Protein AF-0000000087156095 (afdb_homodimer)

pLDDT: mean 89.55, std 14.39, range [18.73, 98.56]

Organism: NCBI:txid2511166

InterPro domains:
  IPR002701 Chorismate mutase II, prokaryotic-type [PF01817] (14-92)
  IPR002701 Chorismate mutase II, prokaryotic-type [PS51168] (5-96)
  IPR002701 Chorismate mutase II, prokaryotic-type [SM00830] (15-95)
  IPR036263 Chorismate mutase type II superfamily [SSF48600] (6-94)
  IPR036979 Chorismate mutase domain superfamily [G3DSA:1.20.59.10] (8-93)

Secondary structure (DSSP, 8-state):
----------HHHHHHHHHHHHHHHHHHHHHHHHHHHHHHHHHTTT--S----HHHHHHHHHHHHHH--SSS-HHHHHHHHHHHHHHHHHHHS---EEEE-TT-HHHHHHHHHHHHTTTS-EEEESSHHHHHHHHHTSSS-EEEEESS--SS-GGGGG-STT--EEEEEE-SEE-TT-TT---EEEEE---GGG---SEEEEEEEEES--HHHHHHHTTT-EEEEEEEGGGTEEEEEEEEESS-HHHHHHHHHHTT-EEEEEEEEEEEPPPEE---------/----------HHHHHHHHHHHHHHHHHHHHHHHHHHHHHHHHHTTT--S----HHHHHHHHHHHHHH--SSS-HHHHHHHHHHHHHHHHHHHS---EEEE-TT-HHHHHHHHHHHHTTTS-EEEESSHHHHHHHHHTSSS-EEEEESS--SS-GGGGG-STT--EEEEEE-SEE-TT-TT---EEEEE---GGG---SEEEEEEEEES--HHHHHHHTTT-EEEEEEEGGGTEEEEEEEEESS-HHHHHHHHHHTT-EEEEEEEEEEEPPPEE---------

Nearest PDB structures (foldseek):
  4yb7-assembly1_D  TM=3.024E-01  e=1.902E-02  Campylobacter jejuni RM1221
  5lht-assembly1_A  TM=3.179E-01  e=1.317E-01  Mycobacterium tuberculosis H37Rv
  1nh7-assembly1_A  TM=5.653E-01  e=1.775E+00  Mycobacterium tuberculosis H37Rv
  3dny-assembly1_T  TM=5.729E-01  e=4.140E+00  unclassified
  4n3o-assembly1_A  TM=5.237E-01  e=2.128E+00  Campylobacter jejuni subsp. jejuni NCTC 11168 = ATCC 700819

Sequence (564 aa):
MSNPPPSPPSLAELRKEIDAIDEQVHRLLMARGDIIDRLIQVKKTQEVGSAFRPAREASMMRELVRRHRGILPLDTIESIWRVIISTFTYVQAPFAVHADVSVGESAMRDSARFHFGFVVPYVSHFSAQAAVEAAAKSKGDLALVSAIASRTPWWNALEADGAPKIIARLPFLERADHPAALPVFVISRVADDAMVTEVQTWSVRVSGWTADVARAVAPLAEIVAVPDTAFDGAALLVSITGTGFETVKTALIKAGASVRSSALVGSHATRYTVPSNGSAKGMSNPPPSPPSLAELRKEIDAIDEQVHRLLMARGDIIDRLIQVKKTQEVGSAFRPAREASMMRELVRRHRGILPLDTIESIWRVIISTFTYVQAPFAVHADVSVGESAMRDSARFHFGFVVPYVSHFSAQAAVEAAAKSKGDLALVSAIASRTPWWNALEADGAPKIIARLPFLERADHPAALPVFVISRVADDAMVTEVQTWSVRVSGWTADVARAVAPLAEIVAVPDTAFDGAALLVSITGTGFETVKTALIKAGASVRSSALVGSHATRYTVPSNGSAKG

Structure (mmCIF, N/CA/C/O backbone):
data_AF-0000000087156095-model_v1
#
loop_
_entity.id
_entity.type
_entity.pdbx_description
1 polymer 'chorismate mutase'
#
loop_
_atom_site.group_PDB
_atom_site.id
_atom_site.type_symbol
_atom_site.label_atom_id
_atom_site.label_alt_id
_atom_site.label_comp_id
_atom_site.label_asym_id
_atom_site.label_entity_id
_atom_site.label_seq_id
_atom_site.pdbx_PDB_ins_code
_atom_site.Cartn_x
_atom_site.Cartn_y
_atom_site.Cartn_z
_atom_site.occupancy
_atom_site.B_iso_or_equiv
_atom_site.auth_seq_id
_atom_site.auth_comp_id
_atom_site.auth_asym_id
_atom_site.auth_atom_id
_atom_site.pdbx_PDB_model_num
ATOM 1 N N . MET A 1 1 ? 36.719 -34.156 23.438 1 35.38 1 MET A N 1
ATOM 2 C CA . MET A 1 1 ? 35.781 -34.344 22.328 1 35.38 1 MET A CA 1
ATOM 3 C C . MET A 1 1 ? 35 -33.062 22.031 1 35.38 1 MET A C 1
ATOM 5 O O . MET A 1 1 ? 34.312 -32.531 22.891 1 35.38 1 MET A O 1
ATOM 9 N N . SER A 1 2 ? 35.5 -32.156 21.203 1 39 2 SER A N 1
ATOM 10 C CA . SER A 1 2 ? 35 -30.844 20.828 1 39 2 SER A CA 1
ATOM 11 C C . SER A 1 2 ? 33.531 -30.906 20.375 1 39 2 SER A C 1
ATOM 13 O O . SER A 1 2 ? 33.156 -31.797 19.609 1 39 2 SER A O 1
ATOM 15 N N . ASN A 1 3 ? 32.531 -30.594 21.172 1 43.44 3 ASN A N 1
ATOM 16 C CA . ASN A 1 3 ? 31.125 -30.531 20.844 1 43.44 3 ASN A CA 1
ATOM 17 C C . ASN A 1 3 ? 30.906 -29.953 19.453 1 43.44 3 ASN A C 1
ATOM 19 O O . ASN A 1 3 ? 31.359 -28.859 19.141 1 43.44 3 ASN A O 1
ATOM 23 N N . PRO A 1 4 ? 30.703 -30.812 18.469 1 45.59 4 PRO A N 1
ATOM 24 C CA . PRO A 1 4 ? 30.5 -30.297 17.109 1 45.59 4 PRO A CA 1
ATOM 25 C C . PRO A 1 4 ? 29.656 -29.016 17.094 1 45.59 4 PRO A C 1
ATOM 27 O O . PRO A 1 4 ? 28.844 -28.781 17.984 1 45.59 4 PRO A O 1
ATOM 30 N N . PRO A 1 5 ? 30.156 -27.969 16.562 1 48.72 5 PRO A N 1
ATOM 31 C CA . PRO A 1 5 ? 29.375 -26.734 16.453 1 48.72 5 PRO A CA 1
ATOM 32 C C . PRO A 1 5 ? 27.891 -27.016 16.156 1 48.72 5 PRO A C 1
ATOM 34 O O . PRO A 1 5 ? 27.562 -28.062 15.594 1 48.72 5 PRO A O 1
ATOM 37 N N . PRO A 1 6 ? 26.969 -26.531 16.984 1 48.12 6 PRO A N 1
ATOM 38 C CA . PRO A 1 6 ? 25.547 -26.797 16.766 1 48.12 6 PRO A CA 1
ATOM 39 C C . PRO A 1 6 ? 25.172 -26.812 15.281 1 48.12 6 PRO A C 1
ATOM 41 O O . PRO A 1 6 ? 25.781 -26.094 14.484 1 48.12 6 PRO A O 1
ATOM 44 N N . SER A 1 7 ? 24.844 -27.875 14.711 1 51.5 7 SER A N 1
ATOM 45 C CA . SER A 1 7 ? 24.375 -28.047 13.344 1 51.5 7 SER A CA 1
ATOM 46 C C . SER A 1 7 ? 23.469 -26.891 12.922 1 51.5 7 SER A C 1
ATOM 48 O O . SER A 1 7 ? 22.688 -26.375 13.727 1 51.5 7 SER A O 1
ATOM 50 N N . PRO A 1 8 ? 23.891 -26.125 11.914 1 57.53 8 PRO A N 1
ATOM 51 C CA . PRO A 1 8 ? 23.047 -25.031 11.406 1 57.53 8 PRO A CA 1
ATOM 52 C C . PRO A 1 8 ? 21.562 -25.391 11.375 1 57.53 8 PRO A C 1
ATOM 54 O O . PRO A 1 8 ? 21.219 -26.547 11.156 1 57.53 8 PRO A O 1
ATOM 57 N N . PRO A 1 9 ? 20.797 -24.641 12.133 1 64.25 9 PRO A N 1
ATOM 58 C CA . PRO A 1 9 ? 19.359 -24.953 12.18 1 64.25 9 PRO A CA 1
ATOM 59 C C . PRO A 1 9 ? 18.797 -25.359 10.82 1 64.25 9 PRO A C 1
ATOM 61 O O . PRO A 1 9 ? 19.25 -24.859 9.789 1 64.25 9 PRO A O 1
ATOM 64 N N . SER A 1 10 ? 18.094 -26.469 10.836 1 79.06 10 SER A N 1
ATOM 65 C CA . SER A 1 10 ? 17.391 -26.953 9.641 1 79.06 10 SER A CA 1
ATOM 66 C C . SER A 1 10 ? 16.375 -25.938 9.148 1 79.06 10 SER A C 1
ATOM 68 O O . SER A 1 10 ? 15.977 -25.031 9.891 1 79.06 10 SER A O 1
ATOM 70 N N . LEU A 1 11 ? 16.172 -25.891 7.93 1 79.56 11 LEU A N 1
ATOM 71 C CA . LEU A 1 11 ? 15.148 -25.062 7.316 1 79.56 11 LEU A CA 1
ATOM 72 C C . LEU A 1 11 ? 13.82 -25.188 8.062 1 79.56 11 LEU A C 1
ATOM 74 O O . LEU A 1 11 ? 13.125 -24.188 8.273 1 79.56 11 LEU A O 1
ATOM 78 N N . ALA A 1 12 ? 13.539 -26.344 8.562 1 83.25 12 ALA A N 1
ATOM 79 C CA . ALA A 1 12 ? 12.289 -26.609 9.289 1 83.25 12 ALA A CA 1
ATOM 80 C C . ALA A 1 12 ? 12.266 -25.859 10.617 1 83.25 12 ALA A C 1
ATOM 82 O O . ALA A 1 12 ? 11.227 -25.328 11.016 1 83.25 12 ALA A O 1
ATOM 83 N N . GLU A 1 13 ? 13.398 -25.828 11.289 1 87.31 13 GLU A N 1
ATOM 84 C CA . GLU A 1 13 ? 13.484 -25.125 12.562 1 87.31 13 GLU A CA 1
ATOM 85 C C . GLU A 1 13 ? 13.344 -23.609 12.383 1 87.31 13 GLU A C 1
ATOM 87 O O . GLU A 1 13 ? 12.688 -22.953 13.188 1 87.31 13 GLU A O 1
ATOM 92 N N . LEU A 1 14 ? 13.984 -23.125 11.422 1 86.69 14 LEU A N 1
ATOM 93 C CA . LEU A 1 14 ? 13.891 -21.703 11.133 1 86.69 14 LEU A CA 1
ATOM 94 C C . LEU A 1 14 ? 12.453 -21.312 10.805 1 86.69 14 LEU A C 1
ATOM 96 O O . LEU A 1 14 ? 11.969 -20.266 11.25 1 86.69 14 LEU A O 1
ATOM 100 N N . ARG A 1 15 ? 11.766 -22.172 10.07 1 86.31 15 ARG A N 1
ATOM 101 C CA . ARG A 1 15 ? 10.367 -21.922 9.727 1 86.31 15 ARG A CA 1
ATOM 102 C C . ARG A 1 15 ? 9.484 -21.938 10.969 1 86.31 15 ARG A C 1
ATOM 104 O O . ARG A 1 15 ? 8.539 -21.141 11.062 1 86.31 15 ARG A O 1
ATOM 111 N N . LYS A 1 16 ? 9.781 -22.797 11.859 1 92.25 16 LYS A N 1
ATOM 112 C CA . LYS A 1 16 ? 9.031 -22.828 13.109 1 92.25 16 LYS A CA 1
ATOM 113 C C . LYS A 1 16 ? 9.203 -21.547 13.906 1 92.25 16 LYS A C 1
ATOM 115 O O . LYS A 1 16 ? 8.25 -21.031 14.5 1 92.25 16 LYS A O 1
ATOM 120 N N . GLU A 1 17 ? 10.414 -21.078 13.945 1 94.19 17 GLU A N 1
ATOM 121 C CA . GLU A 1 17 ? 10.68 -19.797 14.609 1 94.19 17 GLU A CA 1
ATOM 122 C C . GLU A 1 17 ? 9.914 -18.656 13.953 1 94.19 17 GLU A C 1
ATOM 124 O O . GLU A 1 17 ? 9.336 -17.812 14.641 1 94.19 17 GLU A O 1
ATOM 129 N N . ILE A 1 18 ? 9.906 -18.625 12.648 1 93.75 18 ILE A N 1
ATOM 130 C CA . ILE A 1 18 ? 9.195 -17.609 11.883 1 93.75 18 ILE A CA 1
ATOM 131 C C . ILE A 1 18 ? 7.699 -17.688 12.172 1 93.75 18 ILE A C 1
ATOM 133 O O . ILE A 1 18 ? 7.051 -16.672 12.422 1 93.75 18 ILE A O 1
ATOM 137 N N . ASP A 1 19 ? 7.211 -18.922 12.219 1 95 19 ASP A N 1
ATOM 138 C CA . ASP A 1 19 ? 5.789 -19.109 12.492 1 95 19 ASP A CA 1
ATOM 139 C C . ASP A 1 19 ? 5.418 -18.594 13.875 1 95 19 ASP A C 1
ATOM 141 O O . ASP A 1 19 ? 4.359 -18 14.055 1 95 19 ASP A O 1
ATOM 145 N N . ALA A 1 20 ? 6.266 -18.844 14.828 1 96.94 20 ALA A N 1
ATOM 146 C CA . ALA A 1 20 ? 6.031 -18.375 16.188 1 96.94 20 ALA A CA 1
ATOM 147 C C . ALA A 1 20 ? 6.027 -16.859 16.266 1 96.94 20 ALA A C 1
ATOM 149 O O . ALA A 1 20 ? 5.172 -16.266 16.922 1 96.94 20 ALA A O 1
ATOM 150 N N . ILE A 1 21 ? 6.961 -16.25 15.609 1 97.44 21 ILE A N 1
ATOM 151 C CA . ILE A 1 21 ? 7.035 -14.789 15.555 1 97.44 21 ILE A CA 1
ATOM 152 C C . ILE A 1 21 ? 5.777 -14.234 14.891 1 97.44 21 ILE A C 1
ATOM 154 O O . ILE A 1 21 ? 5.156 -13.297 15.406 1 97.44 21 ILE A O 1
ATOM 158 N N . ASP A 1 22 ? 5.426 -14.844 13.75 1 96.75 22 ASP A N 1
ATOM 159 C CA . ASP A 1 22 ? 4.254 -14.391 13.016 1 96.75 22 ASP A CA 1
ATOM 160 C C . ASP A 1 22 ? 2.998 -14.453 13.883 1 96.75 22 ASP A C 1
ATOM 162 O O . ASP A 1 22 ? 2.193 -13.523 13.891 1 96.75 22 ASP A O 1
ATOM 166 N N . GLU A 1 23 ? 2.867 -15.562 14.57 1 97.5 23 GLU A N 1
ATOM 167 C CA . GLU A 1 23 ? 1.713 -15.727 15.445 1 97.5 23 GLU A CA 1
ATOM 168 C C . GLU A 1 23 ? 1.707 -14.672 16.547 1 97.5 23 GLU A C 1
ATOM 170 O O . GLU A 1 23 ? 0.665 -14.078 16.844 1 97.5 23 GLU A O 1
ATOM 175 N N . GLN A 1 24 ? 2.816 -14.414 17.156 1 98 24 GLN A N 1
ATOM 176 C CA . GLN A 1 24 ? 2.918 -13.43 18.234 1 98 24 GLN A CA 1
ATOM 177 C C . GLN A 1 24 ? 2.602 -12.023 17.719 1 98 24 GLN A C 1
ATOM 179 O O . GLN A 1 24 ? 1.868 -11.273 18.375 1 98 24 GLN A O 1
ATOM 184 N N . VAL A 1 25 ? 3.16 -11.648 16.578 1 97.94 25 VAL A N 1
ATOM 185 C CA . VAL A 1 25 ? 2.893 -10.344 15.984 1 97.94 25 VAL A CA 1
ATOM 186 C C . VAL A 1 25 ? 1.392 -10.18 15.75 1 97.94 25 VAL A C 1
ATOM 188 O O . VAL A 1 25 ? 0.811 -9.148 16.094 1 97.94 25 VAL A O 1
ATOM 191 N N . HIS A 1 26 ? 0.781 -11.242 15.18 1 98.06 26 HIS A N 1
ATOM 192 C CA . HIS A 1 26 ? -0.65 -11.203 14.898 1 98.06 26 HIS A CA 1
ATOM 193 C C . HIS A 1 26 ? -1.459 -11.008 16.172 1 98.06 26 HIS A C 1
ATOM 195 O O . HIS A 1 26 ? -2.354 -10.164 16.219 1 98.06 26 HIS A O 1
ATOM 201 N N . ARG A 1 27 ? -1.14 -11.719 17.234 1 98.19 27 ARG A N 1
ATOM 202 C CA . ARG A 1 27 ? -1.843 -11.625 18.5 1 98.19 27 ARG A CA 1
ATOM 203 C C . ARG A 1 27 ? -1.679 -10.234 19.109 1 98.19 27 ARG A C 1
ATOM 205 O O . ARG A 1 27 ? -2.621 -9.688 19.688 1 98.19 27 ARG A O 1
ATOM 212 N N . LEU A 1 28 ? -0.476 -9.695 19.016 1 98.25 28 LEU A N 1
ATOM 213 C CA . LEU A 1 28 ? -0.22 -8.352 19.547 1 98.25 28 LEU A CA 1
ATOM 214 C C . LEU A 1 28 ? -1.041 -7.312 18.797 1 98.25 28 LEU A C 1
ATOM 216 O O . LEU A 1 28 ? -1.604 -6.402 19.406 1 98.25 28 LEU A O 1
ATOM 220 N N . LEU A 1 29 ? -1.163 -7.426 17.469 1 97.56 29 LEU A N 1
ATOM 221 C CA . LEU A 1 29 ? -1.931 -6.465 16.688 1 97.56 29 LEU A CA 1
ATOM 222 C C . LEU A 1 29 ? -3.42 -6.582 17 1 97.56 29 LEU A C 1
ATOM 224 O O . LEU A 1 29 ? -4.133 -5.574 17.016 1 97.56 29 LEU A O 1
ATOM 228 N N . MET A 1 30 ? -3.918 -7.832 17.25 1 97.5 30 MET A N 1
ATOM 229 C CA . MET A 1 30 ? -5.301 -8.016 17.688 1 97.5 30 MET A CA 1
ATOM 230 C C . MET A 1 30 ? -5.52 -7.398 19.062 1 97.5 30 MET A C 1
ATOM 232 O O . MET A 1 30 ? -6.555 -6.781 19.312 1 97.5 30 MET A O 1
ATOM 236 N N . ALA A 1 31 ? -4.523 -7.531 19.922 1 97.31 31 ALA A N 1
ATOM 237 C CA . ALA A 1 31 ? -4.594 -6.906 21.234 1 97.31 31 ALA A CA 1
ATOM 238 C C . ALA A 1 31 ? -4.641 -5.387 21.125 1 97.31 31 ALA A C 1
ATOM 240 O O . ALA A 1 31 ? -5.359 -4.723 21.875 1 97.31 31 ALA A O 1
ATOM 241 N N . ARG A 1 32 ? -3.869 -4.824 20.266 1 96.5 32 ARG A N 1
ATOM 242 C CA . ARG A 1 32 ? -3.93 -3.391 19.984 1 96.5 32 ARG A CA 1
ATOM 243 C C . ARG A 1 32 ? -5.34 -2.969 19.578 1 96.5 32 ARG A C 1
ATOM 245 O O . ARG A 1 32 ? -5.836 -1.936 20.031 1 96.5 32 ARG A O 1
ATOM 252 N N . GLY A 1 33 ? -5.93 -3.801 18.719 1 95.44 33 GLY A N 1
ATOM 253 C CA . GLY A 1 33 ? -7.316 -3.57 18.344 1 95.44 33 GLY A CA 1
ATOM 254 C C . GLY A 1 33 ? -8.266 -3.592 19.531 1 95.44 33 GLY A C 1
ATOM 255 O O . GLY A 1 33 ? -9.195 -2.787 19.609 1 95.44 33 GLY A O 1
ATOM 256 N N . ASP A 1 34 ? -8.008 -4.492 20.469 1 95 34 ASP A N 1
ATOM 257 C CA . ASP A 1 34 ? -8.836 -4.582 21.672 1 95 34 ASP A CA 1
ATOM 258 C C . ASP A 1 34 ? -8.758 -3.295 22.484 1 95 34 ASP A C 1
ATOM 260 O O . ASP A 1 34 ? -9.758 -2.859 23.062 1 95 34 ASP A O 1
ATOM 264 N N . ILE A 1 35 ? -7.629 -2.721 22.594 1 93.5 35 ILE A N 1
ATOM 265 C CA . ILE A 1 35 ? -7.445 -1.471 23.328 1 93.5 35 ILE A CA 1
ATOM 266 C C . ILE A 1 35 ? -8.258 -0.361 22.656 1 93.5 35 ILE A C 1
ATOM 268 O O . ILE A 1 35 ? -8.914 0.429 23.328 1 93.5 35 ILE A O 1
ATOM 272 N N . ILE A 1 36 ? -8.188 -0.259 21.328 1 90.5 36 ILE A N 1
ATOM 273 C CA . ILE A 1 36 ? -8.938 0.751 20.578 1 90.5 36 ILE A CA 1
ATOM 274 C C . ILE A 1 36 ? -10.43 0.542 20.797 1 90.5 36 ILE A C 1
ATOM 276 O O . ILE A 1 36 ? -11.188 1.507 20.922 1 90.5 36 ILE A O 1
ATOM 280 N N . ASP A 1 37 ? -10.852 -0.716 20.812 1 89.62 37 ASP A N 1
ATOM 281 C CA . ASP A 1 37 ? -12.25 -1.034 21.062 1 89.62 37 ASP A CA 1
ATOM 282 C C . ASP A 1 37 ? -12.695 -0.501 22.422 1 89.62 37 ASP A C 1
ATOM 284 O O . ASP A 1 37 ? -13.789 0.056 22.547 1 89.62 37 ASP A O 1
ATOM 288 N N . ARG A 1 38 ? -11.867 -0.612 23.344 1 87.56 38 ARG A N 1
ATOM 289 C CA . ARG A 1 38 ? -12.133 -0.079 24.688 1 87.56 38 ARG A CA 1
ATOM 290 C C . ARG A 1 38 ? -12.195 1.444 24.656 1 87.56 38 ARG A C 1
ATOM 292 O O . ARG A 1 38 ? -13.047 2.047 25.328 1 87.56 38 ARG A O 1
ATOM 299 N N . LEU A 1 39 ? -11.305 2.053 23.938 1 83.5 39 LEU A N 1
ATOM 300 C CA . LEU A 1 39 ? -11.281 3.506 23.812 1 83.5 39 LEU A CA 1
ATOM 301 C C . LEU A 1 39 ? -12.562 4.02 23.172 1 83.5 39 LEU A C 1
ATOM 303 O O . LEU A 1 39 ? -13.102 5.051 23.578 1 83.5 39 LEU A O 1
ATOM 307 N N . ILE A 1 40 ? -13.031 3.379 22.141 1 82.75 40 ILE A N 1
ATOM 308 C CA . ILE A 1 40 ? -14.266 3.746 21.469 1 82.75 40 ILE A CA 1
ATOM 309 C C . ILE A 1 40 ? -15.43 3.701 22.453 1 82.75 40 ILE A C 1
ATOM 311 O O . ILE A 1 40 ? -16.312 4.57 22.422 1 82.75 40 ILE A O 1
ATOM 315 N N . GLN A 1 41 ? -15.422 2.781 23.234 1 79.81 41 GLN A N 1
ATOM 316 C CA . GLN A 1 41 ? -16.5 2.596 24.188 1 79.81 41 GLN A CA 1
ATOM 317 C C . GLN A 1 41 ? -16.5 3.693 25.25 1 79.81 41 GLN A C 1
ATOM 319 O O . GLN A 1 41 ? -17.547 4.09 25.75 1 79.81 41 GLN A O 1
ATOM 324 N N . VAL A 1 42 ? -15.367 4.184 25.5 1 72.44 42 VAL A N 1
ATOM 325 C CA . VAL A 1 42 ? -15.242 5.23 26.5 1 72.44 42 VAL A CA 1
ATOM 326 C C . VAL A 1 42 ? -15.555 6.59 25.875 1 72.44 42 VAL A C 1
ATOM 328 O O . VAL A 1 42 ? -16.141 7.461 26.516 1 72.44 42 VAL A O 1
ATOM 331 N N . LYS A 1 43 ? -14.883 6.918 24.547 1 63.41 43 LYS A N 1
ATOM 332 C CA . LYS A 1 43 ? -15.039 8.203 23.875 1 63.41 43 LYS A CA 1
ATOM 333 C C . LYS A 1 43 ? -16.469 8.398 23.391 1 63.41 43 LYS A C 1
ATOM 335 O O . LYS A 1 43 ? -16.875 9.523 23.078 1 63.41 43 LYS A O 1
ATOM 340 N N . LYS A 1 44 ? -17.391 7.273 22.922 1 54.41 44 LYS A N 1
ATOM 341 C CA . LYS A 1 44 ? -18.719 7.605 22.391 1 54.41 44 LYS A CA 1
ATOM 342 C C . LYS A 1 44 ? -19.188 8.969 22.875 1 54.41 44 LYS A C 1
ATOM 344 O O . LYS A 1 44 ? -20.156 9.516 22.359 1 54.41 44 LYS A O 1
ATOM 349 N N . THR A 1 45 ? -18.656 9.617 23.75 1 46.84 45 THR A N 1
ATOM 350 C CA . THR A 1 45 ? -19.328 10.906 23.938 1 46.84 45 THR A CA 1
ATOM 351 C C . THR A 1 45 ? -18.672 11.977 23.062 1 46.84 45 THR A C 1
ATOM 353 O O . THR A 1 45 ? -19.375 12.781 22.438 1 46.84 45 THR A O 1
ATOM 356 N N . GLN A 1 46 ? -17.5 12.789 23.344 1 45.53 46 GLN A N 1
ATOM 357 C CA . GLN A 1 46 ? -17.25 14.219 23.172 1 45.53 46 GLN A CA 1
ATOM 358 C C . GLN A 1 46 ? -16.453 14.492 21.906 1 45.53 46 GLN A C 1
ATOM 360 O O . GLN A 1 46 ? -16.062 15.641 21.656 1 45.53 46 GLN A O 1
ATOM 365 N N . GLU A 1 47 ? -15.734 13.523 21.094 1 52.69 47 GLU A N 1
ATOM 366 C CA . GLU A 1 47 ? -14.625 14.219 20.453 1 52.69 47 GLU A CA 1
ATOM 367 C C . GLU A 1 47 ? -15.016 14.695 19.047 1 52.69 47 GLU A C 1
ATOM 369 O O . GLU A 1 47 ? -15.711 13.992 18.328 1 52.69 47 GLU A O 1
ATOM 374 N N . VAL A 1 48 ? -14.969 16.094 18.828 1 54.69 48 VAL A N 1
ATOM 375 C CA . VAL A 1 48 ? -15.062 16.891 17.609 1 54.69 48 VAL A CA 1
ATOM 376 C C . VAL A 1 48 ? -13.859 16.609 16.719 1 54.69 48 VAL A C 1
ATOM 378 O O . VAL A 1 48 ? -12.711 16.703 17.156 1 54.69 48 VAL A O 1
ATOM 381 N N . GLY A 1 49 ? -14.078 16.125 15.422 1 64.69 49 GLY A N 1
ATOM 382 C CA . GLY A 1 49 ? -13.094 16.109 14.359 1 64.69 49 GLY A CA 1
ATOM 383 C C . GLY A 1 49 ? -12.461 14.75 14.148 1 64.69 49 GLY A C 1
ATOM 384 O O . GLY A 1 49 ? -12.984 13.734 14.625 1 64.69 49 GLY A O 1
ATOM 385 N N . SER A 1 50 ? -11.352 14.789 13.352 1 72.81 50 SER A N 1
ATOM 386 C CA . SER A 1 50 ? -10.648 13.555 13.016 1 72.81 50 SER A CA 1
ATOM 387 C C . SER A 1 50 ? -9.945 12.969 14.242 1 72.81 50 SER A C 1
ATOM 389 O O . SER A 1 50 ? -9.562 13.703 15.148 1 72.81 50 SER A O 1
ATOM 391 N N . ALA A 1 51 ? -9.852 11.727 14.312 1 79.5 51 ALA A N 1
ATOM 392 C CA . ALA A 1 51 ? -9.211 11.008 15.414 1 79.5 51 ALA A CA 1
ATOM 393 C C . ALA A 1 51 ? -7.695 11.023 15.273 1 79.5 51 ALA A C 1
ATOM 395 O O . ALA A 1 51 ? -6.98 10.477 16.125 1 79.5 51 ALA A O 1
ATOM 396 N N . PHE A 1 52 ? -7.207 11.75 14.25 1 84.56 52 PHE A N 1
ATOM 397 C CA . PHE A 1 52 ? -5.773 11.836 14.016 1 84.56 52 PHE A CA 1
ATOM 398 C C . PHE A 1 52 ? -5.098 12.664 15.102 1 84.56 52 PHE A C 1
ATOM 400 O O . PHE A 1 52 ? -5.629 13.695 15.516 1 84.56 52 PHE A O 1
ATOM 407 N N . ARG A 1 53 ? -4.027 12.188 15.539 1 87.06 53 ARG A N 1
ATOM 408 C CA . ARG A 1 53 ? -3.156 12.883 16.484 1 87.06 53 ARG A CA 1
ATOM 409 C C . ARG A 1 53 ? -1.744 13.023 15.93 1 87.06 53 ARG A C 1
ATOM 411 O O . ARG A 1 53 ? -0.841 12.281 16.328 1 87.06 53 ARG A O 1
ATOM 418 N N . PRO A 1 54 ? -1.596 14.031 15.125 1 89.94 54 PRO A N 1
ATOM 419 C CA . PRO A 1 54 ? -0.338 14.156 14.383 1 89.94 54 PRO A CA 1
ATOM 420 C C . PRO A 1 54 ? 0.884 14.203 15.289 1 89.94 54 PRO A C 1
ATOM 422 O O . PRO A 1 54 ? 1.92 13.609 14.977 1 89.94 54 PRO A O 1
ATOM 425 N N . ALA A 1 55 ? 0.796 14.906 16.391 1 87.38 55 ALA A N 1
ATOM 426 C CA . ALA A 1 55 ? 1.922 14.984 17.312 1 87.38 55 ALA A CA 1
ATOM 427 C C . ALA A 1 55 ? 2.293 13.602 17.844 1 87.38 55 ALA A C 1
ATOM 429 O O . ALA A 1 55 ? 3.473 13.25 17.906 1 87.38 55 ALA A O 1
ATOM 430 N N . ARG A 1 56 ? 1.315 12.867 18.234 1 88.62 56 ARG A N 1
ATOM 431 C CA . ARG A 1 56 ? 1.516 11.508 18.734 1 88.62 56 ARG A CA 1
ATOM 432 C C . ARG A 1 56 ? 2.121 10.609 17.656 1 88.62 56 ARG A C 1
ATOM 434 O O . ARG A 1 56 ? 3.041 9.836 17.938 1 88.62 56 ARG A O 1
ATOM 441 N N . GLU A 1 57 ? 1.613 10.711 16.469 1 90.94 57 GLU A N 1
ATOM 442 C CA . GLU A 1 57 ? 2.109 9.898 15.359 1 90.94 57 GLU A CA 1
ATOM 443 C C . GLU A 1 57 ? 3.58 10.188 15.078 1 90.94 57 GLU A C 1
ATOM 445 O O . GLU A 1 57 ? 4.371 9.266 14.852 1 90.94 57 GLU A O 1
ATOM 450 N N . ALA A 1 58 ? 3.906 11.461 15.078 1 91.31 58 ALA A N 1
ATOM 451 C CA . ALA A 1 58 ? 5.297 11.859 14.867 1 91.31 58 ALA A CA 1
ATOM 452 C C . ALA A 1 58 ? 6.211 11.25 15.93 1 91.31 58 ALA A C 1
ATOM 454 O O . ALA A 1 58 ? 7.285 10.742 15.609 1 91.31 58 ALA A O 1
ATOM 455 N N . SER A 1 59 ? 5.773 11.344 17.141 1 91.44 59 SER A N 1
ATOM 456 C CA . SER A 1 59 ? 6.547 10.781 18.234 1 91.44 59 SER A CA 1
ATOM 457 C C . SER A 1 59 ? 6.742 9.281 18.078 1 91.44 59 SER A C 1
ATOM 459 O O . SER A 1 59 ? 7.84 8.758 18.281 1 91.44 59 SER A O 1
ATOM 461 N N . MET A 1 60 ? 5.668 8.562 17.656 1 92.69 60 MET A N 1
ATOM 462 C CA . MET A 1 60 ? 5.734 7.121 17.422 1 92.69 60 MET A CA 1
ATOM 463 C C . MET A 1 60 ? 6.75 6.797 16.344 1 92.69 60 MET A C 1
ATOM 465 O O . MET A 1 60 ? 7.539 5.859 16.484 1 92.69 60 MET A O 1
ATOM 469 N N . MET A 1 61 ? 6.758 7.555 15.289 1 93.69 61 MET A N 1
ATOM 470 C CA . MET A 1 61 ? 7.652 7.312 14.156 1 93.69 61 MET A CA 1
ATOM 471 C C . MET A 1 61 ? 9.109 7.555 14.555 1 93.69 61 MET A C 1
ATOM 473 O O . MET A 1 61 ? 10 6.805 14.148 1 93.69 61 MET A O 1
ATOM 477 N N . ARG A 1 62 ? 9.352 8.609 15.328 1 93.81 62 ARG A N 1
ATOM 478 C CA . ARG A 1 62 ? 10.703 8.883 15.797 1 93.81 62 ARG A CA 1
ATOM 479 C C . ARG A 1 62 ? 11.242 7.723 16.625 1 93.81 62 ARG A C 1
ATOM 481 O O . ARG A 1 62 ? 12.391 7.301 16.453 1 93.81 62 ARG A O 1
ATOM 488 N N . GLU A 1 63 ? 10.43 7.223 17.547 1 94 63 GLU A N 1
ATOM 489 C CA . GLU A 1 63 ? 10.828 6.098 18.375 1 94 63 GLU A CA 1
ATOM 490 C C . GLU A 1 63 ? 11.094 4.852 17.547 1 94 63 GLU A C 1
ATOM 492 O O . GLU A 1 63 ? 12.031 4.102 17.812 1 94 63 GLU A O 1
ATOM 497 N N . LEU A 1 64 ? 10.25 4.641 16.578 1 94.44 64 LEU A N 1
ATOM 498 C CA . LEU A 1 64 ? 10.414 3.514 15.664 1 94.44 64 LEU A CA 1
ATOM 499 C C . LEU A 1 64 ? 11.781 3.549 15 1 94.44 64 LEU A C 1
ATOM 501 O O . LEU A 1 64 ? 12.5 2.547 14.992 1 94.44 64 LEU A O 1
ATOM 505 N N . VAL A 1 65 ? 12.195 4.656 14.477 1 94.12 65 VAL A N 1
ATOM 506 C CA . VAL A 1 65 ? 13.453 4.805 13.75 1 94.12 65 VAL A CA 1
ATOM 507 C C . VAL A 1 65 ? 14.633 4.609 14.711 1 94.12 65 VAL A C 1
ATOM 509 O O . VAL A 1 65 ? 15.609 3.938 14.367 1 94.12 65 VAL A O 1
ATOM 512 N N . ARG A 1 66 ? 14.5 5.141 15.891 1 93.88 66 ARG A N 1
ATOM 513 C CA . ARG A 1 66 ? 15.57 5.059 16.891 1 93.88 66 ARG A CA 1
ATOM 514 C C . ARG A 1 66 ? 15.852 3.609 17.266 1 93.88 66 ARG A C 1
ATOM 516 O O . ARG A 1 66 ? 17 3.234 17.484 1 93.88 66 ARG A O 1
ATOM 523 N N . ARG A 1 67 ? 14.867 2.834 17.281 1 95.06 67 ARG A N 1
ATOM 524 C CA . ARG A 1 67 ? 14.977 1.451 17.734 1 95.06 67 ARG A CA 1
ATOM 525 C C . ARG A 1 67 ? 15.328 0.52 16.578 1 95.06 67 ARG A C 1
ATOM 527 O O . ARG A 1 67 ? 15.781 -0.607 16.797 1 95.06 67 ARG A O 1
ATOM 534 N N . HIS A 1 68 ? 15.125 0.921 15.391 1 95.81 68 HIS A N 1
ATOM 535 C CA . HIS A 1 68 ? 15.156 0.052 14.219 1 95.81 68 HIS A CA 1
ATOM 536 C C . HIS A 1 68 ? 16.578 -0.405 13.906 1 95.81 68 HIS A C 1
ATOM 538 O O . HIS A 1 68 ? 17.516 0.389 13.984 1 95.81 68 HIS A O 1
ATOM 544 N N . ARG A 1 69 ? 16.75 -1.663 13.602 1 95.19 69 ARG A N 1
ATOM 545 C CA . ARG A 1 69 ? 18.031 -2.23 13.211 1 95.19 69 ARG A CA 1
ATOM 546 C C . ARG A 1 69 ? 17.844 -3.469 12.336 1 95.19 69 ARG A C 1
ATOM 548 O O . ARG A 1 69 ? 16.734 -3.984 12.219 1 95.19 69 ARG A O 1
ATOM 555 N N . GLY A 1 70 ? 18.922 -3.854 11.711 1 93.56 70 GLY A N 1
ATOM 556 C CA . GLY A 1 70 ? 18.922 -5.129 11.008 1 93.56 70 GLY A CA 1
ATOM 557 C C . GLY A 1 70 ? 18.578 -5 9.539 1 93.56 70 GLY A C 1
ATOM 558 O O . GLY A 1 70 ? 18.703 -3.918 8.961 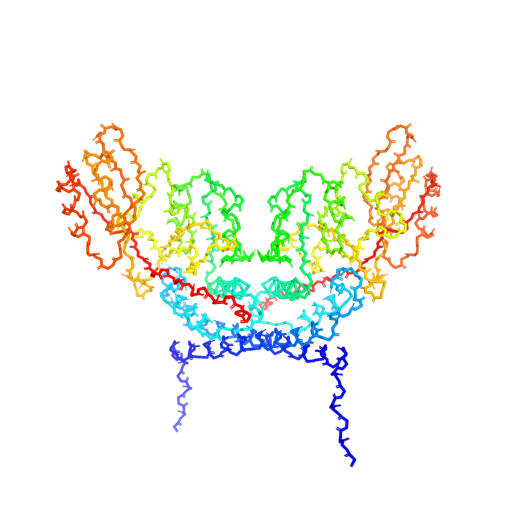1 93.56 70 GLY A O 1
ATOM 559 N N . ILE A 1 71 ? 18.156 -6.121 8.945 1 93.38 71 ILE A N 1
ATOM 560 C CA . ILE A 1 71 ? 18.031 -6.207 7.496 1 93.38 71 ILE A CA 1
ATOM 561 C C . ILE A 1 71 ? 16.609 -5.82 7.086 1 93.38 71 ILE A C 1
ATOM 563 O O . ILE A 1 71 ? 16.312 -5.672 5.895 1 93.38 71 ILE A O 1
ATOM 567 N N . LEU A 1 72 ? 15.672 -5.727 8.055 1 94.75 72 LEU A N 1
ATOM 568 C CA . LEU A 1 72 ? 14.328 -5.238 7.754 1 94.75 72 LEU A CA 1
ATOM 569 C C . LEU A 1 72 ? 14.375 -3.809 7.223 1 94.75 72 LEU A C 1
ATOM 571 O O . LEU A 1 72 ? 14.812 -2.895 7.926 1 94.75 72 LEU A O 1
ATOM 575 N N . PRO A 1 73 ? 14 -3.627 5.973 1 95 73 PRO A N 1
ATOM 576 C CA . PRO A 1 73 ? 14.047 -2.264 5.441 1 95 73 PRO A CA 1
ATOM 577 C C . PRO A 1 73 ? 13.211 -1.279 6.258 1 95 73 PRO A C 1
ATOM 579 O O . PRO A 1 73 ? 12.078 -1.59 6.633 1 95 73 PRO A O 1
ATOM 582 N N . LEU A 1 74 ? 13.734 -0.153 6.504 1 95.06 74 LEU A N 1
ATOM 583 C CA . LEU A 1 74 ? 13.047 0.884 7.266 1 95.06 74 LEU A CA 1
ATOM 584 C C . LEU A 1 74 ? 11.766 1.322 6.555 1 95.06 74 LEU A C 1
ATOM 586 O O . LEU A 1 74 ? 10.758 1.604 7.203 1 95.06 74 LEU A O 1
ATOM 590 N N . ASP A 1 75 ? 11.781 1.348 5.227 1 95.06 75 ASP A N 1
ATOM 591 C CA . ASP A 1 75 ? 10.617 1.745 4.445 1 95.06 75 ASP A CA 1
ATOM 592 C C . ASP A 1 75 ? 9.438 0.801 4.695 1 95.06 75 ASP A C 1
ATOM 594 O O . ASP A 1 75 ? 8.289 1.237 4.762 1 95.06 75 ASP A O 1
ATOM 598 N N . THR A 1 76 ? 9.75 -0.439 4.816 1 96.44 76 THR A N 1
ATOM 599 C CA . THR A 1 76 ? 8.703 -1.426 5.059 1 96.44 76 THR A CA 1
ATOM 600 C C . THR A 1 76 ? 8.055 -1.201 6.418 1 96.44 76 THR A C 1
ATOM 602 O O . THR A 1 76 ? 6.824 -1.155 6.523 1 96.44 76 THR A O 1
ATOM 605 N N . ILE A 1 77 ? 8.883 -1.034 7.383 1 96.38 77 ILE A N 1
ATOM 606 C CA . ILE A 1 77 ? 8.328 -0.882 8.727 1 96.38 77 ILE A CA 1
ATOM 607 C C . ILE A 1 77 ? 7.59 0.45 8.828 1 96.38 77 ILE A C 1
ATOM 609 O O . ILE A 1 77 ? 6.566 0.546 9.508 1 96.38 77 ILE A O 1
ATOM 613 N N . GLU A 1 78 ? 8.125 1.52 8.195 1 96.38 78 GLU A N 1
ATOM 614 C CA . GLU A 1 78 ? 7.402 2.789 8.164 1 96.38 78 GLU A CA 1
ATOM 615 C C . GLU A 1 78 ? 6 2.615 7.594 1 96.38 78 GLU A C 1
ATOM 617 O O . GLU A 1 78 ? 5.016 3.047 8.203 1 96.38 78 GLU A O 1
ATOM 622 N N . SER A 1 79 ? 5.906 1.999 6.453 1 97.25 79 SER A N 1
ATOM 623 C CA . SER A 1 79 ? 4.617 1.82 5.793 1 97.25 79 SER A CA 1
ATOM 624 C C . SER A 1 79 ? 3.668 0.985 6.648 1 97.25 79 SER A C 1
ATOM 626 O O . SER A 1 79 ? 2.49 1.322 6.789 1 97.25 79 SER A O 1
ATOM 628 N N . ILE A 1 80 ? 4.168 -0.111 7.191 1 97.19 80 ILE A N 1
ATOM 629 C CA . ILE A 1 80 ? 3.355 -0.982 8.031 1 97.19 80 ILE A CA 1
ATOM 630 C C . ILE A 1 80 ? 2.789 -0.185 9.203 1 97.19 80 ILE A C 1
ATOM 632 O O . ILE A 1 80 ? 1.598 -0.278 9.508 1 97.19 80 ILE A O 1
ATOM 636 N N . TRP A 1 81 ? 3.605 0.622 9.852 1 96.69 81 TRP A N 1
ATOM 637 C CA . TRP A 1 81 ? 3.166 1.357 11.031 1 96.69 81 TRP A CA 1
ATOM 638 C C . TRP A 1 81 ? 2.17 2.449 10.656 1 96.69 81 TRP A C 1
ATOM 640 O O . TRP A 1 81 ? 1.2 2.689 11.383 1 96.69 81 TRP A O 1
ATOM 650 N N . ARG A 1 82 ? 2.457 3.143 9.594 1 96.44 82 ARG A N 1
ATOM 651 C CA . ARG A 1 82 ? 1.511 4.141 9.102 1 96.44 82 ARG A CA 1
ATOM 652 C C . ARG A 1 82 ? 0.144 3.514 8.844 1 96.44 82 ARG A C 1
ATOM 654 O O . ARG A 1 82 ? -0.886 4.09 9.203 1 96.44 82 ARG A O 1
ATOM 661 N N . VAL A 1 83 ? 0.107 2.332 8.266 1 96.94 83 VAL A N 1
ATOM 662 C CA . VAL A 1 83 ? -1.137 1.642 7.941 1 96.94 83 VAL A CA 1
ATOM 663 C C . VAL A 1 83 ? -1.828 1.196 9.227 1 96.94 83 VAL A C 1
ATOM 665 O O . VAL A 1 83 ? -3.053 1.292 9.352 1 96.94 83 VAL A O 1
ATOM 668 N N . ILE A 1 84 ? -1.063 0.729 10.188 1 96.38 84 ILE A N 1
ATOM 669 C CA . ILE A 1 84 ? -1.622 0.343 11.477 1 96.38 84 ILE A CA 1
ATOM 670 C C . ILE A 1 84 ? -2.309 1.545 12.125 1 96.38 84 ILE A C 1
ATOM 672 O O . ILE A 1 84 ? -3.465 1.457 12.539 1 96.38 84 ILE A O 1
ATOM 676 N N . ILE A 1 85 ? -1.603 2.693 12.188 1 94.5 85 ILE A N 1
ATOM 677 C CA . ILE A 1 85 ? -2.135 3.898 12.812 1 94.5 85 ILE A CA 1
ATOM 678 C C . ILE A 1 85 ? -3.391 4.352 12.07 1 94.5 85 ILE A C 1
ATOM 680 O O . ILE A 1 85 ? -4.426 4.609 12.695 1 94.5 85 ILE A O 1
ATOM 684 N N . SER A 1 86 ? -3.291 4.414 10.742 1 95.44 86 SER A N 1
ATOM 685 C CA . SER A 1 86 ? -4.414 4.867 9.922 1 95.44 86 SER A CA 1
ATOM 686 C C . SER A 1 86 ? -5.625 3.955 10.094 1 95.44 86 SER A C 1
ATOM 688 O O . SER A 1 86 ? -6.754 4.43 10.211 1 95.44 86 SER A O 1
ATOM 690 N N . THR A 1 87 ? -5.41 2.668 10.117 1 95.19 87 THR A N 1
ATOM 691 C CA . THR A 1 87 ? -6.492 1.696 10.25 1 95.19 87 THR A CA 1
ATOM 692 C C . THR A 1 87 ? -7.207 1.863 11.586 1 95.19 87 THR A C 1
ATOM 694 O O . THR A 1 87 ? -8.438 1.908 11.641 1 95.19 87 THR A O 1
ATOM 697 N N . PHE A 1 88 ? -6.473 1.982 12.664 1 92.75 88 PHE A N 1
ATOM 698 C CA . PHE A 1 88 ? -7.102 2.102 13.969 1 92.75 88 PHE A CA 1
ATOM 699 C C . PHE A 1 88 ? -7.785 3.455 14.117 1 92.75 88 PHE A C 1
ATOM 701 O O . PHE A 1 88 ? -8.82 3.564 14.781 1 92.75 88 PHE A O 1
ATOM 708 N N . THR A 1 89 ? -7.23 4.508 13.492 1 92 89 THR A N 1
ATOM 709 C CA . THR A 1 89 ? -7.922 5.789 13.445 1 92 89 THR A CA 1
ATOM 710 C C . THR A 1 89 ? -9.25 5.66 12.695 1 92 89 THR A C 1
ATOM 712 O O . THR A 1 89 ? -10.273 6.168 13.156 1 92 89 THR A O 1
ATOM 715 N N . TYR A 1 90 ? -9.273 4.949 11.594 1 93.5 90 TYR A N 1
ATOM 716 C CA . TYR A 1 90 ? -10.453 4.738 10.773 1 93.5 90 TYR A CA 1
ATOM 717 C C . TYR A 1 90 ? -11.523 3.957 11.531 1 93.5 90 TYR A C 1
ATOM 719 O O . TYR A 1 90 ? -12.703 4.297 11.477 1 93.5 90 TYR A O 1
ATOM 727 N N . VAL A 1 91 ? -11.07 2.904 12.234 1 91.31 91 VAL A N 1
ATOM 728 C CA . VAL A 1 91 ? -11.984 2.062 12.992 1 91.31 91 VAL A CA 1
ATOM 729 C C . VAL A 1 91 ? -12.602 2.867 14.133 1 91.31 91 VAL A C 1
ATOM 731 O O . VAL A 1 91 ? -13.773 2.674 14.477 1 91.31 91 VAL A O 1
ATOM 734 N N . GLN A 1 92 ? -11.844 3.756 14.664 1 88.56 92 GLN A N 1
ATOM 735 C CA . GLN A 1 92 ? -12.32 4.602 15.75 1 88.56 92 GLN A CA 1
ATOM 736 C C . GLN A 1 92 ? -13.32 5.633 15.242 1 88.56 92 GLN A C 1
ATOM 738 O O . GLN A 1 92 ? -14.359 5.859 15.867 1 88.56 92 GLN A O 1
ATOM 743 N N . ALA A 1 93 ? -13.023 6.289 14.172 1 89.31 93 ALA A N 1
ATOM 744 C CA . ALA A 1 93 ? -13.844 7.293 13.508 1 89.31 93 ALA A CA 1
ATOM 745 C C . ALA A 1 93 ? -13.625 7.273 12 1 89.31 93 ALA A C 1
ATOM 747 O O . ALA A 1 93 ? -12.688 7.895 11.5 1 89.31 93 ALA A O 1
ATOM 748 N N . PRO A 1 94 ? -14.484 6.645 11.344 1 92.06 94 PRO A N 1
ATOM 749 C CA . PRO A 1 94 ? -14.281 6.465 9.906 1 92.06 94 PRO A CA 1
ATOM 750 C C . PRO A 1 94 ? -14.047 7.785 9.18 1 92.06 94 PRO A C 1
ATOM 752 O O . PRO A 1 94 ? -14.664 8.797 9.516 1 92.06 94 PRO A O 1
ATOM 755 N N . PHE A 1 95 ? -13.195 7.789 8.18 1 95.19 95 PHE A N 1
ATOM 756 C CA . PHE A 1 95 ? -12.859 8.938 7.34 1 95.19 95 PHE A CA 1
ATOM 757 C C . PHE A 1 95 ? -12.477 8.484 5.938 1 95.19 95 PHE A C 1
ATOM 759 O O . PHE A 1 95 ? -12.297 7.289 5.688 1 95.19 95 PHE A O 1
ATOM 766 N N . ALA A 1 96 ? -12.445 9.398 5.02 1 97.31 96 ALA A N 1
ATOM 767 C CA . ALA A 1 96 ? -11.945 9.172 3.666 1 97.31 96 ALA A CA 1
ATOM 768 C C . ALA A 1 96 ? -10.734 10.055 3.375 1 97.31 96 ALA A C 1
ATOM 770 O O . ALA A 1 96 ? -10.531 11.07 4.039 1 97.31 96 ALA A O 1
ATOM 771 N N . VAL A 1 97 ? -9.914 9.602 2.475 1 98.06 97 VAL A N 1
ATOM 772 C CA . VAL A 1 97 ? -8.781 10.391 1.991 1 98.06 97 VAL A CA 1
ATOM 773 C C . VAL A 1 97 ? -9.102 10.945 0.607 1 98.06 97 VAL A C 1
ATOM 775 O O . VAL A 1 97 ? -9.234 10.195 -0.359 1 98.06 97 VAL A O 1
ATOM 778 N N . HIS A 1 98 ? -9.258 12.242 0.509 1 98.56 98 HIS A N 1
ATOM 779 C CA . HIS A 1 98 ? -9.469 12.961 -0.744 1 98.56 98 HIS A CA 1
ATOM 780 C C . HIS A 1 98 ? -8.148 13.445 -1.333 1 98.56 98 HIS A C 1
ATOM 782 O O . HIS A 1 98 ? -7.492 14.328 -0.768 1 98.56 98 HIS A O 1
ATOM 788 N N . ALA A 1 99 ? -7.754 12.922 -2.506 1 98.44 99 ALA A N 1
ATOM 789 C CA . ALA A 1 99 ? -6.414 13.164 -3.035 1 98.44 99 ALA A CA 1
ATOM 790 C C . ALA A 1 99 ? -6.469 14.008 -4.305 1 98.44 99 ALA A C 1
ATOM 792 O O . ALA A 1 99 ? -7.25 13.719 -5.215 1 98.44 99 ALA A O 1
ATOM 793 N N . ASP A 1 100 ? -5.645 15.047 -4.332 1 98.06 100 ASP A N 1
ATOM 794 C CA . ASP A 1 100 ? -5.445 15.82 -5.559 1 98.06 100 ASP A CA 1
ATOM 795 C C . ASP A 1 100 ? -4.535 15.078 -6.531 1 98.06 100 ASP A C 1
ATOM 797 O O . ASP A 1 100 ? -3.328 14.969 -6.305 1 98.06 100 ASP A O 1
ATOM 801 N N . VAL A 1 101 ? -5.074 14.641 -7.652 1 96.06 101 VAL A N 1
ATOM 802 C CA . VAL A 1 101 ? -4.293 13.828 -8.57 1 96.06 101 VAL A CA 1
ATOM 803 C C . VAL A 1 101 ? -3.852 14.672 -9.766 1 96.06 101 VAL A C 1
ATOM 805 O O . VAL A 1 101 ? -3.32 14.141 -10.742 1 96.06 101 VAL A O 1
ATOM 808 N N . SER A 1 102 ? -4.062 15.969 -9.695 1 92.81 102 SER A N 1
ATOM 809 C CA . SER A 1 102 ? -3.795 16.859 -10.828 1 92.81 102 SER A CA 1
ATOM 810 C C . SER A 1 102 ? -2.301 16.938 -11.125 1 92.81 102 SER A C 1
ATOM 812 O O . SER A 1 102 ? -1.903 17.25 -12.25 1 92.81 102 SER A O 1
ATOM 814 N N . VAL A 1 103 ? -1.447 16.656 -10.18 1 86.56 103 VAL A N 1
ATOM 815 C CA . VAL A 1 103 ? -0.009 16.781 -10.383 1 86.56 103 VAL A CA 1
ATOM 816 C C . VAL A 1 103 ? 0.607 15.422 -10.68 1 86.56 103 VAL A C 1
ATOM 818 O O . VAL A 1 103 ? 1.792 15.328 -11.008 1 86.56 103 VAL A O 1
ATOM 821 N N . GLY A 1 104 ? -0.122 14.359 -10.555 1 89.88 104 GLY A N 1
ATOM 822 C CA . GLY A 1 104 ? 0.345 13.008 -10.828 1 89.88 104 GLY A CA 1
ATOM 823 C C . GLY A 1 104 ? -0.456 11.945 -10.102 1 89.88 104 GLY A C 1
ATOM 824 O O . GLY A 1 104 ? -0.31 11.773 -8.891 1 89.88 104 GLY A O 1
ATOM 825 N N . GLU A 1 105 ? -1.132 11.266 -10.836 1 92.25 105 GLU A N 1
ATOM 826 C CA . GLU A 1 105 ? -2.076 10.32 -10.25 1 92.25 105 GLU A CA 1
ATOM 827 C C . GLU A 1 105 ? -1.348 9.148 -9.594 1 92.25 105 GLU A C 1
ATOM 829 O O . GLU A 1 105 ? -1.64 8.789 -8.453 1 92.25 105 GLU A O 1
ATOM 834 N N . SER A 1 106 ? -0.363 8.555 -10.32 1 93.5 106 SER A N 1
ATOM 835 C CA . SER A 1 106 ? 0.324 7.375 -9.805 1 93.5 106 SER A CA 1
ATOM 836 C C . SER A 1 106 ? 1.101 7.691 -8.531 1 93.5 106 SER A C 1
ATOM 838 O O . SER A 1 106 ? 1.033 6.945 -7.559 1 93.5 106 SER A O 1
ATOM 840 N N . ALA A 1 107 ? 1.781 8.828 -8.516 1 94.75 107 ALA A N 1
ATOM 841 C CA . ALA A 1 107 ? 2.586 9.211 -7.359 1 94.75 107 ALA A CA 1
ATOM 842 C C . ALA A 1 107 ? 1.703 9.523 -6.152 1 94.75 107 ALA A C 1
ATOM 844 O O . ALA A 1 107 ? 2.012 9.125 -5.027 1 94.75 107 ALA A O 1
ATOM 845 N N . MET A 1 108 ? 0.625 10.211 -6.387 1 97.06 108 MET A N 1
ATOM 846 C CA . MET A 1 108 ? -0.293 10.547 -5.301 1 97.06 108 MET A CA 1
ATOM 847 C C . MET A 1 108 ? -0.967 9.297 -4.75 1 97.06 108 MET A C 1
ATOM 849 O O . MET A 1 108 ? -1.12 9.156 -3.535 1 97.06 108 MET A O 1
ATOM 853 N N . ARG A 1 109 ? -1.331 8.438 -5.66 1 96.81 109 ARG A N 1
ATOM 854 C CA . ARG A 1 109 ? -1.944 7.184 -5.23 1 96.81 109 ARG A CA 1
ATOM 855 C C . ARG A 1 109 ? -0.974 6.359 -4.387 1 96.81 109 ARG A C 1
ATOM 857 O O . ARG A 1 109 ? -1.355 5.805 -3.354 1 96.81 109 ARG A O 1
ATOM 864 N N . ASP A 1 110 ? 0.259 6.258 -4.805 1 97 110 ASP A N 1
ATOM 865 C CA . ASP A 1 110 ? 1.273 5.559 -4.023 1 97 110 ASP A CA 1
ATOM 866 C C . ASP A 1 110 ? 1.438 6.195 -2.645 1 97 110 ASP A C 1
ATOM 868 O O . ASP A 1 110 ? 1.562 5.488 -1.642 1 97 110 ASP A O 1
ATOM 872 N N . SER A 1 111 ? 1.486 7.527 -2.627 1 97.38 111 SER A N 1
ATOM 873 C CA . SER A 1 111 ? 1.589 8.211 -1.343 1 97.38 111 SER A CA 1
ATOM 874 C C . SER A 1 111 ? 0.415 7.867 -0.434 1 97.38 111 SER A C 1
ATOM 876 O O . SER A 1 111 ? 0.608 7.52 0.734 1 97.38 111 SER A O 1
ATOM 878 N N . ALA A 1 112 ? -0.781 7.91 -0.983 1 98 112 ALA A N 1
ATOM 879 C CA . ALA A 1 112 ? -1.981 7.613 -0.207 1 98 112 ALA A CA 1
ATOM 880 C C . ALA A 1 112 ? -1.956 6.18 0.315 1 98 112 ALA A C 1
ATOM 882 O O . ALA A 1 112 ? -2.217 5.938 1.496 1 98 112 ALA A O 1
ATOM 883 N N . ARG A 1 113 ? -1.623 5.242 -0.563 1 98.12 113 ARG A N 1
ATOM 884 C CA . ARG A 1 113 ? -1.648 3.834 -0.182 1 98.12 113 ARG A CA 1
ATOM 885 C C . ARG A 1 113 ? -0.509 3.506 0.778 1 98.12 113 ARG A C 1
ATOM 887 O O . ARG A 1 113 ? -0.674 2.691 1.689 1 98.12 113 ARG A O 1
ATOM 894 N N . PHE A 1 114 ? 0.65 4.156 0.596 1 98.25 114 PHE A N 1
ATOM 895 C CA . PHE A 1 114 ? 1.794 3.957 1.479 1 98.25 114 PHE A CA 1
ATOM 896 C C . PHE A 1 114 ? 1.463 4.391 2.9 1 98.25 114 PHE A C 1
ATOM 898 O O . PHE A 1 114 ? 1.824 3.713 3.863 1 98.25 114 PHE A O 1
ATOM 905 N N . HIS A 1 115 ? 0.78 5.504 3.055 1 97.62 115 HIS A N 1
ATOM 906 C CA . HIS A 1 115 ? 0.625 6.129 4.363 1 97.62 115 HIS A CA 1
ATOM 907 C C . HIS A 1 115 ? -0.709 5.75 5 1 97.62 115 HIS A C 1
ATOM 909 O O . HIS A 1 115 ? -0.845 5.762 6.227 1 97.62 115 HIS A O 1
ATOM 915 N N . PHE A 1 116 ? -1.729 5.395 4.168 1 97.69 116 PHE A N 1
ATOM 916 C CA . PHE A 1 116 ? -3.059 5.242 4.746 1 97.69 116 PHE A CA 1
ATOM 917 C C . PHE A 1 116 ? -3.637 3.871 4.426 1 97.69 116 PHE A C 1
ATOM 919 O O . PHE A 1 116 ? -4.723 3.521 4.895 1 97.69 116 PHE A O 1
ATOM 926 N N . GLY A 1 117 ? -2.924 3.082 3.602 1 97.12 117 GLY A N 1
ATOM 927 C CA . GLY A 1 117 ? -3.34 1.717 3.326 1 97.12 117 GLY A CA 1
ATOM 928 C C . GLY A 1 117 ? -4.516 1.631 2.369 1 97.12 117 GLY A C 1
ATOM 929 O O . GLY A 1 117 ? -4.703 2.512 1.528 1 97.12 117 GLY A O 1
ATOM 930 N N . PHE A 1 118 ? -5.277 0.508 2.504 1 97 118 PHE A N 1
ATOM 931 C CA . PHE A 1 118 ? -6.262 0.21 1.469 1 97 118 PHE A CA 1
ATOM 932 C C . PHE A 1 118 ? -7.66 0.105 2.064 1 97 118 PHE A C 1
ATOM 934 O O . PHE A 1 118 ? -8.648 0.027 1.332 1 97 118 PHE A O 1
ATOM 941 N N . VAL A 1 119 ? -7.723 0.147 3.35 1 94.31 119 VAL A N 1
ATOM 942 C CA . VAL A 1 119 ? -9.023 0.05 4.012 1 94.31 119 VAL A CA 1
ATOM 943 C C . VAL A 1 119 ? -9.703 1.414 4.008 1 94.31 119 VAL A C 1
ATOM 945 O O . VAL A 1 119 ? -10.93 1.502 3.855 1 94.31 119 VAL A O 1
ATOM 948 N N . VAL A 1 120 ? -8.953 2.455 4.18 1 95.81 120 VAL A N 1
ATOM 949 C CA . VAL A 1 120 ? -9.477 3.816 4.137 1 95.81 120 VAL A CA 1
ATOM 950 C C . VAL A 1 120 ? -9.891 4.168 2.711 1 95.81 120 VAL A C 1
ATOM 952 O O . VAL A 1 120 ? -9.117 3.986 1.77 1 95.81 120 VAL A O 1
ATOM 955 N N . PRO A 1 121 ? -11.141 4.582 2.549 1 96.81 121 PRO A N 1
ATOM 956 C CA . PRO A 1 121 ? -11.578 4.957 1.202 1 96.81 121 PRO A CA 1
ATOM 957 C C . PRO A 1 121 ? -10.688 6.027 0.572 1 96.81 121 PRO A C 1
ATOM 959 O O . PRO A 1 121 ? -10.297 6.98 1.247 1 96.81 121 PRO A O 1
ATOM 962 N N . TYR A 1 122 ? -10.359 5.824 -0.671 1 97.44 122 TYR A N 1
ATOM 963 C CA . TYR A 1 122 ? -9.547 6.723 -1.485 1 97.44 122 TYR A CA 1
ATOM 964 C C . TYR A 1 122 ? -10.391 7.402 -2.557 1 97.44 122 TYR A C 1
ATOM 966 O O . TYR A 1 122 ? -10.969 6.73 -3.418 1 97.44 122 TYR A O 1
ATOM 974 N N . VAL A 1 123 ? -10.469 8.742 -2.543 1 98.06 123 VAL A N 1
ATOM 975 C CA . VAL A 1 123 ? -11.273 9.508 -3.486 1 98.06 123 VAL A CA 1
ATOM 976 C C . VAL A 1 123 ? -10.375 10.484 -4.25 1 98.06 123 VAL A C 1
ATOM 978 O O . VAL A 1 123 ? -9.75 11.367 -3.65 1 98.06 123 VAL A O 1
ATOM 981 N N . SER A 1 124 ? -10.32 10.344 -5.543 1 97.75 124 SER A N 1
ATOM 982 C CA . SER A 1 124 ? -9.477 11.211 -6.359 1 97.75 124 SER A CA 1
ATOM 983 C C . SER A 1 124 ? -10.227 12.477 -6.781 1 97.75 124 SER A C 1
ATOM 985 O O . SER A 1 124 ? -11.422 12.43 -7.055 1 97.75 124 SER A O 1
ATOM 987 N N . HIS A 1 125 ? -9.562 13.57 -6.805 1 97.88 125 HIS A N 1
ATOM 988 C CA . HIS A 1 125 ? -10.047 14.859 -7.301 1 97.88 125 HIS A CA 1
ATOM 989 C C . HIS A 1 125 ? -9.086 15.445 -8.336 1 97.88 125 HIS A C 1
ATOM 991 O O . HIS A 1 125 ? -7.871 15.281 -8.227 1 97.88 125 HIS A O 1
ATOM 997 N N . PHE A 1 126 ? -9.531 16.156 -9.25 1 95.56 126 PHE A N 1
ATOM 998 C CA . PHE A 1 126 ? -8.703 16.641 -10.336 1 95.56 126 PHE A CA 1
ATOM 999 C C . PHE A 1 126 ? -8.148 18.031 -10.016 1 95.56 126 PHE A C 1
ATOM 1001 O O . PHE A 1 126 ? -7.625 18.719 -10.898 1 95.56 126 PHE A O 1
ATOM 1008 N N . SER A 1 127 ? -8.344 18.516 -8.805 1 96.12 127 SER A N 1
ATOM 1009 C CA . SER A 1 127 ? -7.699 19.75 -8.336 1 96.12 127 SER A CA 1
ATOM 1010 C C . SER A 1 127 ? -7.516 19.734 -6.82 1 96.12 127 SER A C 1
ATOM 1012 O O . SER A 1 127 ? -8.289 19.094 -6.105 1 96.12 127 SER A O 1
ATOM 1014 N N . ALA A 1 128 ? -6.539 20.484 -6.422 1 97.31 128 ALA A N 1
ATOM 1015 C CA . ALA A 1 128 ? -6.297 20.625 -4.988 1 97.31 128 ALA A CA 1
ATOM 1016 C C . ALA A 1 128 ? -7.488 21.281 -4.289 1 97.31 128 ALA A C 1
ATOM 1018 O O . ALA A 1 128 ? -7.879 20.859 -3.197 1 97.31 128 ALA A O 1
ATOM 1019 N N . GLN A 1 129 ? -8.07 22.266 -4.926 1 96.75 129 GLN A N 1
ATOM 1020 C CA . GLN A 1 129 ? -9.219 22.969 -4.367 1 96.75 129 GLN A CA 1
ATOM 1021 C C . GLN A 1 129 ? -10.375 22 -4.094 1 96.75 129 GLN A C 1
ATOM 1023 O O . GLN A 1 129 ? -11 22.062 -3.035 1 96.75 129 GLN A O 1
ATOM 1028 N N . ALA A 1 130 ? -10.617 21.156 -5.02 1 97.69 130 ALA A N 1
ATOM 1029 C CA . ALA A 1 130 ? -11.711 20.203 -4.879 1 97.69 130 ALA A CA 1
ATOM 1030 C C . ALA A 1 130 ? -11.461 19.234 -3.723 1 97.69 130 ALA A C 1
ATOM 1032 O O . ALA A 1 130 ? -12.375 18.922 -2.961 1 97.69 130 ALA A O 1
ATOM 1033 N N . ALA A 1 131 ? -10.234 18.75 -3.578 1 98.12 131 ALA A N 1
ATOM 1034 C CA . ALA A 1 131 ? -9.875 17.859 -2.48 1 98.12 131 ALA A CA 1
ATOM 1035 C C . ALA A 1 131 ? -10.039 18.562 -1.132 1 98.12 131 ALA A C 1
ATOM 1037 O O . ALA A 1 131 ? -10.617 17.984 -0.2 1 98.12 131 ALA A O 1
ATOM 1038 N N . VAL A 1 132 ? -9.586 19.781 -1.031 1 98 132 VAL A N 1
ATOM 1039 C CA . VAL A 1 132 ? -9.656 20.547 0.204 1 98 132 VAL A CA 1
ATOM 1040 C C . VAL A 1 132 ? -11.109 20.844 0.557 1 98 132 VAL A C 1
ATOM 1042 O O . VAL A 1 132 ? -11.508 20.719 1.719 1 98 132 VAL A O 1
ATOM 1045 N N . GLU A 1 133 ? -11.922 21.172 -0.434 1 97.06 133 GLU A N 1
ATOM 1046 C CA . GLU A 1 133 ? -13.336 21.438 -0.214 1 97.06 133 GLU A CA 1
ATOM 1047 C C . GLU A 1 133 ? -14.07 20.188 0.265 1 97.06 133 GLU A C 1
ATOM 1049 O O . GLU A 1 133 ? -14.953 20.266 1.119 1 97.06 133 GLU A O 1
ATOM 1054 N N . ALA A 1 134 ? -13.695 19.078 -0.271 1 97.62 134 ALA A N 1
ATOM 1055 C CA . ALA A 1 134 ? -14.297 17.828 0.164 1 97.62 134 ALA A CA 1
ATOM 1056 C C . ALA A 1 134 ? -13.992 17.547 1.635 1 97.62 134 ALA A C 1
ATOM 1058 O O . ALA A 1 134 ? -14.883 17.156 2.395 1 97.62 134 ALA A O 1
ATOM 1059 N N . ALA A 1 135 ? -12.766 17.734 2.047 1 96.12 135 ALA A N 1
ATOM 1060 C CA . ALA A 1 135 ? -12.391 17.562 3.445 1 96.12 135 ALA A CA 1
ATOM 1061 C C . ALA A 1 135 ? -13.117 18.578 4.34 1 96.12 135 ALA A C 1
ATOM 1063 O O . ALA A 1 135 ? -13.5 18.25 5.465 1 96.12 135 ALA A O 1
ATOM 1064 N N . ALA A 1 136 ? -13.312 19.75 3.824 1 95 136 ALA A N 1
ATOM 1065 C CA . ALA A 1 136 ? -13.969 20.812 4.59 1 95 136 ALA A CA 1
ATOM 1066 C C . ALA A 1 136 ? -15.438 20.469 4.844 1 95 136 ALA A C 1
ATOM 1068 O O . ALA A 1 136 ? -16.016 20.891 5.852 1 95 136 ALA A O 1
ATOM 1069 N N . LYS A 1 137 ? -16.031 19.734 3.947 1 94 137 LYS A N 1
ATOM 1070 C CA . LYS A 1 137 ? -17.438 19.391 4.051 1 94 137 LYS A CA 1
ATOM 1071 C C . LYS A 1 137 ? -17.641 18.172 4.961 1 94 137 LYS A C 1
ATOM 1073 O O . LYS A 1 137 ? -18.766 17.812 5.277 1 94 137 LYS A O 1
ATOM 1078 N N . SER A 1 138 ? -16.516 17.656 5.402 1 91.75 138 SER A N 1
ATOM 1079 C CA . SER A 1 138 ? -16.578 16.469 6.246 1 91.75 138 SER A CA 1
ATOM 1080 C C . SER A 1 138 ? -16.109 16.781 7.664 1 91.75 138 SER A C 1
ATOM 1082 O O . SER A 1 138 ? -15.469 17.812 7.906 1 91.75 138 SER A O 1
ATOM 1084 N N . LYS A 1 139 ? -16.5 15.969 8.523 1 85.25 139 LYS A N 1
ATOM 1085 C CA . LYS A 1 139 ? -16.094 16.141 9.914 1 85.25 139 LYS A CA 1
ATOM 1086 C C . LYS A 1 139 ? -14.68 15.625 10.141 1 85.25 139 LYS A C 1
ATOM 1088 O O . LYS A 1 139 ? -13.938 16.188 10.945 1 85.25 139 LYS A O 1
ATOM 1093 N N . GLY A 1 140 ? -14.297 14.609 9.398 1 91.19 140 GLY A N 1
ATOM 1094 C CA . GLY A 1 140 ? -13.039 13.992 9.766 1 91.19 140 GLY A CA 1
ATOM 1095 C C . GLY A 1 140 ? -12.219 13.539 8.57 1 91.19 140 GLY A C 1
ATOM 1096 O O . GLY A 1 140 ? -11.117 13.008 8.727 1 91.19 140 GLY A O 1
ATOM 1097 N N . ASP A 1 141 ? -12.641 13.836 7.371 1 96.25 141 ASP A N 1
ATOM 1098 C CA . ASP A 1 141 ? -11.906 13.391 6.191 1 96.25 141 ASP A CA 1
ATOM 1099 C C . ASP A 1 141 ? -10.586 14.148 6.047 1 96.25 141 ASP A C 1
ATOM 1101 O O . ASP A 1 141 ? -10.391 15.188 6.676 1 96.25 141 ASP A O 1
ATOM 1105 N N . LEU A 1 142 ? -9.719 13.555 5.289 1 97.62 142 LEU A N 1
ATOM 1106 C CA . LEU A 1 142 ? -8.414 14.133 4.996 1 97.62 142 LEU A CA 1
ATOM 1107 C C . LEU A 1 142 ? -8.312 14.539 3.529 1 97.62 142 LEU A C 1
ATOM 1109 O O . LEU A 1 142 ? -8.875 13.867 2.656 1 97.62 142 LEU A O 1
ATOM 1113 N N . ALA A 1 143 ? -7.617 15.586 3.305 1 98.38 143 ALA A N 1
ATOM 1114 C CA . ALA A 1 143 ? -7.199 15.922 1.944 1 98.38 143 ALA A CA 1
ATOM 1115 C C . ALA A 1 143 ? -5.684 15.789 1.789 1 98.38 143 ALA A C 1
ATOM 1117 O O . ALA A 1 143 ? -4.93 16.172 2.686 1 98.38 143 ALA A O 1
ATOM 1118 N N . LEU A 1 144 ? -5.281 15.211 0.706 1 98.38 144 LEU A N 1
ATOM 1119 C CA . LEU A 1 144 ? -3.875 15.133 0.324 1 98.38 144 LEU A CA 1
ATOM 1120 C C . LEU A 1 144 ? -3.594 16.016 -0.89 1 98.38 144 LEU A C 1
ATOM 1122 O O . LEU A 1 144 ? -4.191 15.82 -1.951 1 98.38 144 LEU A O 1
ATOM 1126 N N . VAL A 1 145 ? -2.668 16.953 -0.706 1 98.19 145 VAL A N 1
ATOM 1127 C CA . VAL A 1 145 ? -2.301 17.844 -1.791 1 98.19 145 VAL A CA 1
ATOM 1128 C C . VAL A 1 145 ? -0.78 17.953 -1.881 1 98.19 145 VAL A C 1
ATOM 1130 O O . VAL A 1 145 ? -0.078 17.781 -0.881 1 98.19 145 VAL A O 1
ATOM 1133 N N . SER A 1 146 ? -0.304 18.219 -3.068 1 97.12 146 SER A N 1
ATOM 1134 C CA . SER A 1 146 ? 1.134 18.406 -3.236 1 97.12 146 SER A CA 1
ATOM 1135 C C . SER A 1 146 ? 1.651 19.531 -2.352 1 97.12 146 SER A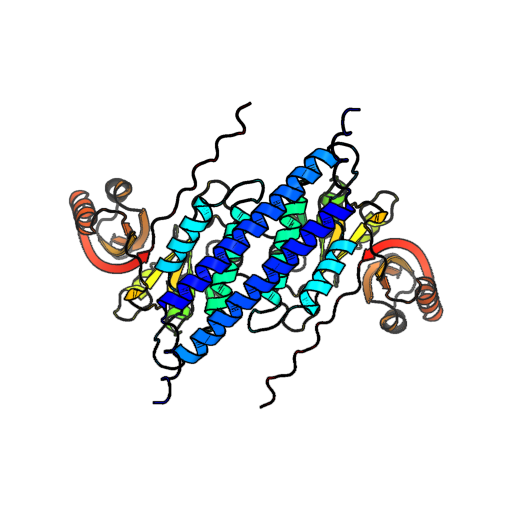 C 1
ATOM 1137 O O . SER A 1 146 ? 1.017 20.594 -2.242 1 97.12 146 SER A O 1
ATOM 1139 N N . ALA A 1 147 ? 2.783 19.281 -1.766 1 96.75 147 ALA A N 1
ATOM 1140 C CA . ALA A 1 147 ? 3.385 20.281 -0.888 1 96.75 147 ALA A CA 1
ATOM 1141 C C . ALA A 1 147 ? 4.371 21.156 -1.652 1 96.75 147 ALA A C 1
ATOM 1143 O O . ALA A 1 147 ? 4.93 22.094 -1.095 1 96.75 147 ALA A O 1
ATOM 1144 N N . ILE A 1 148 ? 4.59 20.875 -2.877 1 92.81 148 ILE A N 1
ATOM 1145 C CA . ILE A 1 148 ? 5.707 21.531 -3.535 1 92.81 148 ILE A CA 1
ATOM 1146 C C . ILE A 1 148 ? 5.211 22.266 -4.777 1 92.81 148 ILE A C 1
ATOM 1148 O O . ILE A 1 148 ? 5.934 23.094 -5.352 1 92.81 148 ILE A O 1
ATOM 1152 N N . ALA A 1 149 ? 3.961 22.016 -5.16 1 86.44 149 ALA A N 1
ATOM 1153 C CA . ALA A 1 149 ? 3.477 22.672 -6.379 1 86.44 149 ALA A CA 1
ATOM 1154 C C . ALA A 1 149 ? 1.958 22.812 -6.352 1 86.44 149 ALA A C 1
ATOM 1156 O O . ALA A 1 149 ? 1.252 21.953 -5.824 1 86.44 149 ALA A O 1
ATOM 1157 N N . SER A 1 150 ? 1.581 23.984 -6.949 1 91.12 150 SER A N 1
ATOM 1158 C CA . SER A 1 150 ? 0.144 24.203 -7.086 1 91.12 150 SER A CA 1
ATOM 1159 C C . SER A 1 150 ? -0.161 25.188 -8.211 1 91.12 150 SER A C 1
ATOM 1161 O O . SER A 1 150 ? 0.612 26.125 -8.461 1 91.12 150 SER A O 1
ATOM 1163 N N . ARG A 1 151 ? -1.314 24.938 -8.773 1 90.31 151 ARG A N 1
ATOM 1164 C CA . ARG A 1 151 ? -1.792 25.859 -9.805 1 90.31 151 ARG A CA 1
ATOM 1165 C C . ARG A 1 151 ? -2.77 26.875 -9.227 1 90.31 151 ARG A C 1
ATOM 1167 O O . ARG A 1 151 ? -3.062 27.891 -9.867 1 90.31 151 ARG A O 1
ATOM 1174 N N . THR A 1 152 ? -3.336 26.625 -8.141 1 92.44 152 THR A N 1
ATOM 1175 C CA . THR A 1 152 ? -4.305 27.484 -7.465 1 92.44 152 THR A CA 1
ATOM 1176 C C . THR A 1 152 ? -3.953 27.641 -5.988 1 92.44 152 THR A C 1
ATOM 1178 O O . THR A 1 152 ? -3.295 26.781 -5.406 1 92.44 152 THR A O 1
ATOM 1181 N N . PRO A 1 153 ? -4.324 28.75 -5.441 1 95.94 153 PRO A N 1
ATOM 1182 C CA . PRO A 1 153 ? -4.062 28.953 -4.012 1 95.94 153 PRO A CA 1
ATOM 1183 C C . PRO A 1 153 ? -5.105 28.281 -3.123 1 95.94 153 PRO A C 1
ATOM 1185 O O . PRO A 1 153 ? -5.805 28.953 -2.365 1 95.94 153 PRO A O 1
ATOM 1188 N N . TRP A 1 154 ? -5.102 26.984 -3.139 1 96.75 154 TRP A N 1
ATOM 1189 C CA . TRP A 1 154 ? -6.102 26.188 -2.428 1 96.75 154 TRP A CA 1
ATOM 1190 C C . TRP A 1 154 ? -6.078 26.5 -0.935 1 96.75 154 TRP A C 1
ATOM 1192 O O . TRP A 1 154 ? -7.082 26.312 -0.241 1 96.75 154 TRP A O 1
ATOM 1202 N N . TRP A 1 155 ? -5.023 27.047 -0.393 1 97.81 155 TRP A N 1
ATOM 1203 C CA . TRP A 1 155 ? -4.859 27.281 1.036 1 97.81 155 TRP A CA 1
ATOM 1204 C C . TRP A 1 155 ? -5.688 28.484 1.483 1 97.81 155 TRP A C 1
ATOM 1206 O O . TRP A 1 155 ? -5.871 28.703 2.682 1 97.81 155 TRP A O 1
ATOM 1216 N N . ASN A 1 156 ? -6.207 29.297 0.523 1 96.31 156 ASN A N 1
ATOM 1217 C CA . ASN A 1 156 ? -7.137 30.359 0.881 1 96.31 156 ASN A CA 1
ATOM 1218 C C . ASN A 1 156 ? -8.336 29.828 1.655 1 96.31 156 ASN A C 1
ATOM 1220 O O . ASN A 1 156 ? -8.844 30.484 2.561 1 96.31 156 ASN A O 1
ATOM 1224 N N . ALA A 1 157 ? -8.711 28.641 1.298 1 96.25 157 ALA A N 1
ATOM 1225 C CA . ALA A 1 157 ? -9.891 28.016 1.898 1 96.25 157 ALA A CA 1
ATOM 1226 C C . ALA A 1 157 ? -9.633 27.656 3.359 1 96.25 157 ALA A C 1
ATOM 1228 O O . ALA A 1 157 ? -10.57 27.375 4.105 1 96.25 157 ALA A O 1
ATOM 1229 N N . LEU A 1 158 ? -8.414 27.703 3.801 1 97.75 158 LEU A N 1
ATOM 1230 C CA . LEU A 1 158 ? -8.047 27.281 5.145 1 97.75 158 LEU A CA 1
ATOM 1231 C C . LEU A 1 158 ? -7.945 28.469 6.09 1 97.75 158 LEU A C 1
ATOM 1233 O O . LEU A 1 158 ? -7.727 28.297 7.289 1 97.75 158 LEU A O 1
ATOM 1237 N N . GLU A 1 159 ? -8.172 29.672 5.625 1 97.38 159 GLU A N 1
ATOM 1238 C CA . GLU A 1 159 ? -7.883 30.891 6.391 1 97.38 159 GLU A CA 1
ATOM 1239 C C . GLU A 1 159 ? -8.938 31.125 7.473 1 97.38 159 GLU A C 1
ATOM 1241 O O . GLU A 1 159 ? -8.617 31.594 8.562 1 97.38 159 GLU A O 1
ATOM 1246 N N . ALA A 1 160 ? -10.109 30.703 7.188 1 94.75 160 ALA A N 1
ATOM 1247 C CA . ALA A 1 160 ? -11.227 31.031 8.078 1 94.75 160 ALA A CA 1
ATOM 1248 C C . ALA A 1 160 ? -11.148 30.219 9.367 1 94.75 160 ALA A C 1
ATOM 1250 O O . ALA A 1 160 ? -10.594 29.109 9.383 1 94.75 160 ALA A O 1
ATOM 1251 N N . ASP A 1 161 ? -11.758 30.828 10.438 1 91.31 161 ASP A N 1
ATOM 1252 C CA . ASP A 1 161 ? -11.883 30.094 11.688 1 91.31 161 ASP A CA 1
ATOM 1253 C C . ASP A 1 161 ? -12.742 28.844 11.5 1 91.31 161 ASP A C 1
ATOM 1255 O O . ASP A 1 161 ? -13.773 28.875 10.828 1 91.31 161 ASP A O 1
ATOM 1259 N N . GLY A 1 162 ? -12.273 27.75 12.031 1 88.81 162 GLY A N 1
ATOM 1260 C CA . GLY A 1 162 ? -13.031 26.516 11.961 1 88.81 162 GLY A CA 1
ATOM 1261 C C . GLY A 1 162 ? -12.758 25.719 10.703 1 88.81 162 GLY A C 1
ATOM 1262 O O . GLY A 1 162 ? -13.18 24.562 10.586 1 88.81 162 GLY A O 1
ATOM 1263 N N . ALA A 1 163 ? -12.102 26.375 9.766 1 93.88 163 ALA A N 1
ATOM 1264 C CA . ALA A 1 163 ? -11.727 25.656 8.555 1 93.88 163 ALA A CA 1
ATOM 1265 C C . ALA A 1 163 ? -10.695 24.578 8.852 1 93.88 163 ALA A C 1
ATOM 1267 O O . ALA A 1 163 ? -9.984 24.641 9.859 1 93.88 163 ALA A O 1
ATOM 1268 N N . PRO A 1 164 ? -10.633 23.531 7.969 1 95.31 164 PRO A N 1
ATOM 1269 C CA . PRO A 1 164 ? -9.539 22.578 8.125 1 95.31 164 PRO A CA 1
ATOM 1270 C C . PRO A 1 164 ? -8.164 23.234 8.047 1 95.31 164 PRO A C 1
ATOM 1272 O O . PRO A 1 164 ? -8.039 24.344 7.52 1 95.31 164 PRO A O 1
ATOM 1275 N N . LYS A 1 165 ? -7.234 22.578 8.609 1 96.62 165 LYS A N 1
ATOM 1276 C CA . LYS A 1 165 ? -5.855 23.078 8.633 1 96.62 165 LYS A CA 1
ATOM 1277 C C . LYS A 1 165 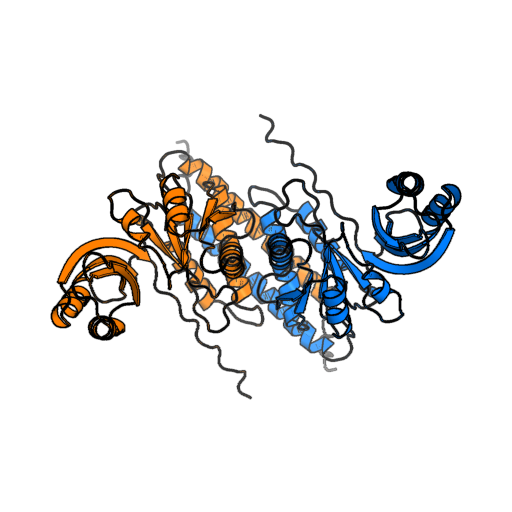? -4.895 22.016 8.078 1 96.62 165 LYS A C 1
ATOM 1279 O O . LYS A 1 165 ? -5.246 20.844 7.984 1 96.62 165 LYS A O 1
ATOM 1284 N N . ILE A 1 166 ? -3.729 22.453 7.652 1 97.62 166 ILE A N 1
ATOM 1285 C CA . ILE A 1 166 ? -2.629 21.531 7.406 1 97.62 166 ILE A CA 1
ATOM 1286 C C . ILE A 1 166 ? -2.166 20.922 8.727 1 97.62 166 ILE A C 1
ATOM 1288 O O . ILE A 1 166 ? -1.75 21.641 9.641 1 97.62 166 ILE A O 1
ATOM 1292 N N . ILE A 1 167 ? -2.197 19.625 8.797 1 95.81 167 ILE A N 1
ATOM 1293 C CA . ILE A 1 167 ? -1.953 19.031 10.109 1 95.81 167 ILE A CA 1
ATOM 1294 C C . ILE A 1 167 ? -0.715 18.141 10.039 1 95.81 167 ILE A C 1
ATOM 1296 O O . ILE A 1 167 ? -0.188 17.719 11.07 1 95.81 167 ILE A O 1
ATOM 1300 N N . ALA A 1 168 ? -0.243 17.844 8.805 1 96.38 168 ALA A N 1
ATOM 1301 C CA . ALA A 1 168 ? 0.942 17.016 8.633 1 96.38 168 ALA A CA 1
ATOM 1302 C C . ALA A 1 168 ? 1.571 17.219 7.262 1 96.38 168 ALA A C 1
ATOM 1304 O O . ALA A 1 168 ? 0.919 17.734 6.348 1 96.38 168 ALA A O 1
ATOM 1305 N N . ARG A 1 169 ? 2.791 16.969 7.18 1 96.75 169 ARG A N 1
ATOM 1306 C CA . ARG A 1 169 ? 3.564 16.875 5.945 1 96.75 169 ARG A CA 1
ATOM 1307 C C . ARG A 1 169 ? 4.191 15.5 5.793 1 96.75 169 ARG A C 1
ATOM 1309 O O . ARG A 1 169 ? 4.828 15 6.723 1 96.75 169 ARG A O 1
ATOM 1316 N N . LEU A 1 170 ? 3.953 14.914 4.652 1 96.44 170 LEU A N 1
ATOM 1317 C CA . LEU A 1 170 ? 4.453 13.57 4.383 1 96.44 170 LEU A CA 1
ATOM 1318 C C . LEU A 1 170 ? 5.375 13.562 3.166 1 96.44 170 LEU A C 1
ATOM 1320 O O . LEU A 1 170 ? 5.223 14.391 2.266 1 96.44 170 LEU A O 1
ATOM 1324 N N . PRO A 1 171 ? 6.25 12.547 3.08 1 96.62 171 PRO A N 1
ATOM 1325 C CA . PRO A 1 171 ? 6.598 11.586 4.133 1 96.62 171 PRO A CA 1
ATOM 1326 C C . PRO A 1 171 ? 7.277 12.25 5.332 1 96.62 171 PRO A C 1
ATOM 1328 O O . PRO A 1 171 ? 8.016 13.219 5.168 1 96.62 171 PRO A O 1
ATOM 1331 N N . PHE A 1 172 ? 7.031 11.734 6.531 1 95.38 172 PHE A N 1
ATOM 1332 C CA . PHE A 1 172 ? 7.629 12.234 7.762 1 95.38 172 PHE A CA 1
ATOM 1333 C C . PHE A 1 172 ? 9.117 11.898 7.816 1 95.38 172 PHE A C 1
ATOM 1335 O O . PHE A 1 172 ? 9.93 12.734 8.227 1 95.38 172 PHE A O 1
ATOM 1342 N N . LEU A 1 173 ? 9.422 10.688 7.391 1 93.75 173 LEU A N 1
ATOM 1343 C CA . LEU A 1 173 ? 10.82 10.281 7.316 1 93.75 173 LEU A CA 1
ATOM 1344 C C . LEU A 1 173 ? 11.445 10.719 5.996 1 93.75 173 LEU A C 1
ATOM 1346 O O . LEU A 1 173 ? 10.992 10.312 4.926 1 93.75 173 LEU A O 1
ATOM 1350 N N . GLU A 1 174 ? 12.398 11.508 6.047 1 90 174 GLU A N 1
ATOM 1351 C CA . GLU A 1 174 ? 13.102 12.016 4.871 1 90 174 GLU A CA 1
ATOM 1352 C C . GLU A 1 174 ? 14.297 11.141 4.512 1 90 174 GLU A C 1
ATOM 1354 O O . GLU A 1 174 ? 15.219 10.984 5.312 1 90 174 GLU A O 1
ATOM 1359 N N . ARG A 1 175 ? 14.18 10.586 3.328 1 87.94 175 ARG A N 1
ATOM 1360 C CA . ARG A 1 175 ? 15.266 9.781 2.783 1 87.94 175 ARG A CA 1
ATOM 1361 C C . ARG A 1 175 ? 15.297 9.859 1.261 1 87.94 175 ARG A C 1
ATOM 1363 O O . ARG A 1 175 ? 14.258 10.023 0.621 1 87.94 175 ARG A O 1
ATOM 1370 N N . ALA A 1 176 ? 16.438 9.828 0.585 1 82.12 176 ALA A N 1
ATOM 1371 C CA . ALA A 1 176 ? 16.641 10.016 -0.85 1 82.12 176 ALA A CA 1
ATOM 1372 C C . ALA A 1 176 ? 15.852 8.984 -1.65 1 82.12 176 ALA A C 1
ATOM 1374 O O . ALA A 1 176 ? 15.25 9.312 -2.672 1 82.12 176 ALA A O 1
ATOM 1375 N N . ASP A 1 177 ? 15.703 7.75 -1.23 1 86.62 177 ASP A N 1
ATOM 1376 C CA . ASP A 1 177 ? 15.07 6.699 -2.021 1 86.62 177 ASP A CA 1
ATOM 1377 C C . ASP A 1 177 ? 13.766 6.238 -1.378 1 86.62 177 ASP A C 1
ATOM 1379 O O . ASP A 1 177 ? 13.375 5.078 -1.521 1 86.62 177 ASP A O 1
ATOM 1383 N N . HIS A 1 178 ? 13.125 7.32 -0.864 1 93.31 178 HIS A N 1
ATOM 1384 C CA . HIS A 1 178 ? 11.852 6.965 -0.244 1 93.31 178 HIS A CA 1
ATOM 1385 C C . HIS A 1 178 ? 10.844 6.48 -1.285 1 93.31 178 HIS A C 1
ATOM 1387 O O . HIS A 1 178 ? 10.688 7.102 -2.338 1 93.31 178 HIS A O 1
ATOM 1393 N N . PRO A 1 179 ? 10.117 5.418 -1.021 1 93.25 179 PRO A N 1
ATOM 1394 C CA . PRO A 1 179 ? 9.219 4.859 -2.033 1 93.25 179 PRO A CA 1
ATOM 1395 C C . PRO A 1 179 ? 8.008 5.75 -2.301 1 93.25 179 PRO A C 1
ATOM 1397 O O . PRO A 1 179 ? 7.461 5.742 -3.408 1 93.25 179 PRO A O 1
ATOM 1400 N N . ALA A 1 180 ? 7.484 6.375 -1.353 1 94.12 180 ALA A N 1
ATOM 1401 C CA . ALA A 1 180 ? 6.457 7.402 -1.49 1 94.12 180 ALA A CA 1
ATOM 1402 C C . ALA A 1 180 ? 7.059 8.797 -1.369 1 94.12 180 ALA A C 1
ATOM 1404 O O . ALA A 1 180 ? 6.809 9.508 -0.391 1 94.12 180 ALA A O 1
ATOM 1405 N N . ALA A 1 181 ? 7.68 9.203 -2.4 1 93.19 181 ALA A N 1
ATOM 1406 C CA . ALA A 1 181 ? 8.586 10.344 -2.303 1 93.19 181 ALA A CA 1
ATOM 1407 C C . ALA A 1 181 ? 7.848 11.656 -2.555 1 93.19 181 ALA A C 1
ATOM 1409 O O . ALA A 1 181 ? 8.375 12.734 -2.275 1 93.19 181 ALA A O 1
ATOM 1410 N N . LEU A 1 182 ? 6.645 11.609 -3.088 1 94.56 182 LEU A N 1
ATOM 1411 C CA . LEU A 1 182 ? 5.895 12.828 -3.346 1 94.56 182 LEU A CA 1
ATOM 1412 C C . LEU A 1 182 ? 5.594 13.57 -2.047 1 94.56 182 LEU A C 1
ATOM 1414 O O . LEU A 1 182 ? 4.887 13.047 -1.182 1 94.56 182 LEU A O 1
ATOM 1418 N N . PRO A 1 183 ? 6.113 14.742 -1.892 1 96.38 183 PRO A N 1
ATOM 1419 C CA . PRO A 1 183 ? 5.75 15.508 -0.697 1 96.38 183 PRO A CA 1
ATOM 1420 C C . PRO A 1 183 ? 4.297 15.969 -0.71 1 96.38 183 PRO A C 1
ATOM 1422 O O . PRO A 1 183 ? 3.846 16.578 -1.688 1 96.38 183 PRO A O 1
ATOM 1425 N N . VAL A 1 184 ? 3.607 15.68 0.349 1 97.62 184 VAL A N 1
ATOM 1426 C CA . VAL A 1 184 ? 2.201 16.062 0.387 1 97.62 184 VAL A CA 1
ATOM 1427 C C . VAL A 1 184 ? 1.87 16.672 1.746 1 97.62 184 VAL A C 1
ATOM 1429 O O . VAL A 1 184 ? 2.504 16.344 2.752 1 97.62 184 VAL A O 1
ATOM 1432 N N . PHE A 1 185 ? 0.943 17.578 1.756 1 98.25 185 PHE A N 1
ATOM 1433 C CA . PHE A 1 185 ? 0.308 18.062 2.98 1 98.25 185 PHE A CA 1
ATOM 1434 C C . PHE A 1 185 ? -0.958 17.266 3.275 1 98.25 185 PHE A C 1
ATOM 1436 O O . PHE A 1 185 ? -1.688 16.875 2.357 1 98.25 185 PHE A O 1
ATOM 1443 N N . VAL A 1 186 ? -1.176 17 4.492 1 98 186 VAL A N 1
ATOM 1444 C CA . VAL A 1 186 ? -2.428 16.422 4.977 1 98 186 VAL A CA 1
ATOM 1445 C C . VAL A 1 186 ? -3.289 17.516 5.602 1 98 186 VAL A C 1
ATOM 1447 O O . VAL A 1 186 ? -2.842 18.234 6.504 1 98 186 VAL A O 1
ATOM 1450 N N . ILE A 1 187 ? -4.512 17.656 5.125 1 97.56 187 ILE A N 1
ATOM 1451 C CA . ILE A 1 187 ? -5.418 18.703 5.586 1 97.56 187 ILE A CA 1
ATOM 1452 C C . ILE A 1 187 ? -6.641 18.078 6.246 1 97.56 187 ILE A C 1
ATOM 1454 O O . ILE A 1 187 ? -7.254 17.156 5.691 1 97.56 187 ILE A O 1
ATOM 1458 N N . SER A 1 188 ? -6.945 18.547 7.43 1 95.75 188 SER A N 1
ATOM 1459 C CA . SER A 1 188 ? -8.109 18.062 8.148 1 95.75 188 SER A CA 1
ATOM 1460 C C . SER A 1 188 ? -8.477 18.969 9.312 1 95.75 188 SER A C 1
ATOM 1462 O O . SER A 1 188 ? -7.77 19.938 9.594 1 95.75 188 SER A O 1
ATOM 1464 N N . ARG A 1 189 ? -9.664 18.703 9.867 1 90.88 189 ARG A N 1
ATOM 1465 C CA . ARG A 1 189 ? -10.047 19.297 11.148 1 90.88 189 ARG A CA 1
ATOM 1466 C C . ARG A 1 189 ? -9.609 18.422 12.312 1 90.88 189 ARG A C 1
ATOM 1468 O O . ARG A 1 189 ? -9.969 17.234 12.375 1 90.88 189 ARG A O 1
ATOM 1475 N N . VAL A 1 190 ? -8.758 18.953 13.141 1 81.31 190 VAL A N 1
ATOM 1476 C CA . VAL A 1 190 ? -8.359 18.203 14.328 1 81.31 190 VAL A CA 1
ATOM 1477 C C . VAL A 1 190 ? -8.461 19.109 15.562 1 81.31 190 VAL A C 1
ATOM 1479 O O . VAL A 1 190 ? -8.539 20.328 15.438 1 81.31 190 VAL A O 1
ATOM 1482 N N . ALA A 1 191 ? -8.57 18.406 16.672 1 78.19 191 ALA A N 1
ATOM 1483 C CA . ALA A 1 191 ? -8.594 19.172 17.922 1 78.19 191 ALA A CA 1
ATOM 1484 C C . ALA A 1 191 ? -7.324 20 18.078 1 78.19 191 ALA A C 1
ATOM 1486 O O . ALA A 1 191 ? -6.234 19.578 17.688 1 78.19 191 ALA A O 1
ATOM 1487 N N . ASP A 1 192 ? -7.453 21.141 18.719 1 75.81 192 ASP A N 1
ATOM 1488 C CA . ASP A 1 192 ? -6.336 22.078 18.859 1 75.81 192 ASP A CA 1
ATOM 1489 C C . ASP A 1 192 ? -5.18 21.422 19.625 1 75.81 192 ASP A C 1
ATOM 1491 O O . ASP A 1 192 ? -4.012 21.672 19.312 1 75.81 192 ASP A O 1
ATOM 1495 N N . ASP A 1 193 ? -5.516 20.594 20.531 1 78.75 193 ASP A N 1
ATOM 1496 C CA . ASP A 1 193 ? -4.484 20 21.359 1 78.75 193 ASP A CA 1
ATOM 1497 C C . ASP A 1 193 ? -3.779 18.859 20.625 1 78.75 193 ASP A C 1
ATOM 1499 O O . ASP A 1 193 ? -2.789 18.312 21.125 1 78.75 193 ASP A O 1
ATOM 1503 N N . ALA A 1 194 ? -4.27 18.641 19.453 1 78.38 194 ALA A N 1
ATOM 1504 C CA . ALA A 1 194 ? -3.668 17.547 18.688 1 78.38 194 ALA A CA 1
ATOM 1505 C C . ALA A 1 194 ? -2.617 18.094 17.719 1 78.38 194 ALA A C 1
ATOM 1507 O O . ALA A 1 194 ? -1.836 17.328 17.141 1 78.38 194 ALA A O 1
ATOM 1508 N N . MET A 1 195 ? -2.551 19.359 17.625 1 80.12 195 MET A N 1
ATOM 1509 C CA . MET A 1 195 ? -1.682 19.969 16.625 1 80.12 195 MET A CA 1
ATOM 1510 C C . MET A 1 195 ? -0.238 20.016 17.109 1 80.12 195 MET A C 1
ATOM 1512 O O . MET A 1 195 ? 0.013 20.125 18.312 1 80.12 195 MET A O 1
ATOM 1516 N N . VAL A 1 196 ? 0.72 19.859 16.156 1 85.94 196 VAL A N 1
ATOM 1517 C CA . VAL A 1 196 ? 2.148 20.062 16.375 1 85.94 196 VAL A CA 1
ATOM 1518 C C . VAL A 1 196 ? 2.592 21.359 15.68 1 85.94 196 VAL A C 1
ATOM 1520 O O . VAL A 1 196 ? 2.252 21.594 14.523 1 85.94 196 VAL A O 1
ATOM 1523 N N . THR A 1 197 ? 3.395 22.141 16.422 1 88.38 197 THR A N 1
ATOM 1524 C CA . THR A 1 197 ? 3.631 23.484 15.891 1 88.38 197 THR A CA 1
ATOM 1525 C C . THR A 1 197 ? 5.109 23.688 15.57 1 88.38 197 THR A C 1
ATOM 1527 O O . THR A 1 197 ? 5.609 24.812 15.625 1 88.38 197 THR A O 1
ATOM 1530 N N . GLU A 1 198 ? 5.766 22.578 15.281 1 93.19 198 GLU A N 1
ATOM 1531 C CA . GLU A 1 198 ? 7.188 22.688 14.969 1 93.19 198 GLU A CA 1
ATOM 1532 C C . GLU A 1 198 ? 7.406 23.453 13.672 1 93.19 198 GLU A C 1
ATOM 1534 O O . GLU A 1 198 ? 8.367 24.219 13.547 1 93.19 198 GLU A O 1
ATOM 1539 N N . VAL A 1 199 ? 6.594 23.234 12.719 1 96.38 199 VAL A N 1
ATOM 1540 C CA . VAL A 1 199 ? 6.566 23.984 11.469 1 96.38 199 VAL A CA 1
ATOM 1541 C C . VAL A 1 199 ? 5.207 24.656 11.297 1 96.38 199 VAL A C 1
ATOM 1543 O O . VAL A 1 199 ? 4.168 24 11.359 1 96.38 199 VAL A O 1
ATOM 1546 N N . GLN A 1 200 ? 5.227 25.922 11.086 1 97 200 GLN A N 1
ATOM 1547 C CA . GLN A 1 200 ? 3.99 26.656 10.836 1 97 200 GLN A CA 1
ATOM 1548 C C . GLN A 1 200 ? 3.799 26.938 9.352 1 97 200 GLN A C 1
ATOM 1550 O O . GLN A 1 200 ? 4.758 27.234 8.641 1 97 200 GLN A O 1
ATOM 1555 N N . THR A 1 201 ? 2.598 26.844 8.852 1 97.88 201 THR A N 1
ATOM 1556 C CA . THR A 1 201 ? 2.26 27.156 7.469 1 97.88 201 THR A CA 1
ATOM 1557 C C . THR A 1 201 ? 1.315 28.344 7.398 1 97.88 201 THR A C 1
ATOM 1559 O O . THR A 1 201 ? 0.289 28.375 8.078 1 97.88 201 THR A O 1
ATOM 1562 N N . TRP A 1 202 ? 1.663 29.297 6.559 1 98 202 TRP A N 1
ATOM 1563 C CA . TRP A 1 202 ? 0.934 30.562 6.484 1 98 202 TRP A CA 1
ATOM 1564 C C . TRP A 1 202 ? 0.458 30.828 5.062 1 98 202 TRP A C 1
ATOM 1566 O O . TRP A 1 202 ? 1.199 30.609 4.102 1 98 202 TRP A O 1
ATOM 1576 N N . SER A 1 203 ? -0.778 31.25 4.949 1 97.94 203 SER A N 1
ATOM 1577 C CA . SER A 1 203 ? -1.28 31.875 3.732 1 97.94 203 SER A CA 1
ATOM 1578 C C . SER A 1 203 ? -0.922 33.375 3.684 1 97.94 203 SER A C 1
ATOM 1580 O O . SER A 1 203 ? -1.276 34.125 4.59 1 97.94 203 SER A O 1
ATOM 1582 N N . VAL A 1 204 ? -0.224 33.75 2.619 1 97.44 204 VAL A N 1
ATOM 1583 C CA . VAL A 1 204 ? 0.227 35.156 2.523 1 97.44 204 VAL A CA 1
ATOM 1584 C C . VAL A 1 204 ? -0.081 35.688 1.132 1 97.44 204 VAL A C 1
ATOM 1586 O O . VAL A 1 204 ? 0.242 35.062 0.123 1 97.44 204 VAL A O 1
ATOM 1589 N N . ARG A 1 205 ? -0.72 36.812 1.058 1 96.38 205 ARG A N 1
ATOM 1590 C CA . ARG A 1 205 ? -0.91 37.531 -0.195 1 96.38 205 ARG A CA 1
ATOM 1591 C C . ARG A 1 205 ? 0.052 38.719 -0.297 1 96.38 205 ARG A C 1
ATOM 1593 O O . ARG A 1 205 ? 0.154 39.531 0.629 1 96.38 205 ARG A O 1
ATOM 1600 N N . VAL A 1 206 ? 0.706 38.781 -1.421 1 96.62 206 VAL A N 1
ATOM 1601 C CA . VAL A 1 206 ? 1.702 39.844 -1.553 1 96.62 206 VAL A CA 1
ATOM 1602 C C . VAL A 1 206 ? 1.508 40.562 -2.879 1 96.62 206 VAL A C 1
ATOM 1604 O O . VAL A 1 206 ? 0.919 40.031 -3.816 1 96.62 206 VAL A O 1
ATOM 1607 N N . SER A 1 207 ? 1.918 41.812 -2.965 1 95.44 207 SER A N 1
ATOM 1608 C CA . SER A 1 207 ? 2.182 42.562 -4.195 1 95.44 207 SER A CA 1
ATOM 1609 C C . SER A 1 207 ? 3.678 42.75 -4.41 1 95.44 207 SER A C 1
ATOM 1611 O O . SER A 1 207 ? 4.461 42.688 -3.463 1 95.44 207 SER A O 1
ATOM 1613 N N . GLY A 1 208 ? 4.039 42.844 -5.727 1 94.06 208 GLY A N 1
ATOM 1614 C CA . GLY A 1 208 ? 5.449 43.031 -6.027 1 94.06 208 GLY A CA 1
ATOM 1615 C C . GLY A 1 208 ? 6.258 41.75 -5.918 1 94.06 208 GLY A C 1
ATOM 1616 O O . GLY A 1 208 ? 7.402 41.75 -5.457 1 94.06 208 GLY A O 1
ATOM 1617 N N . TRP A 1 209 ? 5.656 40.625 -6.188 1 95 209 TRP A N 1
ATOM 1618 C CA . TRP A 1 209 ? 6.344 39.344 -6.156 1 95 209 TRP A CA 1
ATOM 1619 C C . TRP A 1 209 ? 7.27 39.188 -7.359 1 95 209 TRP A C 1
ATOM 1621 O O . TRP A 1 209 ? 6.816 39.219 -8.508 1 95 209 TRP A O 1
ATOM 1631 N N . THR A 1 210 ? 8.57 39.094 -7.148 1 93.44 210 THR A N 1
ATOM 1632 C CA . THR A 1 210 ? 9.586 38.938 -8.18 1 93.44 210 THR A CA 1
ATOM 1633 C C . THR A 1 210 ? 10.539 37.812 -7.836 1 93.44 210 THR A C 1
ATOM 1635 O O . THR A 1 210 ? 10.5 37.281 -6.727 1 93.44 210 THR A O 1
ATOM 1638 N N . ALA A 1 211 ? 11.359 37.469 -8.758 1 94.19 211 ALA A N 1
ATOM 1639 C CA . ALA A 1 211 ? 12.375 36.469 -8.531 1 94.19 211 ALA A CA 1
ATOM 1640 C C . ALA A 1 211 ? 13.336 36.875 -7.418 1 94.19 211 ALA A C 1
ATOM 1642 O O . ALA A 1 211 ? 13.805 36.031 -6.648 1 94.19 211 ALA A O 1
ATOM 1643 N N . ASP A 1 212 ? 13.57 38.094 -7.406 1 95.25 212 ASP A N 1
ATOM 1644 C CA . ASP A 1 212 ? 14.469 38.625 -6.379 1 95.25 212 ASP A CA 1
ATOM 1645 C C . ASP A 1 212 ? 13.852 38.469 -4.988 1 95.25 212 ASP A C 1
ATOM 1647 O O . ASP A 1 212 ? 14.539 38.125 -4.031 1 95.25 212 ASP A O 1
ATOM 1651 N N . VAL A 1 213 ? 12.625 38.75 -4.879 1 96.06 213 VAL A N 1
ATOM 1652 C CA . VAL A 1 213 ? 11.914 38.594 -3.613 1 96.06 213 VAL A CA 1
ATOM 1653 C C . VAL A 1 213 ? 11.922 37.125 -3.195 1 96.06 213 VAL A C 1
ATOM 1655 O O . VAL A 1 213 ? 12.227 36.812 -2.043 1 96.06 213 VAL A O 1
ATOM 1658 N N . ALA A 1 214 ? 11.625 36.281 -4.121 1 95.88 214 ALA A N 1
ATOM 1659 C CA . ALA A 1 214 ? 11.641 34.844 -3.859 1 95.88 214 ALA A CA 1
ATOM 1660 C C . ALA A 1 214 ? 13.008 34.375 -3.355 1 95.88 214 ALA A C 1
ATOM 1662 O O . ALA A 1 214 ? 13.094 33.594 -2.4 1 95.88 214 ALA A O 1
ATOM 1663 N N . ARG A 1 215 ? 14.031 34.812 -3.957 1 96.69 215 ARG A N 1
ATOM 1664 C CA . ARG A 1 215 ? 15.398 34.438 -3.592 1 96.69 215 ARG A CA 1
ATOM 1665 C C . ARG A 1 215 ? 15.734 34.938 -2.188 1 96.69 215 ARG A C 1
ATOM 1667 O O . ARG A 1 215 ? 16.422 34.25 -1.433 1 96.69 215 ARG A O 1
ATOM 1674 N N . ALA A 1 216 ? 15.242 36.062 -1.831 1 95.56 216 ALA A N 1
ATOM 1675 C CA . ALA A 1 216 ? 15.555 36.656 -0.542 1 95.56 216 ALA A CA 1
ATOM 1676 C C . ALA A 1 216 ? 14.93 35.875 0.605 1 9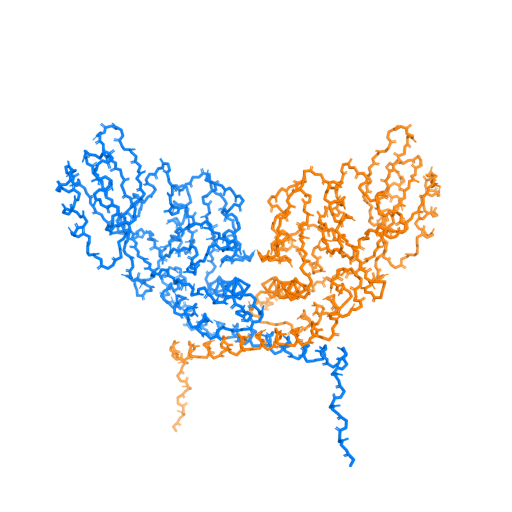5.56 216 ALA A C 1
ATOM 1678 O O . ALA A 1 216 ? 15.5 35.812 1.696 1 95.56 216 ALA A O 1
ATOM 1679 N N . VAL A 1 217 ? 13.852 35.281 0.379 1 95.69 217 VAL A N 1
ATOM 1680 C CA . VAL A 1 217 ? 13.125 34.625 1.47 1 95.69 217 VAL A CA 1
ATOM 1681 C C . VAL A 1 217 ? 13.383 33.125 1.44 1 95.69 217 VAL A C 1
ATOM 1683 O O . VAL A 1 217 ? 13.078 32.438 2.404 1 95.69 217 VAL A O 1
ATOM 1686 N N . ALA A 1 218 ? 14.008 32.594 0.441 1 95.25 218 ALA A N 1
ATOM 1687 C CA . ALA A 1 218 ? 14.219 31.172 0.216 1 95.25 218 ALA A CA 1
ATOM 1688 C C . ALA A 1 218 ? 14.953 30.547 1.39 1 95.25 218 ALA A C 1
ATOM 1690 O O . ALA A 1 218 ? 14.633 29.422 1.795 1 95.25 218 ALA A O 1
ATOM 1691 N N . PRO A 1 219 ? 15.898 31.219 2.033 1 95.06 219 PRO A N 1
ATOM 1692 C CA . PRO A 1 219 ? 16.609 30.609 3.154 1 95.06 219 PRO A CA 1
ATOM 1693 C C . PRO A 1 219 ? 15.781 30.562 4.434 1 95.06 219 PRO A C 1
ATOM 1695 O O . PRO A 1 219 ? 16.156 29.875 5.391 1 95.06 219 PRO A O 1
ATOM 1698 N N . LEU A 1 220 ? 14.695 31.266 4.5 1 95.44 220 LEU A N 1
ATOM 1699 C CA . LEU A 1 220 ? 13.953 31.453 5.742 1 95.44 220 LEU A CA 1
ATOM 1700 C C . LEU A 1 220 ? 12.734 30.531 5.789 1 95.44 220 LEU A C 1
ATOM 1702 O O . LEU A 1 220 ? 12.219 30.234 6.867 1 95.44 220 LEU A O 1
ATOM 1706 N N . ALA A 1 221 ? 12.273 30.172 4.559 1 96.38 221 ALA A N 1
ATOM 1707 C CA . ALA A 1 221 ? 11.008 29.453 4.496 1 96.38 221 ALA A CA 1
ATOM 1708 C C . ALA A 1 221 ? 10.891 28.656 3.197 1 96.38 221 ALA A C 1
ATOM 1710 O O . ALA A 1 221 ? 11.555 28.969 2.207 1 96.38 221 ALA A O 1
ATOM 1711 N N . GLU A 1 222 ? 10.188 27.531 3.252 1 95.81 222 GLU A N 1
ATOM 1712 C CA . GLU A 1 222 ? 9.734 26.875 2.029 1 95.81 222 GLU A CA 1
ATOM 1713 C C . GLU A 1 222 ? 8.461 27.531 1.497 1 95.81 222 GLU A C 1
ATOM 1715 O O . GLU A 1 222 ? 7.496 27.719 2.242 1 95.81 222 GLU A O 1
ATOM 1720 N N . ILE A 1 223 ? 8.461 27.891 0.176 1 96.5 223 ILE A N 1
ATOM 1721 C CA . ILE A 1 223 ? 7.359 28.688 -0.349 1 96.5 223 ILE A CA 1
ATOM 1722 C C . ILE A 1 223 ? 6.766 28 -1.58 1 96.5 223 ILE A C 1
ATOM 1724 O O . ILE A 1 223 ? 7.5 27.578 -2.473 1 96.5 223 ILE A O 1
ATOM 1728 N N . VAL A 1 224 ? 5.469 27.828 -1.592 1 96.31 224 VAL A N 1
ATOM 1729 C CA . VAL A 1 224 ? 4.695 27.578 -2.801 1 96.31 224 VAL A CA 1
ATOM 1730 C C . VAL A 1 224 ? 4.008 28.859 -3.26 1 96.31 224 VAL A C 1
ATOM 1732 O O . VAL A 1 224 ? 3.242 29.453 -2.506 1 96.31 224 VAL A O 1
ATOM 1735 N N . ALA A 1 225 ? 4.254 29.25 -4.496 1 95.94 225 ALA A N 1
ATOM 1736 C CA . ALA A 1 225 ? 3.738 30.531 -4.992 1 95.94 225 ALA A CA 1
ATOM 1737 C C . ALA A 1 225 ? 2.797 30.312 -6.176 1 95.94 225 ALA A C 1
ATOM 1739 O O . ALA A 1 225 ? 3.084 29.516 -7.07 1 95.94 225 ALA A O 1
ATOM 1740 N N . VAL A 1 226 ? 1.657 30.969 -6.105 1 95.06 226 VAL A N 1
ATOM 1741 C CA . VAL A 1 226 ? 0.725 31.062 -7.223 1 95.06 226 VAL A CA 1
ATOM 1742 C C . VAL A 1 226 ? 0.562 32.5 -7.652 1 95.06 226 VAL A C 1
ATOM 1744 O O . VAL A 1 226 ? 0.006 33.312 -6.91 1 95.06 226 VAL A O 1
ATOM 1747 N N . PRO A 1 227 ? 1.021 32.75 -8.82 1 91.06 227 PRO A N 1
ATOM 1748 C CA . PRO A 1 227 ? 0.927 34.156 -9.281 1 91.06 227 PRO A CA 1
ATOM 1749 C C . PRO A 1 227 ? -0.515 34.656 -9.359 1 91.06 227 PRO A C 1
ATOM 1751 O O . PRO A 1 227 ? -1.419 33.875 -9.695 1 91.06 227 PRO A O 1
ATOM 1754 N N . ASP A 1 228 ? -0.632 35.844 -8.836 1 82.75 228 ASP A N 1
ATOM 1755 C CA . ASP A 1 228 ? -1.862 36.625 -9.008 1 82.75 228 ASP A CA 1
ATOM 1756 C C . ASP A 1 228 ? -1.682 37.719 -10.055 1 82.75 228 ASP A C 1
ATOM 1758 O O . ASP A 1 228 ? -1.18 38.781 -9.742 1 82.75 228 ASP A O 1
ATOM 1762 N N . THR A 1 229 ? -1.922 37.438 -11.219 1 69.31 229 THR A N 1
ATOM 1763 C CA . THR A 1 229 ? -1.574 38.281 -12.344 1 69.31 229 THR A CA 1
ATOM 1764 C C . THR A 1 229 ? -2.355 39.594 -12.281 1 69.31 229 THR A C 1
ATOM 1766 O O . THR A 1 229 ? -1.891 40.625 -12.773 1 69.31 229 THR A O 1
ATOM 1769 N N . ALA A 1 230 ? -3.521 39.531 -11.766 1 65.75 230 ALA A N 1
ATOM 1770 C CA . ALA A 1 230 ? -4.344 40.75 -11.766 1 65.75 230 ALA A CA 1
ATOM 1771 C C . ALA A 1 230 ? -3.703 41.844 -10.922 1 65.75 230 ALA A C 1
ATOM 1773 O O . ALA A 1 230 ? -3.855 43.031 -11.219 1 65.75 230 ALA A O 1
ATOM 1774 N N . PHE A 1 231 ? -2.916 41.531 -10.008 1 68.44 231 PHE A N 1
ATOM 1775 C CA . PHE A 1 231 ? -2.453 42.531 -9.078 1 68.44 231 PHE A CA 1
ATOM 1776 C C . PHE A 1 231 ? -0.933 42.531 -8.961 1 68.44 231 PHE A C 1
ATOM 1778 O O . PHE A 1 231 ? -0.377 42.906 -7.934 1 68.44 231 PHE A O 1
ATOM 1785 N N . ASP A 1 232 ? -0.276 42.062 -10.031 1 80.19 232 ASP A N 1
ATOM 1786 C CA . ASP A 1 232 ? 1.18 41.938 -9.992 1 80.19 232 ASP A CA 1
ATOM 1787 C C . ASP A 1 232 ? 1.646 41.312 -8.688 1 80.19 232 ASP A C 1
ATOM 1789 O O . ASP A 1 232 ? 2.578 41.812 -8.047 1 80.19 232 ASP A O 1
ATOM 1793 N N . GLY A 1 233 ? 0.845 40.406 -8.195 1 93.88 233 GLY A N 1
ATOM 1794 C CA . GLY A 1 233 ? 1.139 39.781 -6.914 1 93.88 233 GLY A CA 1
ATOM 1795 C C . GLY A 1 233 ? 1.13 38.281 -6.977 1 93.88 233 GLY A C 1
ATOM 1796 O O . GLY A 1 233 ? 1.317 37.688 -8.047 1 93.88 233 GLY A O 1
ATOM 1797 N N . ALA A 1 234 ? 1.233 37.75 -5.758 1 96.56 234 ALA A N 1
ATOM 1798 C CA . ALA A 1 234 ? 1.192 36.281 -5.645 1 96.56 234 ALA A CA 1
ATOM 1799 C C . ALA A 1 234 ? 0.51 35.844 -4.348 1 96.56 234 ALA A C 1
ATOM 1801 O O . ALA A 1 234 ? 0.472 36.625 -3.377 1 96.56 234 ALA A O 1
ATOM 1802 N N . ALA A 1 235 ? -0.182 34.781 -4.414 1 96.75 235 ALA A N 1
ATOM 1803 C CA . ALA A 1 235 ? -0.583 34.031 -3.213 1 96.75 235 ALA A CA 1
ATOM 1804 C C . ALA A 1 235 ? 0.485 33.031 -2.805 1 96.75 235 ALA A C 1
ATOM 1806 O O . ALA A 1 235 ? 0.892 32.188 -3.609 1 96.75 235 ALA A O 1
ATOM 1807 N N . LEU A 1 236 ? 0.964 33.125 -1.572 1 97.25 236 LEU A N 1
ATOM 1808 C CA . LEU A 1 236 ? 2.061 32.281 -1.101 1 97.25 236 LEU A CA 1
ATOM 1809 C C . LEU A 1 236 ? 1.594 31.359 0.014 1 97.25 236 LEU A C 1
ATOM 1811 O O . LEU A 1 236 ? 0.823 31.766 0.886 1 97.25 236 LEU A O 1
ATOM 1815 N N . LEU A 1 237 ? 1.96 30.156 -0.075 1 98.06 237 LEU A N 1
ATOM 1816 C CA . LEU A 1 237 ? 1.974 29.266 1.079 1 98.06 237 LEU A CA 1
ATOM 1817 C C . LEU A 1 237 ? 3.377 29.156 1.669 1 98.06 237 LEU A C 1
ATOM 1819 O O . LEU A 1 237 ? 4.293 28.656 1.016 1 98.06 237 LEU A O 1
ATOM 1823 N N . VAL A 1 238 ? 3.529 29.609 2.873 1 97.75 238 VAL A N 1
ATOM 1824 C CA . VAL A 1 238 ? 4.848 29.766 3.479 1 97.75 238 VAL A CA 1
ATOM 1825 C C . VAL A 1 238 ? 4.996 28.812 4.656 1 97.75 238 VAL A C 1
ATOM 1827 O O . VAL A 1 238 ? 4.25 28.906 5.637 1 97.75 238 VAL A O 1
ATOM 1830 N N . SER A 1 239 ? 5.934 27.891 4.582 1 97.75 239 SER A N 1
ATOM 1831 C CA . SER A 1 239 ? 6.262 26.984 5.68 1 97.75 239 SER A CA 1
ATOM 1832 C C . SER A 1 239 ? 7.5 27.453 6.434 1 97.75 239 SER A C 1
ATOM 1834 O O . SER A 1 239 ? 8.57 27.609 5.84 1 97.75 239 SER A O 1
ATOM 1836 N N . ILE A 1 240 ? 7.367 27.641 7.711 1 96.88 240 ILE A N 1
ATOM 1837 C CA . ILE A 1 240 ? 8.422 28.25 8.508 1 96.88 240 ILE A CA 1
ATOM 1838 C C . ILE A 1 240 ? 8.82 27.312 9.641 1 96.88 240 ILE A C 1
ATOM 1840 O O . ILE A 1 240 ? 7.969 26.859 10.414 1 96.88 240 ILE A O 1
ATOM 1844 N N . THR A 1 241 ? 10.109 27.062 9.672 1 92.62 241 THR A N 1
ATOM 1845 C CA . THR A 1 241 ? 10.672 26.281 10.766 1 92.62 241 THR A CA 1
ATOM 1846 C C . THR A 1 241 ? 11.516 27.156 11.68 1 92.62 241 THR A C 1
ATOM 1848 O O . THR A 1 241 ? 12.469 27.812 11.227 1 92.62 241 THR A O 1
ATOM 1851 N N . GLY A 1 242 ? 11.273 27.156 12.945 1 84.25 242 GLY A N 1
ATOM 1852 C CA . GLY A 1 242 ? 12.133 27.828 13.898 1 84.25 242 GLY A CA 1
ATOM 1853 C C . GLY A 1 242 ? 11.883 29.328 13.984 1 84.25 242 GLY A C 1
ATOM 1854 O O . GLY A 1 242 ? 11.5 29.844 15.031 1 84.25 242 GLY A O 1
ATOM 1855 N N . THR A 1 243 ? 12.008 29.953 12.727 1 82.75 243 THR A N 1
ATOM 1856 C CA . THR A 1 243 ? 11.883 31.406 12.742 1 82.75 243 THR A CA 1
ATOM 1857 C C . THR A 1 243 ? 10.422 31.828 12.773 1 82.75 243 THR A C 1
ATOM 1859 O O . THR A 1 243 ? 9.539 31.047 12.414 1 82.75 243 THR A O 1
ATOM 1862 N N . GLY A 1 244 ? 10.047 32.812 13.5 1 91.06 244 GLY A N 1
ATOM 1863 C CA . GLY A 1 244 ? 8.688 33.344 13.539 1 91.06 244 GLY A CA 1
ATOM 1864 C C . GLY A 1 244 ? 8.258 34 12.242 1 91.06 244 GLY A C 1
ATOM 1865 O O . GLY A 1 244 ? 9.102 34.344 11.414 1 91.06 244 GLY A O 1
ATOM 1866 N N . PHE A 1 245 ? 7.008 34.031 11.883 1 96.12 245 PHE A N 1
ATOM 1867 C CA . PHE A 1 245 ? 6.438 34.594 10.664 1 96.12 245 PHE A CA 1
ATOM 1868 C C . PHE A 1 245 ? 6.887 36.031 10.492 1 96.12 245 PHE A C 1
ATOM 1870 O O . PHE A 1 245 ? 7.086 36.5 9.359 1 96.12 245 PHE A O 1
ATOM 1877 N N . GLU A 1 246 ? 7.16 36.75 11.555 1 96.5 246 GLU A N 1
ATOM 1878 C CA . GLU A 1 246 ? 7.535 38.156 11.492 1 96.5 246 GLU A CA 1
ATOM 1879 C C . GLU A 1 246 ? 8.867 38.344 10.773 1 96.5 246 GLU A C 1
ATOM 1881 O O . GLU A 1 246 ? 9.062 39.312 10.062 1 96.5 246 GLU A O 1
ATOM 1886 N N . THR A 1 247 ? 9.711 37.438 10.992 1 96.94 247 THR A N 1
ATOM 1887 C CA . THR A 1 247 ? 11 37.5 10.32 1 96.94 247 THR A CA 1
ATOM 1888 C C . THR A 1 247 ? 10.828 37.344 8.812 1 96.94 247 THR A C 1
ATOM 1890 O O . THR A 1 247 ? 11.461 38.062 8.039 1 96.94 247 THR A O 1
ATOM 1893 N N . VAL A 1 248 ? 10.031 36.438 8.375 1 97.31 248 VAL A N 1
ATOM 1894 C CA . VAL A 1 248 ? 9.773 36.188 6.961 1 97.31 248 VAL A CA 1
ATOM 1895 C C . VAL A 1 248 ? 9.055 37.406 6.363 1 97.31 248 VAL A C 1
ATOM 1897 O O . VAL A 1 248 ? 9.398 37.844 5.27 1 97.31 248 VAL A O 1
ATOM 1900 N N . LYS A 1 249 ? 8.094 37.938 7.078 1 97.62 249 LYS A N 1
ATOM 1901 C CA . LYS A 1 249 ? 7.355 39.125 6.641 1 97.62 249 LYS A CA 1
ATOM 1902 C C . LYS A 1 249 ? 8.297 40.281 6.418 1 97.62 249 LYS A C 1
ATOM 1904 O O . LYS A 1 249 ? 8.219 40.969 5.391 1 97.62 249 LYS A O 1
ATOM 1909 N N . THR A 1 250 ? 9.148 40.469 7.344 1 97.25 250 THR A N 1
ATOM 1910 C CA . THR A 1 250 ? 10.125 41.562 7.25 1 97.25 250 THR A CA 1
ATOM 1911 C C . THR A 1 250 ? 11.031 41.375 6.043 1 97.25 250 THR A C 1
ATOM 1913 O O . THR A 1 250 ? 11.344 42.344 5.332 1 97.25 250 THR A O 1
ATOM 1916 N N . ALA A 1 251 ? 11.438 40.156 5.812 1 97.31 251 ALA A N 1
ATOM 1917 C CA . ALA A 1 251 ? 12.297 39.844 4.672 1 97.31 251 ALA A CA 1
ATOM 1918 C C . ALA A 1 251 ? 11.578 40.125 3.355 1 97.31 251 ALA A C 1
ATOM 1920 O O . ALA A 1 251 ? 12.18 40.594 2.402 1 97.31 251 ALA A O 1
ATOM 1921 N N . LEU A 1 252 ? 10.305 39.781 3.289 1 97.25 252 LEU A N 1
ATOM 1922 C CA . LEU A 1 252 ? 9.5 40.062 2.105 1 97.25 252 LEU A CA 1
ATOM 1923 C C . LEU A 1 252 ? 9.469 41.562 1.823 1 97.25 252 LEU A C 1
ATOM 1925 O O . LEU A 1 252 ? 9.719 42 0.695 1 97.25 252 LEU A O 1
ATOM 1929 N N . ILE A 1 253 ? 9.273 42.344 2.84 1 97.25 253 ILE A N 1
ATOM 1930 C CA . ILE A 1 253 ? 9.141 43.812 2.727 1 97.25 253 ILE A CA 1
ATOM 1931 C C . ILE A 1 253 ? 10.484 44.406 2.342 1 97.25 253 ILE A C 1
ATOM 1933 O O . ILE A 1 253 ? 10.555 45.25 1.438 1 97.25 253 ILE A O 1
ATOM 1937 N N . LYS A 1 254 ? 11.461 43.969 2.973 1 97.56 254 LYS A N 1
ATOM 1938 C CA . LYS A 1 254 ? 12.797 44.5 2.693 1 97.56 254 LYS A CA 1
ATOM 1939 C C . LYS A 1 254 ? 13.211 44.188 1.255 1 97.56 254 LYS A C 1
ATOM 1941 O O . LYS A 1 254 ? 13.93 44.969 0.636 1 97.56 254 LYS A O 1
ATOM 1946 N N . ALA A 1 255 ? 12.75 43.094 0.739 1 97.25 255 ALA A N 1
ATOM 1947 C CA . ALA A 1 255 ? 13.109 42.656 -0.615 1 97.25 255 ALA A CA 1
ATOM 1948 C C . ALA A 1 255 ? 12.25 43.375 -1.653 1 97.25 255 ALA A C 1
ATOM 1950 O O . ALA A 1 255 ? 12.469 43.25 -2.857 1 97.25 255 ALA A O 1
ATOM 1951 N N . GLY A 1 256 ? 11.203 44.125 -1.228 1 95.31 256 GLY A N 1
ATOM 1952 C CA . GLY A 1 256 ? 10.461 44.938 -2.156 1 95.31 256 GLY A CA 1
ATOM 1953 C C . GLY A 1 256 ? 9 44.531 -2.283 1 95.31 256 GLY A C 1
ATOM 1954 O O . GLY A 1 256 ? 8.242 45.156 -3.025 1 95.31 256 GLY A O 1
ATOM 1955 N N . ALA A 1 257 ? 8.594 43.531 -1.554 1 95.94 257 ALA A N 1
ATOM 1956 C CA . ALA A 1 257 ? 7.195 43.094 -1.622 1 95.94 257 ALA A CA 1
ATOM 1957 C C . ALA A 1 257 ? 6.359 43.781 -0.549 1 95.94 257 ALA A C 1
ATOM 1959 O O . ALA A 1 257 ? 6.902 44.312 0.434 1 95.94 257 ALA A O 1
ATOM 1960 N N . SER A 1 258 ? 5.086 43.938 -0.773 1 95.88 258 SER A N 1
ATOM 1961 C CA . SER A 1 258 ? 4.117 44.375 0.224 1 95.88 258 SER A CA 1
ATOM 1962 C C . SER A 1 258 ? 3.195 43.25 0.637 1 95.88 258 SER A C 1
ATOM 1964 O O . SER A 1 258 ? 2.604 42.562 -0.215 1 95.88 258 SER A O 1
ATOM 1966 N N . VAL A 1 259 ? 3.148 43.031 1.926 1 96.69 259 VAL A N 1
ATOM 1967 C CA . VAL A 1 259 ? 2.268 42 2.441 1 96.69 259 VAL A CA 1
ATOM 1968 C C . VAL A 1 259 ? 0.856 42.562 2.619 1 96.69 259 VAL A C 1
ATOM 1970 O O . VAL A 1 259 ? 0.629 43.438 3.455 1 96.69 259 VAL A O 1
ATOM 1973 N N . ARG A 1 260 ? -0.072 42 1.928 1 95.44 260 ARG A N 1
ATOM 1974 C CA . ARG A 1 260 ? -1.444 42.5 1.924 1 95.44 260 ARG A CA 1
ATOM 1975 C C . ARG A 1 260 ? -2.285 41.781 2.982 1 95.44 260 ARG A C 1
ATOM 1977 O O . ARG A 1 260 ? -3.189 42.375 3.564 1 95.44 260 ARG A O 1
ATOM 1984 N N . SER A 1 261 ? -2.092 40.531 3.184 1 96.12 261 SER A N 1
ATOM 1985 C CA . SER A 1 261 ? -2.781 39.75 4.203 1 96.12 261 SER A CA 1
ATOM 1986 C C . SER A 1 261 ? -1.981 38.531 4.586 1 96.12 261 SER A C 1
ATOM 1988 O O . SER A 1 261 ? -1.106 38.094 3.836 1 96.12 261 SER A O 1
ATOM 1990 N N . SER A 1 262 ? -2.164 38.031 5.762 1 97.75 262 SER A N 1
ATOM 1991 C CA . SER A 1 262 ? -1.561 36.781 6.25 1 97.75 262 SER A CA 1
ATOM 1992 C C . SER A 1 262 ? -2.488 36.062 7.219 1 97.75 262 SER A C 1
ATOM 1994 O O . SER A 1 262 ? -3.254 36.688 7.945 1 97.75 262 SER A O 1
ATOM 1996 N N . ALA A 1 263 ? -2.488 34.75 7.172 1 97.75 263 ALA A N 1
ATOM 1997 C CA . ALA A 1 263 ? -3.271 33.906 8.078 1 97.75 263 ALA A CA 1
ATOM 1998 C C . ALA A 1 263 ? -2.586 32.562 8.32 1 97.75 263 ALA A C 1
ATOM 2000 O O . ALA A 1 263 ? -2.039 31.969 7.395 1 97.75 263 ALA A O 1
ATOM 2001 N N . LEU A 1 264 ? -2.547 32.156 9.594 1 96.81 264 LEU A N 1
ATOM 2002 C CA . LEU A 1 264 ? -2.062 30.797 9.898 1 96.81 264 LEU A CA 1
ATOM 2003 C C . LEU A 1 264 ? -3.021 29.75 9.359 1 96.81 264 LEU A C 1
ATOM 2005 O O . LEU A 1 264 ? -4.219 29.781 9.664 1 96.81 264 LEU A O 1
ATOM 2009 N N . VAL A 1 265 ? -2.5 28.828 8.523 1 97.81 265 VAL A N 1
ATOM 2010 C CA . VAL A 1 265 ? -3.404 27.875 7.879 1 97.81 265 VAL A CA 1
ATOM 2011 C C . VAL A 1 265 ? -3.023 26.453 8.273 1 97.81 265 VAL A C 1
ATOM 2013 O O . VAL A 1 265 ? -3.615 25.484 7.777 1 97.81 265 VAL A O 1
ATOM 2016 N N . GLY A 1 266 ? -2.014 26.297 9.117 1 96.5 266 GLY A N 1
ATOM 2017 C CA . GLY A 1 266 ? -1.694 24.953 9.602 1 96.5 266 GLY A CA 1
ATOM 2018 C C . GLY A 1 266 ? -0.335 24.875 10.273 1 96.5 266 GLY A C 1
ATOM 2019 O O . GLY A 1 266 ? 0.345 25.891 10.43 1 96.5 266 GLY A O 1
ATOM 2020 N N . SER A 1 267 ? -0.012 23.75 10.758 1 95.81 267 SER A N 1
ATOM 2021 C CA . SER A 1 267 ? 1.276 23.422 11.359 1 95.81 267 SER A CA 1
ATOM 2022 C C . SER A 1 267 ? 1.517 21.906 11.352 1 95.81 267 SER A C 1
ATOM 2024 O O . SER A 1 267 ? 0.577 21.125 11.203 1 95.81 267 SER A O 1
ATOM 2026 N N . HIS A 1 268 ? 2.746 21.547 11.406 1 95.88 268 HIS A N 1
ATOM 2027 C CA . HIS A 1 268 ? 3.076 20.125 11.414 1 95.88 268 HIS A CA 1
ATOM 2028 C C . HIS A 1 268 ? 4.449 19.891 12.031 1 95.88 268 HIS A C 1
ATOM 2030 O O . HIS A 1 268 ? 5.156 20.828 12.375 1 95.88 268 HIS A O 1
ATOM 2036 N N . ALA A 1 269 ? 4.758 18.625 12.281 1 94.31 269 ALA A N 1
ATOM 2037 C CA . ALA A 1 269 ? 6.055 18.234 12.828 1 94.31 269 ALA A CA 1
ATOM 2038 C C . ALA A 1 269 ? 7.16 18.406 11.789 1 94.31 269 ALA A C 1
ATOM 2040 O O . ALA A 1 269 ? 6.922 18.234 10.586 1 94.31 269 ALA A O 1
ATOM 2041 N N . THR A 1 270 ? 8.328 18.734 12.289 1 93.75 270 THR A N 1
ATOM 2042 C CA . THR A 1 270 ? 9.5 18.734 11.414 1 93.75 270 THR A CA 1
ATOM 2043 C C . THR A 1 270 ? 9.805 17.328 10.914 1 93.75 270 THR A C 1
ATOM 2045 O O . THR A 1 270 ? 9.742 16.375 11.672 1 93.75 270 THR A O 1
ATOM 2048 N N . ARG A 1 271 ? 10.086 17.266 9.688 1 92.19 271 ARG A N 1
ATOM 2049 C CA . ARG A 1 271 ? 10.469 15.977 9.117 1 92.19 271 ARG A CA 1
ATOM 2050 C C . ARG A 1 271 ? 11.711 15.414 9.805 1 92.19 271 ARG A C 1
ATOM 2052 O O . ARG A 1 271 ? 12.562 16.172 10.266 1 92.19 271 ARG A O 1
ATOM 2059 N N . TYR A 1 272 ? 11.734 14.117 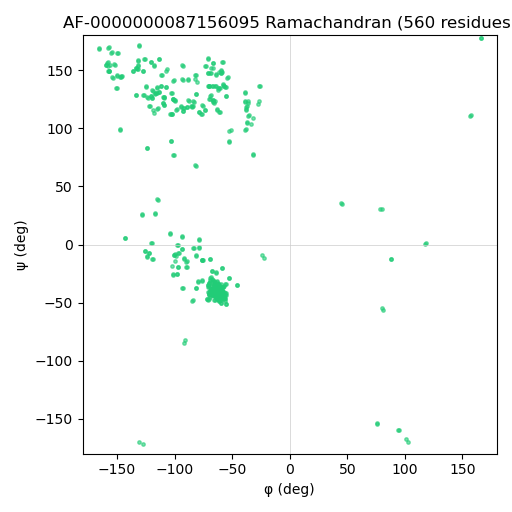9.82 1 91.81 272 TYR A N 1
ATOM 2060 C CA . TYR A 1 272 ? 12.844 13.43 10.469 1 91.81 272 TYR A CA 1
ATOM 2061 C C . TYR A 1 272 ? 13.836 12.906 9.445 1 91.81 272 TYR A C 1
ATOM 2063 O O . TYR A 1 272 ? 13.523 12.008 8.664 1 91.81 272 TYR A O 1
ATOM 2071 N N . THR A 1 273 ? 15 13.453 9.43 1 87.38 273 THR A N 1
ATOM 2072 C CA . THR A 1 273 ? 16.047 12.992 8.523 1 87.38 273 THR A CA 1
ATOM 2073 C C . THR A 1 273 ? 16.703 11.734 9.062 1 87.38 273 THR A C 1
ATOM 2075 O O . THR A 1 273 ? 17.312 11.75 10.133 1 87.38 273 THR A O 1
ATOM 2078 N N . VAL A 1 274 ? 16.531 10.664 8.383 1 86.12 274 VAL A N 1
ATOM 2079 C CA . VAL A 1 274 ? 17.125 9.398 8.797 1 86.12 274 VAL A CA 1
ATOM 2080 C C . VAL A 1 274 ? 18.625 9.383 8.469 1 86.12 274 VAL A C 1
ATOM 2082 O O . VAL A 1 274 ? 19.016 9.648 7.328 1 86.12 274 VAL A O 1
ATOM 2085 N N . PRO A 1 275 ? 19.391 9.242 9.469 1 76.44 275 PRO A N 1
ATOM 2086 C CA . PRO A 1 275 ? 20.828 9.188 9.195 1 76.44 275 PRO A CA 1
ATOM 2087 C C . PRO A 1 275 ? 21.203 8.094 8.195 1 76.44 275 PRO A C 1
ATOM 2089 O O . PRO A 1 275 ? 20.562 7.047 8.164 1 76.44 275 PRO A O 1
ATOM 2092 N N . SER A 1 276 ? 21.922 8.43 7.156 1 63.38 276 SER A N 1
ATOM 2093 C CA . SER A 1 276 ? 22.391 7.449 6.18 1 63.38 276 SER A CA 1
ATOM 2094 C C . SER A 1 276 ? 23.125 6.297 6.863 1 63.38 276 SER A C 1
ATOM 2096 O O . SER A 1 276 ? 23.953 6.52 7.738 1 63.38 276 SER A O 1
ATOM 2098 N N . ASN A 1 277 ? 22.547 5.348 7.254 1 53.5 277 ASN A N 1
ATOM 2099 C CA . ASN A 1 277 ? 23.359 4.242 7.742 1 53.5 277 ASN A CA 1
ATOM 2100 C C . ASN A 1 277 ? 24.625 4.066 6.902 1 53.5 277 ASN A C 1
ATOM 2102 O O . ASN A 1 277 ? 24.578 4.113 5.672 1 53.5 277 ASN A O 1
ATOM 2106 N N . GLY A 1 278 ? 25.906 4.453 7.375 1 40.66 278 GLY A N 1
ATOM 2107 C CA . GLY A 1 278 ? 27.156 4.051 6.77 1 40.66 278 GLY A CA 1
ATOM 2108 C C . GLY A 1 278 ? 27.078 2.723 6.035 1 40.66 278 GLY A C 1
ATOM 2109 O O . GLY A 1 278 ? 26.219 1.896 6.344 1 40.66 278 GLY A O 1
ATOM 2110 N N . SER A 1 279 ? 27.391 2.676 4.672 1 33.91 279 SER A N 1
ATOM 2111 C CA . SER A 1 279 ? 27.781 1.424 4.039 1 33.91 279 SER A CA 1
ATOM 2112 C C . SER A 1 279 ? 28.391 0.46 5.051 1 33.91 279 SER A C 1
ATOM 2114 O O . SER A 1 279 ? 29.047 0.886 6.008 1 33.91 279 SER A O 1
ATOM 2116 N N . ALA A 1 280 ? 28.094 -0.845 5.086 1 26.61 280 ALA A N 1
ATOM 2117 C CA . ALA A 1 280 ? 29.141 -1.771 5.52 1 26.61 280 ALA A CA 1
ATOM 2118 C C . ALA A 1 280 ? 30.516 -1.261 5.121 1 26.61 280 ALA A C 1
ATOM 2120 O O . ALA A 1 280 ? 30.844 -1.18 3.934 1 26.61 280 ALA A O 1
ATOM 2121 N N . LYS A 1 281 ? 31.109 -0.36 5.73 1 22.77 281 LYS A N 1
ATOM 2122 C CA . LYS A 1 281 ? 32.562 -0.372 5.59 1 22.77 281 LYS A CA 1
ATOM 2123 C C . LYS A 1 281 ? 33.094 -1.799 5.473 1 22.77 281 LYS A C 1
ATOM 2125 O O . LYS A 1 281 ? 32.781 -2.652 6.309 1 22.77 281 LYS A O 1
ATOM 2130 N N . GLY A 1 282 ? 33.438 -2.164 4.219 1 18.73 282 GLY A N 1
ATOM 2131 C CA . GLY A 1 282 ? 34.5 -3.143 4.227 1 18.73 282 GLY A CA 1
ATOM 2132 C C . GLY A 1 282 ? 35.594 -2.848 5.258 1 18.73 282 GLY A C 1
ATOM 2133 O O . GLY A 1 282 ? 35.812 -1.688 5.605 1 18.73 282 GLY A O 1
ATOM 2134 N N . MET B 1 1 ? -17.906 -1.828 51.969 1 35.59 1 MET B N 1
ATOM 2135 C CA . MET B 1 1 ? -17.438 -0.729 51.125 1 35.59 1 MET B CA 1
ATOM 2136 C C . MET B 1 1 ? -17.078 -1.227 49.719 1 35.59 1 MET B C 1
ATOM 2138 O O . MET B 1 1 ? -16.219 -2.092 49.594 1 35.59 1 MET B O 1
ATOM 2142 N N . SER B 1 2 ? -17.969 -1.298 48.781 1 39.69 2 SER B N 1
ATOM 2143 C CA . SER B 1 2 ? -17.906 -1.805 47.406 1 39.69 2 SER B CA 1
ATOM 2144 C C . SER B 1 2 ? -16.75 -1.176 46.625 1 39.69 2 SER B C 1
ATOM 2146 O O . SER B 1 2 ? -16.531 0.038 46.688 1 39.69 2 SER B O 1
ATOM 2148 N N . ASN B 1 3 ? -15.602 -1.801 46.5 1 44.03 3 ASN B N 1
ATOM 2149 C CA . ASN B 1 3 ? -14.453 -1.352 45.75 1 44.03 3 ASN B CA 1
ATOM 2150 C C . ASN B 1 3 ? -14.883 -0.65 44.438 1 44.03 3 ASN B C 1
ATOM 2152 O O . ASN B 1 3 ? -15.656 -1.202 43.656 1 44.03 3 ASN B O 1
ATOM 2156 N N . PRO B 1 4 ? -14.898 0.657 44.438 1 46.09 4 PRO B N 1
ATOM 2157 C CA . PRO B 1 4 ? -15.32 1.354 43.219 1 46.09 4 PRO B CA 1
ATOM 2158 C C . PRO B 1 4 ? -14.812 0.685 41.938 1 46.09 4 PRO B C 1
ATOM 2160 O O . PRO B 1 4 ? -13.781 0.007 41.969 1 46.09 4 PRO B O 1
ATOM 2163 N N . PRO B 1 5 ? -15.664 0.324 41.062 1 48.94 5 PRO B N 1
ATOM 2164 C CA . PRO B 1 5 ? -15.227 -0.257 39.781 1 48.94 5 PRO B CA 1
ATOM 2165 C C . PRO B 1 5 ? -13.945 0.388 39.25 1 48.94 5 PRO B C 1
ATOM 2167 O O . PRO B 1 5 ? -13.648 1.543 39.594 1 48.94 5 PRO B O 1
ATOM 2170 N N . PRO B 1 6 ? -12.867 -0.392 39.031 1 48.31 6 PRO B N 1
ATOM 2171 C CA . PRO B 1 6 ? -11.609 0.197 38.562 1 48.31 6 PRO B CA 1
ATOM 2172 C C . PRO B 1 6 ? -11.828 1.356 37.594 1 48.31 6 PRO B C 1
ATOM 2174 O O . PRO B 1 6 ? -12.812 1.369 36.844 1 48.31 6 PRO B O 1
ATOM 2177 N N . SER B 1 7 ? -11.547 2.535 37.906 1 51.72 7 SER B N 1
ATOM 2178 C CA . SER B 1 7 ? -11.609 3.732 37.094 1 51.72 7 SER B CA 1
ATOM 2179 C C . SER B 1 7 ? -11.156 3.443 35.656 1 51.72 7 SER B C 1
ATOM 2181 O O . SER B 1 7 ? -10.242 2.65 35.438 1 51.72 7 SER B O 1
ATOM 2183 N N . PRO B 1 8 ? -12.062 3.594 34.688 1 58.06 8 PRO B N 1
ATOM 2184 C CA . PRO B 1 8 ? -11.695 3.396 33.281 1 58.06 8 PRO B CA 1
ATOM 2185 C C . PRO B 1 8 ? -10.297 3.912 32.969 1 58.06 8 PRO B C 1
ATOM 2187 O O . PRO B 1 8 ? -9.844 4.895 33.562 1 58.06 8 PRO B O 1
ATOM 2190 N N . PRO B 1 9 ? -9.43 2.994 32.531 1 64.94 9 PRO B N 1
ATOM 2191 C CA . PRO B 1 9 ? -8.062 3.418 32.25 1 64.94 9 PRO B CA 1
ATOM 2192 C C . PRO B 1 9 ? -7.992 4.793 31.594 1 64.94 9 PRO B C 1
ATOM 2194 O O . PRO B 1 9 ? -8.875 5.145 30.797 1 64.94 9 PRO B O 1
ATOM 2197 N N . SER B 1 10 ? -7.148 5.621 32.125 1 79.62 10 SER B N 1
ATOM 2198 C CA . SER B 1 10 ? -6.887 6.941 31.562 1 79.62 10 SER B CA 1
ATOM 2199 C C . SER B 1 10 ? -6.32 6.828 30.156 1 79.62 10 SER B C 1
ATOM 2201 O O . SER B 1 10 ? -5.84 5.766 29.75 1 79.62 10 SER B O 1
ATOM 2203 N N . LEU B 1 11 ? -6.602 7.742 29.359 1 79.75 11 LEU B N 1
ATOM 2204 C CA . LEU B 1 11 ? -6.043 7.84 28.016 1 79.75 11 LEU B CA 1
ATOM 2205 C C . LEU B 1 11 ? -4.535 7.605 28.031 1 79.75 11 LEU B C 1
ATOM 2207 O O . LEU B 1 11 ? -3.996 6.93 27.156 1 79.75 11 LEU B O 1
ATOM 2211 N N . ALA B 1 12 ? -3.879 8.047 29.078 1 83.44 12 ALA B N 1
ATOM 2212 C CA . ALA B 1 12 ? -2.432 7.902 29.203 1 83.44 12 ALA B CA 1
ATOM 2213 C C . ALA B 1 12 ? -2.039 6.441 29.391 1 83.44 12 ALA B C 1
ATOM 2215 O O . ALA B 1 12 ? -1.043 5.98 28.828 1 83.44 12 ALA B O 1
ATOM 2216 N N . GLU B 1 13 ? -2.824 5.715 30.156 1 87.38 13 GLU B N 1
ATOM 2217 C CA . GLU B 1 13 ? -2.551 4.301 30.391 1 87.38 13 GLU B CA 1
ATOM 2218 C C . GLU B 1 13 ? -2.76 3.479 29.125 1 87.38 13 GLU B C 1
ATOM 2220 O O . GLU B 1 13 ? -1.977 2.574 28.828 1 87.38 13 GLU B O 1
ATOM 2225 N N . LEU B 1 14 ? -3.793 3.766 28.469 1 86.94 14 LEU B N 1
ATOM 2226 C CA . LEU B 1 14 ? -4.066 3.07 27.219 1 86.94 14 LEU B CA 1
ATOM 2227 C C . LEU B 1 14 ? -2.953 3.314 26.203 1 86.94 14 LEU B C 1
ATOM 2229 O O . LEU B 1 14 ? -2.535 2.393 25.5 1 86.94 14 LEU B O 1
ATOM 2233 N N . ARG B 1 15 ? -2.449 4.539 26.172 1 86.62 15 ARG B N 1
ATOM 2234 C CA . ARG B 1 15 ? -1.357 4.883 25.266 1 86.62 15 ARG B CA 1
ATOM 2235 C C . ARG B 1 15 ? -0.084 4.125 25.625 1 86.62 15 ARG B C 1
ATOM 2237 O O . ARG B 1 15 ? 0.671 3.707 24.75 1 86.62 15 ARG B O 1
ATOM 2244 N N . LYS B 1 16 ? 0.139 3.969 26.875 1 92.5 16 LYS B N 1
ATOM 2245 C CA . LYS B 1 16 ? 1.302 3.207 27.328 1 92.5 16 LYS B CA 1
ATOM 2246 C C . LYS B 1 16 ? 1.206 1.75 26.875 1 92.5 16 LYS B C 1
ATOM 2248 O O . LYS B 1 16 ? 2.207 1.15 26.484 1 92.5 16 LYS B O 1
ATOM 2253 N N . GLU B 1 17 ? 0.042 1.205 27 1 94.31 17 GLU B N 1
ATOM 2254 C CA . GLU B 1 17 ? -0.173 -0.164 26.547 1 94.31 17 GLU B CA 1
ATOM 2255 C C . GLU B 1 17 ? 0.068 -0.285 25.047 1 94.31 17 GLU B C 1
ATOM 2257 O O . GLU B 1 17 ? 0.701 -1.239 24.594 1 94.31 17 GLU B O 1
ATOM 2262 N N . ILE B 1 18 ? -0.427 0.662 24.281 1 94 18 ILE B N 1
ATOM 2263 C CA . ILE B 1 18 ? -0.252 0.686 22.828 1 94 18 ILE B CA 1
ATOM 2264 C C . ILE B 1 18 ? 1.233 0.793 22.5 1 94 18 ILE B C 1
ATOM 2266 O O . ILE B 1 18 ? 1.735 0.066 21.641 1 94 18 ILE B O 1
ATOM 2270 N N . ASP B 1 19 ? 1.919 1.651 23.25 1 95.12 19 ASP B N 1
ATOM 2271 C CA . ASP B 1 19 ? 3.348 1.829 23.016 1 95.12 19 ASP B CA 1
ATOM 2272 C C . ASP B 1 19 ? 4.113 0.531 23.266 1 95.12 19 ASP B C 1
ATOM 2274 O O . ASP B 1 19 ? 5.039 0.196 22.516 1 95.12 19 ASP B O 1
ATOM 2278 N N . ALA B 1 20 ? 3.742 -0.157 24.297 1 97 20 ALA B N 1
ATOM 2279 C CA . ALA B 1 20 ? 4.383 -1.426 24.625 1 97 20 ALA B CA 1
ATOM 2280 C C . ALA B 1 20 ? 4.145 -2.465 23.531 1 97 20 ALA B C 1
ATOM 2282 O O . ALA B 1 20 ? 5.062 -3.188 23.141 1 97 20 ALA B O 1
ATOM 2283 N N . ILE B 1 21 ? 2.945 -2.551 23.062 1 97.44 21 ILE B N 1
ATOM 2284 C CA . ILE B 1 21 ? 2.6 -3.471 21.984 1 97.44 21 ILE B CA 1
ATOM 2285 C C . ILE B 1 21 ? 3.391 -3.117 20.734 1 97.44 21 ILE B C 1
ATOM 2287 O O . ILE B 1 21 ? 3.98 -3.992 20.094 1 97.44 21 ILE B O 1
ATOM 2291 N N . ASP B 1 22 ? 3.387 -1.82 20.422 1 96.75 22 ASP B N 1
ATOM 2292 C CA . ASP B 1 22 ? 4.094 -1.36 19.234 1 96.75 22 ASP B CA 1
ATOM 2293 C C . ASP B 1 22 ? 5.574 -1.735 19.297 1 96.75 22 ASP B C 1
ATOM 2295 O O . ASP B 1 22 ? 6.141 -2.201 18.297 1 96.75 22 ASP B O 1
ATOM 2299 N N . GLU B 1 23 ? 6.152 -1.5 20.438 1 97.5 23 GLU B N 1
ATOM 2300 C CA . GLU B 1 23 ? 7.562 -1.838 20.625 1 97.5 23 GLU B CA 1
ATOM 2301 C C . GLU B 1 23 ? 7.797 -3.336 20.453 1 97.5 23 GLU B C 1
ATOM 2303 O O . GLU B 1 23 ? 8.75 -3.75 19.797 1 97.5 23 GLU B O 1
ATOM 2308 N N . GLN B 1 24 ? 6.969 -4.145 21.031 1 98.06 24 GLN B N 1
ATOM 2309 C CA . GLN B 1 24 ? 7.105 -5.598 20.938 1 98.06 24 GLN B CA 1
ATOM 2310 C C . GLN B 1 24 ? 6.953 -6.074 19.5 1 98.06 24 GLN B C 1
ATOM 2312 O O . GLN B 1 24 ? 7.73 -6.91 19.031 1 98.06 24 GLN B O 1
ATOM 2317 N N . VAL B 1 25 ? 5.945 -5.582 18.781 1 97.94 25 VAL B N 1
ATOM 2318 C CA . VAL B 1 25 ? 5.734 -5.938 17.391 1 97.94 25 VAL B CA 1
ATOM 2319 C C . VAL B 1 25 ? 6.98 -5.602 16.562 1 97.94 25 VAL B C 1
ATOM 2321 O O . VAL B 1 25 ? 7.453 -6.422 15.773 1 97.94 25 VAL B O 1
ATOM 2324 N N . HIS B 1 26 ? 7.512 -4.387 16.797 1 98.06 26 HIS B N 1
ATOM 2325 C CA . HIS B 1 26 ? 8.703 -3.947 16.078 1 98.06 26 HIS B CA 1
ATOM 2326 C C . HIS B 1 26 ? 9.883 -4.875 16.344 1 98.06 26 HIS B C 1
ATOM 2328 O O . HIS B 1 26 ? 10.562 -5.301 15.406 1 98.06 26 HIS B O 1
ATOM 2334 N N . ARG B 1 27 ? 10.117 -5.242 17.578 1 98.19 27 ARG B N 1
ATOM 2335 C CA . ARG B 1 27 ? 11.219 -6.125 17.953 1 98.19 27 ARG B CA 1
ATOM 2336 C C . ARG B 1 27 ? 11.055 -7.504 17.328 1 98.19 27 ARG B C 1
ATOM 2338 O O . ARG B 1 27 ? 12.031 -8.117 16.891 1 98.19 27 ARG B O 1
ATOM 2345 N N . LEU B 1 28 ? 9.828 -8 17.328 1 98.25 28 LEU B N 1
ATOM 2346 C CA . LEU B 1 28 ? 9.555 -9.305 16.734 1 98.25 28 LEU B CA 1
ATOM 2347 C C . LEU B 1 28 ? 9.828 -9.281 15.227 1 98.25 28 LEU B C 1
ATOM 2349 O O . LEU B 1 28 ? 10.406 -10.219 14.688 1 98.25 28 LEU B O 1
ATOM 2353 N N . LEU B 1 29 ? 9.461 -8.211 14.531 1 97.56 29 LEU B N 1
ATOM 2354 C CA . LEU B 1 29 ? 9.695 -8.117 13.094 1 97.56 29 LEU B CA 1
ATOM 2355 C C . LEU B 1 29 ? 11.18 -8 12.789 1 97.56 29 LEU B C 1
ATOM 2357 O O . LEU B 1 29 ? 11.664 -8.547 11.797 1 97.56 29 LEU B O 1
ATOM 2361 N N . MET B 1 30 ? 11.953 -7.281 13.672 1 97.44 30 MET B N 1
ATOM 2362 C CA . MET B 1 30 ? 13.406 -7.242 13.531 1 97.44 30 MET B CA 1
ATOM 2363 C C . MET B 1 30 ? 14.008 -8.617 13.758 1 97.44 30 MET B C 1
ATOM 2365 O O . MET B 1 30 ? 14.938 -9.023 13.055 1 97.44 30 MET B O 1
ATOM 2369 N N . ALA B 1 31 ? 13.461 -9.352 14.711 1 97.25 31 ALA B N 1
ATOM 2370 C CA . ALA B 1 31 ? 13.906 -10.719 14.961 1 97.25 31 ALA B CA 1
ATOM 2371 C C . ALA B 1 31 ? 13.633 -11.609 13.758 1 97.25 31 ALA B C 1
ATOM 2373 O O . ALA B 1 31 ? 14.453 -12.461 13.414 1 97.25 31 ALA B O 1
ATOM 2374 N N . ARG B 1 32 ? 12.516 -11.477 13.141 1 96.38 32 ARG B N 1
ATOM 2375 C CA . ARG B 1 32 ? 12.211 -12.195 11.914 1 96.38 32 ARG B CA 1
ATOM 2376 C C . ARG B 1 32 ? 13.258 -11.93 10.844 1 96.38 32 ARG B C 1
ATOM 2378 O O . ARG B 1 32 ? 13.695 -12.844 10.148 1 96.38 32 ARG B O 1
ATOM 2385 N N . GLY B 1 33 ? 13.617 -10.648 10.75 1 95.25 33 GLY B N 1
ATOM 2386 C CA . GLY B 1 33 ? 14.695 -10.273 9.844 1 95.25 33 GLY B CA 1
ATOM 2387 C C . GLY B 1 33 ? 16 -10.969 10.164 1 95.25 33 GLY B C 1
ATOM 2388 O O . GLY B 1 33 ? 16.734 -11.375 9.258 1 95.25 33 GLY B O 1
ATOM 2389 N N . ASP B 1 34 ? 16.281 -11.102 11.445 1 94.94 34 ASP B N 1
ATOM 2390 C CA . ASP B 1 34 ? 17.516 -11.781 11.875 1 94.94 34 ASP B CA 1
ATOM 2391 C C . ASP B 1 34 ? 17.516 -13.234 11.406 1 94.94 34 ASP B C 1
ATOM 2393 O O . ASP B 1 34 ? 18.562 -13.766 11.023 1 94.94 34 ASP B O 1
ATOM 2397 N N . ILE B 1 35 ? 16.422 -13.898 11.484 1 93.44 35 ILE B N 1
ATOM 2398 C CA . ILE B 1 35 ? 16.312 -15.281 11.039 1 93.44 35 ILE B CA 1
ATOM 2399 C C . ILE B 1 35 ? 16.594 -15.367 9.539 1 93.44 35 ILE B C 1
ATOM 2401 O O . ILE B 1 35 ? 17.312 -16.266 9.086 1 93.44 35 ILE B O 1
ATOM 2405 N N . ILE B 1 36 ? 16.016 -14.453 8.734 1 90.44 36 ILE B N 1
ATOM 2406 C CA . ILE B 1 36 ? 16.234 -14.43 7.293 1 90.44 36 ILE B CA 1
ATOM 2407 C C . ILE B 1 36 ? 17.719 -14.18 7 1 90.44 36 ILE B C 1
ATOM 2409 O O . ILE B 1 36 ? 18.281 -14.773 6.078 1 90.44 36 ILE B O 1
ATOM 2413 N N . ASP B 1 37 ? 18.312 -13.297 7.785 1 89.5 37 ASP B N 1
ATOM 2414 C CA . ASP B 1 37 ? 19.734 -13.031 7.633 1 89.5 37 ASP B CA 1
ATOM 2415 C C . ASP B 1 37 ? 20.562 -14.305 7.832 1 89.5 37 ASP B C 1
ATOM 2417 O O . ASP B 1 37 ? 21.5 -14.562 7.082 1 89.5 37 ASP B O 1
ATOM 2421 N N . ARG B 1 38 ? 20.188 -15.07 8.742 1 87.44 38 ARG B N 1
ATOM 2422 C CA . ARG B 1 38 ? 20.828 -16.344 8.992 1 87.44 38 ARG B CA 1
ATOM 2423 C C . ARG B 1 38 ? 20.609 -17.312 7.836 1 87.44 38 ARG B C 1
ATOM 2425 O O . ARG B 1 38 ? 21.516 -18.047 7.441 1 87.44 38 ARG B O 1
ATOM 2432 N N . LEU B 1 39 ? 19.422 -17.328 7.312 1 83.38 39 LEU B N 1
ATOM 2433 C CA . LEU B 1 39 ? 19.094 -18.188 6.176 1 83.38 39 LEU B CA 1
ATOM 2434 C C . LEU B 1 39 ? 19.922 -17.812 4.957 1 83.38 39 LEU B C 1
ATOM 2436 O O . LEU B 1 39 ? 20.391 -18.688 4.223 1 83.38 39 LEU B O 1
ATOM 2440 N N . ILE B 1 40 ? 20.062 -16.562 4.688 1 82.69 40 ILE B N 1
ATOM 2441 C CA . ILE B 1 40 ? 20.859 -16.078 3.568 1 82.69 40 ILE B CA 1
ATOM 2442 C C . ILE B 1 40 ? 22.297 -16.562 3.711 1 82.69 40 ILE B C 1
ATOM 2444 O O . ILE B 1 40 ? 22.938 -16.953 2.727 1 82.69 40 ILE B O 1
ATOM 2448 N N . GLN B 1 41 ? 22.766 -16.531 4.832 1 80 41 GLN B N 1
ATOM 2449 C CA . GLN B 1 41 ? 24.141 -16.922 5.094 1 80 41 GLN B CA 1
ATOM 2450 C C . GLN B 1 41 ? 24.344 -18.422 4.879 1 80 41 GLN B C 1
ATOM 2452 O O . GLN B 1 41 ? 25.422 -18.859 4.465 1 80 41 GLN B O 1
ATOM 2457 N N . VAL B 1 42 ? 23.328 -19.125 5.07 1 72.38 42 VAL B N 1
ATOM 2458 C CA . VAL B 1 42 ? 23.422 -20.562 4.902 1 72.38 42 VAL B CA 1
ATOM 2459 C C . VAL B 1 42 ? 23.219 -20.922 3.432 1 72.38 42 VAL B C 1
ATOM 2461 O O . VAL B 1 42 ? 23.844 -21.859 2.928 1 72.38 42 VAL B O 1
ATOM 2464 N N . LYS B 1 43 ? 22.016 -20.297 2.703 1 63.03 43 LYS B N 1
ATOM 2465 C CA . LYS B 1 43 ? 21.688 -20.609 1.317 1 63.03 43 LYS B CA 1
ATOM 2466 C C . LYS B 1 43 ? 22.766 -20.125 0.363 1 63.03 43 LYS B C 1
ATOM 2468 O O . LYS B 1 43 ? 22.828 -20.562 -0.789 1 63.03 43 LYS B O 1
ATOM 2473 N N . LYS B 1 44 ? 23.594 -18.844 0.57 1 54.56 44 LYS B N 1
ATOM 2474 C CA . LYS B 1 44 ? 24.531 -18.422 -0.46 1 54.56 44 LYS B CA 1
ATOM 2475 C C . LYS B 1 44 ? 24.969 -19.609 -1.322 1 54.56 44 LYS B C 1
ATOM 2477 O O . LYS B 1 44 ? 25.578 -19.422 -2.385 1 54.56 44 LYS B O 1
ATOM 2482 N N . THR B 1 45 ? 24.719 -20.766 -1.098 1 46.69 45 THR B N 1
ATOM 2483 C CA . THR B 1 45 ? 25.188 -21.641 -2.17 1 46.69 45 THR B CA 1
ATOM 2484 C C . THR B 1 45 ? 24.094 -21.844 -3.213 1 46.69 45 THR B C 1
ATOM 2486 O O . THR B 1 45 ? 24.359 -21.844 -4.414 1 46.69 45 THR B O 1
ATOM 2489 N N . GLN B 1 46 ? 22.984 -22.75 -3.207 1 45.03 46 GLN B N 1
ATOM 2490 C CA . GLN B 1 46 ? 22.453 -23.625 -4.25 1 45.03 46 GLN B CA 1
ATOM 2491 C C . GLN B 1 46 ? 21.203 -23.031 -4.887 1 45.03 46 GLN B C 1
ATOM 2493 O O . GLN B 1 46 ? 20.594 -23.641 -5.773 1 45.03 46 GLN B O 1
ATOM 2498 N N . GLU B 1 47 ? 20.359 -21.984 -4.344 1 52.41 47 GLU B N 1
ATOM 2499 C CA . GLU B 1 47 ? 19 -22.172 -4.84 1 52.41 47 GLU B CA 1
ATOM 2500 C C . GLU B 1 47 ? 18.734 -21.344 -6.09 1 52.41 47 GLU B C 1
ATOM 2502 O O . GLU B 1 47 ? 19.188 -20.203 -6.18 1 52.41 47 GLU B O 1
ATOM 2507 N N . VAL B 1 48 ? 18.406 -22.047 -7.273 1 54.03 48 VAL B N 1
ATOM 2508 C CA . VAL B 1 48 ? 17.906 -21.609 -8.562 1 54.03 48 VAL B CA 1
ATOM 2509 C C . VAL B 1 48 ? 16.5 -21.016 -8.398 1 54.03 48 VAL B C 1
ATOM 2511 O O . VAL B 1 48 ? 15.625 -21.656 -7.805 1 54.03 48 VAL B O 1
ATOM 2514 N N . GLY B 1 49 ? 16.25 -19.719 -8.836 1 63.78 49 GLY B N 1
ATOM 2515 C CA . GLY B 1 49 ? 14.945 -19.125 -9.039 1 63.78 49 GLY B CA 1
ATOM 2516 C C . GLY B 1 49 ? 14.531 -18.188 -7.922 1 63.78 49 GLY B C 1
ATOM 2517 O O . GLY B 1 49 ? 15.352 -17.797 -7.094 1 63.78 49 GLY B O 1
ATOM 2518 N N . SER B 1 50 ? 13.227 -17.812 -8 1 71.75 50 SER B N 1
ATOM 2519 C CA . SER B 1 50 ? 12.68 -16.891 -7.02 1 71.75 50 SER B CA 1
ATOM 2520 C C . SER B 1 50 ? 12.602 -17.531 -5.637 1 71.75 50 SER B C 1
ATOM 2522 O O . SER B 1 50 ? 12.469 -18.75 -5.516 1 71.75 50 SER B O 1
ATOM 2524 N N . ALA B 1 51 ? 12.766 -16.781 -4.641 1 79.56 51 ALA B N 1
ATOM 2525 C CA . ALA B 1 51 ? 12.727 -17.234 -3.252 1 79.56 51 ALA B CA 1
ATOM 2526 C C . ALA B 1 51 ? 11.289 -17.406 -2.771 1 79.56 51 ALA B C 1
ATOM 2528 O O . ALA B 1 51 ? 11.055 -17.781 -1.624 1 79.56 51 ALA B O 1
ATOM 2529 N N . PHE B 1 52 ? 10.336 -17.203 -3.709 1 84.25 52 PHE B N 1
ATOM 2530 C CA . PHE B 1 52 ? 8.922 -17.344 -3.361 1 84.25 52 PHE B CA 1
ATOM 2531 C C . PHE B 1 52 ? 8.57 -18.797 -3.111 1 84.25 52 PHE B C 1
ATOM 2533 O O . PHE B 1 52 ? 9.016 -19.688 -3.84 1 84.25 52 PHE B O 1
ATOM 2540 N N . ARG B 1 53 ? 7.84 -19.016 -2.115 1 86.81 53 ARG B N 1
ATOM 2541 C CA . ARG B 1 53 ? 7.273 -20.312 -1.774 1 86.81 53 ARG B CA 1
ATOM 2542 C C . ARG B 1 53 ? 5.758 -20.234 -1.656 1 86.81 53 ARG B C 1
ATOM 2544 O O . ARG B 1 53 ? 5.215 -20.203 -0.548 1 86.81 53 ARG B O 1
ATOM 2551 N N . PRO B 1 54 ? 5.133 -20.328 -2.801 1 89.69 54 PRO B N 1
ATOM 2552 C CA . PRO B 1 54 ? 3.691 -20.078 -2.83 1 89.69 54 PRO B CA 1
ATOM 2553 C C . PRO B 1 54 ? 2.912 -21 -1.9 1 89.69 54 PRO B C 1
ATOM 2555 O O . PRO B 1 54 ? 1.955 -20.562 -1.252 1 89.69 54 PRO B O 1
ATOM 2558 N N . ALA B 1 55 ? 3.271 -22.25 -1.841 1 87.19 55 ALA B N 1
ATOM 2559 C CA . ALA B 1 55 ? 2.58 -23.188 -0.96 1 87.19 55 ALA B CA 1
ATOM 2560 C C . ALA B 1 55 ? 2.686 -22.75 0.498 1 87.19 55 ALA B C 1
ATOM 2562 O O . ALA B 1 55 ? 1.697 -22.781 1.235 1 87.19 55 ALA B O 1
ATOM 2563 N N . ARG B 1 56 ? 3.859 -22.391 0.896 1 88.44 56 ARG B N 1
ATOM 2564 C CA . ARG B 1 56 ? 4.105 -21.922 2.256 1 88.44 56 ARG B CA 1
ATOM 2565 C C . ARG B 1 56 ? 3.312 -20.641 2.545 1 88.44 56 ARG B C 1
ATOM 2567 O O . ARG B 1 56 ? 2.721 -20.516 3.617 1 88.44 56 ARG B O 1
ATOM 2574 N N . GLU B 1 57 ? 3.311 -19.734 1.615 1 90.75 57 GLU B N 1
ATOM 2575 C CA . GLU B 1 57 ? 2.594 -18.469 1.789 1 90.75 57 GLU B CA 1
ATOM 2576 C C . GLU B 1 57 ? 1.096 -18.719 1.965 1 90.75 57 GLU B C 1
ATOM 2578 O O . GLU B 1 57 ? 0.458 -18.094 2.814 1 90.75 57 GLU B O 1
ATOM 2583 N N . ALA B 1 58 ? 0.573 -19.609 1.152 1 91.12 58 ALA B N 1
ATOM 2584 C CA . ALA B 1 58 ? -0.843 -19.953 1.263 1 91.12 58 ALA B CA 1
ATOM 2585 C C . ALA B 1 58 ? -1.169 -20.5 2.648 1 91.12 58 ALA B C 1
ATOM 2587 O O . ALA B 1 58 ? -2.176 -20.125 3.252 1 91.12 58 ALA B O 1
ATOM 2588 N N . SER B 1 59 ? -0.334 -21.375 3.088 1 91.31 59 SER B N 1
ATOM 2589 C CA . SER B 1 59 ? -0.53 -21.969 4.41 1 91.31 59 SER B CA 1
ATOM 2590 C C . SER B 1 59 ? -0.497 -20.906 5.5 1 91.31 59 SER B C 1
ATOM 2592 O O . SER B 1 59 ? -1.323 -20.922 6.414 1 91.31 59 SER B O 1
ATOM 2594 N N . MET B 1 60 ? 0.446 -19.953 5.395 1 92.5 60 MET B N 1
ATOM 2595 C CA . MET B 1 60 ? 0.557 -18.844 6.352 1 92.5 60 MET B CA 1
ATOM 2596 C C . MET B 1 60 ? -0.716 -18.016 6.367 1 92.5 60 MET B C 1
ATOM 2598 O O . MET B 1 60 ? -1.213 -17.641 7.434 1 92.5 60 MET B O 1
ATOM 2602 N N . MET B 1 61 ? -1.255 -17.734 5.227 1 93.5 61 MET B N 1
ATOM 2603 C CA . MET B 1 61 ? -2.447 -16.906 5.113 1 93.5 61 MET B CA 1
ATOM 2604 C C . MET B 1 61 ? -3.664 -17.609 5.699 1 93.5 61 MET B C 1
ATOM 2606 O O . MET B 1 61 ? -4.492 -16.984 6.363 1 93.5 61 MET B O 1
ATOM 2610 N N . ARG B 1 62 ? -3.781 -18.906 5.445 1 93.69 62 ARG B N 1
ATOM 2611 C CA . ARG B 1 62 ? -4.887 -19.672 6.016 1 93.69 62 ARG B CA 1
ATOM 2612 C C . ARG B 1 62 ? -4.855 -19.625 7.539 1 93.69 62 ARG B C 1
ATOM 2614 O O . ARG B 1 62 ? -5.887 -19.422 8.18 1 93.69 62 ARG B O 1
ATOM 2621 N N . GLU B 1 63 ? -3.682 -19.844 8.102 1 93.88 63 GLU B N 1
ATOM 2622 C CA . GLU B 1 63 ? -3.521 -19.797 9.547 1 93.88 63 GLU B CA 1
ATOM 2623 C C . GLU B 1 63 ? -3.859 -18.422 10.109 1 93.88 63 GLU B C 1
ATOM 2625 O O . GLU B 1 63 ? -4.473 -18.297 11.172 1 93.88 63 GLU B O 1
ATOM 2630 N N . LEU B 1 64 ? -3.42 -17.422 9.406 1 94.38 64 LEU B N 1
ATOM 2631 C CA . LEU B 1 64 ? -3.711 -16.047 9.789 1 94.38 64 LEU B CA 1
ATOM 2632 C C . LEU B 1 64 ? -5.215 -15.812 9.906 1 94.38 64 LEU B C 1
ATOM 2634 O O . LEU B 1 64 ? -5.691 -15.289 10.922 1 94.38 64 LEU B O 1
ATOM 2638 N N . VAL B 1 65 ? -5.984 -16.234 8.961 1 94.06 65 VAL B N 1
ATOM 2639 C CA . VAL B 1 65 ? -7.426 -16.016 8.922 1 94.06 65 VAL B CA 1
ATOM 2640 C C . VAL B 1 65 ? -8.102 -16.797 10.047 1 94.06 65 VAL B C 1
ATOM 2642 O O . VAL B 1 65 ? -8.992 -16.281 10.719 1 94.06 65 VAL B O 1
ATOM 2645 N N . ARG B 1 66 ? -7.629 -18 10.258 1 93.81 66 ARG B N 1
ATOM 2646 C CA . ARG B 1 66 ? -8.211 -18.875 11.273 1 93.81 66 ARG B CA 1
ATOM 2647 C C . ARG B 1 66 ? -8.062 -18.25 12.664 1 93.81 66 ARG B C 1
ATOM 2649 O O . ARG B 1 66 ? -8.961 -18.375 13.5 1 93.81 66 ARG B O 1
ATOM 2656 N N . ARG B 1 67 ? -7.023 -17.578 12.875 1 95.06 67 ARG B N 1
ATOM 2657 C CA . ARG B 1 67 ? -6.703 -17.031 14.188 1 95.06 67 ARG B CA 1
ATOM 2658 C C . ARG B 1 67 ? -7.293 -15.641 14.367 1 95.06 67 ARG B C 1
ATOM 2660 O O . ARG B 1 67 ? -7.414 -15.156 15.492 1 95.06 67 ARG B O 1
ATOM 2667 N N . HIS B 1 68 ? -7.633 -14.992 13.336 1 95.88 68 HIS B N 1
ATOM 2668 C CA . HIS B 1 68 ? -7.945 -13.57 13.328 1 95.88 68 HIS B CA 1
ATOM 2669 C C . HIS B 1 68 ? -9.266 -13.297 14.039 1 95.88 68 HIS B C 1
ATOM 2671 O O . HIS B 1 68 ? -10.242 -14.031 13.844 1 95.88 68 HIS B O 1
ATOM 2677 N N . ARG B 1 69 ? -9.312 -12.281 14.852 1 95.25 69 ARG B N 1
ATOM 2678 C CA . ARG B 1 69 ? -10.523 -11.852 15.539 1 95.25 69 ARG B CA 1
ATOM 2679 C C . ARG B 1 69 ? -10.453 -10.367 15.906 1 95.25 69 ARG B C 1
ATOM 2681 O O . ARG B 1 69 ? -9.398 -9.75 15.797 1 95.25 69 ARG B O 1
ATOM 2688 N N . GLY B 1 70 ? -11.617 -9.852 16.234 1 93.62 70 GLY B N 1
ATOM 2689 C CA . GLY B 1 70 ? -11.656 -8.508 16.797 1 93.62 70 GLY B CA 1
ATOM 2690 C C . GLY B 1 70 ? -11.906 -7.441 15.75 1 93.62 70 GLY B C 1
ATOM 2691 O O . GLY B 1 70 ? -12.422 -7.738 14.664 1 93.62 70 GLY B O 1
ATOM 2692 N N . ILE B 1 71 ? -11.547 -6.203 16.094 1 93.5 71 ILE B N 1
ATOM 2693 C CA . ILE B 1 71 ? -11.953 -5.051 15.289 1 93.5 71 ILE B CA 1
ATOM 2694 C C . ILE B 1 71 ? -10.883 -4.742 14.242 1 93.5 71 ILE B C 1
ATOM 2696 O O . ILE B 1 71 ? -11.094 -3.904 13.359 1 93.5 71 ILE B O 1
ATOM 2700 N N . LEU B 1 72 ? -9.688 -5.359 14.367 1 94.88 72 LEU B N 1
ATOM 2701 C CA . LEU B 1 72 ? -8.664 -5.219 13.336 1 94.88 72 LEU B CA 1
ATOM 2702 C C . LEU B 1 72 ? -9.156 -5.762 12 1 94.88 72 LEU B C 1
ATOM 2704 O O . LEU B 1 72 ? -9.453 -6.953 11.875 1 94.88 72 LEU B O 1
ATOM 2708 N N . PRO B 1 73 ? -9.32 -4.871 11.023 1 95.0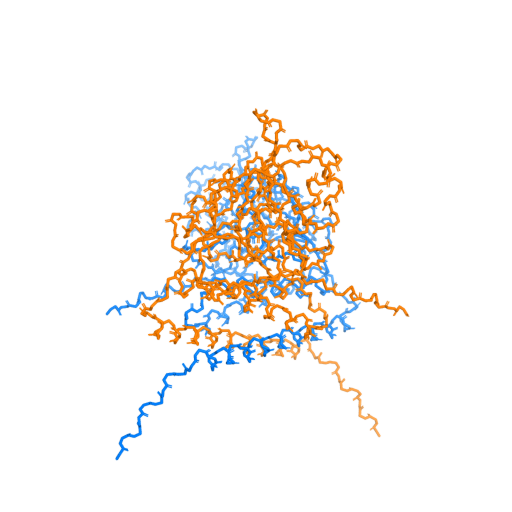6 73 PRO B N 1
ATOM 2709 C CA . PRO B 1 73 ? -9.812 -5.375 9.742 1 95.06 73 PRO B CA 1
ATOM 2710 C C . PRO B 1 73 ? -8.93 -6.465 9.156 1 95.06 73 PRO B C 1
ATOM 2712 O O . PRO B 1 73 ? -7.699 -6.34 9.164 1 95.06 73 PRO B O 1
ATOM 2715 N N . LEU B 1 74 ? -9.508 -7.48 8.656 1 95.12 74 LEU B N 1
ATOM 2716 C CA . LEU B 1 74 ? -8.781 -8.594 8.055 1 95.12 74 LEU B CA 1
ATOM 2717 C C . LEU B 1 74 ? -7.965 -8.125 6.852 1 95.12 74 LEU B C 1
ATOM 2719 O O . LEU B 1 74 ? -6.852 -8.602 6.629 1 95.12 74 LEU B O 1
ATOM 2723 N N . ASP B 1 75 ? -8.484 -7.168 6.086 1 95.19 75 ASP B N 1
ATOM 2724 C CA . ASP B 1 75 ? -7.785 -6.641 4.918 1 95.19 75 ASP B CA 1
ATOM 2725 C C . ASP B 1 75 ? -6.461 -6 5.312 1 95.19 75 ASP B C 1
ATOM 2727 O O . ASP B 1 75 ? -5.469 -6.117 4.59 1 95.19 75 ASP B O 1
ATOM 2731 N N . THR B 1 76 ? -6.477 -5.332 6.414 1 96.5 76 THR B N 1
ATOM 2732 C CA . THR B 1 76 ? -5.262 -4.68 6.887 1 96.5 76 THR B CA 1
ATOM 2733 C C . THR B 1 76 ? -4.191 -5.711 7.234 1 96.5 76 THR B C 1
ATOM 2735 O O . THR B 1 76 ? -3.045 -5.598 6.801 1 96.5 76 THR B O 1
ATOM 2738 N N . ILE B 1 77 ? -4.617 -6.684 7.965 1 96.38 77 ILE B N 1
ATOM 2739 C CA . ILE B 1 77 ? -3.633 -7.676 8.391 1 96.38 77 ILE B CA 1
ATOM 2740 C C . ILE B 1 77 ? -3.158 -8.484 7.188 1 96.38 77 ILE B C 1
ATOM 2742 O O . ILE B 1 77 ? -1.988 -8.867 7.109 1 96.38 77 ILE B O 1
ATOM 2746 N N . GLU B 1 78 ? -4.066 -8.812 6.242 1 96.38 78 GLU B N 1
ATOM 2747 C CA . GLU B 1 78 ? -3.65 -9.484 5.016 1 96.38 78 GLU B CA 1
ATOM 2748 C C . GLU B 1 78 ? -2.559 -8.695 4.297 1 96.38 78 GLU B C 1
ATOM 2750 O O . GLU B 1 78 ? -1.514 -9.25 3.949 1 96.38 78 GLU B O 1
ATOM 2755 N N . SER B 1 79 ? -2.797 -7.43 4.078 1 97.25 79 SER B N 1
ATOM 2756 C CA . SER B 1 79 ? -1.843 -6.598 3.359 1 97.25 79 SER B CA 1
ATOM 2757 C C . SER B 1 79 ? -0.51 -6.516 4.098 1 97.25 79 SER B C 1
ATOM 2759 O O . SER B 1 79 ? 0.553 -6.621 3.482 1 97.25 79 SER B O 1
ATOM 2761 N N . ILE B 1 80 ? -0.56 -6.309 5.406 1 97.19 80 ILE B N 1
ATOM 2762 C CA . ILE B 1 80 ? 0.651 -6.223 6.215 1 97.19 80 ILE B CA 1
ATOM 2763 C C . ILE B 1 80 ? 1.465 -7.508 6.066 1 97.19 80 ILE B C 1
ATOM 2765 O O . ILE B 1 80 ? 2.678 -7.457 5.855 1 97.19 80 ILE B O 1
ATOM 2769 N N . TRP B 1 81 ? 0.821 -8.656 6.137 1 96.62 81 TRP B N 1
ATOM 2770 C CA . TRP B 1 81 ? 1.534 -9.93 6.086 1 96.62 81 TRP B CA 1
ATOM 2771 C C . TRP B 1 81 ? 2.104 -10.18 4.695 1 96.62 81 TRP B C 1
ATOM 2773 O O . TRP B 1 81 ? 3.215 -10.688 4.555 1 96.62 81 TRP B O 1
ATOM 2783 N N . ARG B 1 82 ? 1.317 -9.891 3.691 1 96.38 82 ARG B N 1
ATOM 2784 C CA . ARG B 1 82 ? 1.816 -10.008 2.324 1 96.38 82 ARG B CA 1
ATOM 2785 C C . ARG B 1 82 ? 3.07 -9.164 2.125 1 96.38 82 ARG B C 1
ATOM 2787 O O . ARG B 1 82 ? 4.039 -9.617 1.512 1 96.38 82 ARG B O 1
ATOM 2794 N N . VAL B 1 83 ? 3.096 -7.961 2.66 1 96.94 83 VAL B N 1
ATOM 2795 C CA . VAL B 1 83 ? 4.23 -7.051 2.521 1 96.94 83 VAL B CA 1
ATOM 2796 C C . VAL B 1 83 ? 5.422 -7.59 3.307 1 96.94 83 VAL B C 1
ATOM 2798 O O . VAL B 1 83 ? 6.562 -7.523 2.84 1 96.94 83 VAL B O 1
ATOM 2801 N N . ILE B 1 84 ? 5.176 -8.125 4.477 1 96.25 84 ILE B N 1
ATOM 2802 C CA . ILE B 1 84 ? 6.242 -8.727 5.273 1 96.25 84 ILE B CA 1
ATOM 2803 C C . ILE B 1 84 ? 6.891 -9.867 4.488 1 96.25 84 ILE B C 1
ATOM 2805 O O . ILE B 1 84 ? 8.117 -9.914 4.348 1 96.25 84 ILE B O 1
ATOM 2809 N N . ILE B 1 85 ? 6.066 -10.789 3.943 1 94.38 85 ILE B N 1
ATOM 2810 C CA . ILE B 1 85 ? 6.574 -11.938 3.205 1 94.38 85 ILE B CA 1
ATOM 2811 C C . ILE B 1 85 ? 7.355 -11.461 1.981 1 94.38 85 ILE B C 1
ATOM 2813 O O . ILE B 1 85 ? 8.484 -11.906 1.749 1 94.38 85 ILE B O 1
ATOM 2817 N N . SER B 1 86 ? 6.75 -10.539 1.229 1 95.38 86 SER B N 1
ATOM 2818 C CA . SER B 1 86 ? 7.383 -10.031 0.016 1 95.38 86 SER B CA 1
ATOM 2819 C C . SER B 1 86 ? 8.711 -9.344 0.329 1 95.38 86 SER B C 1
ATOM 2821 O O . SER B 1 86 ? 9.695 -9.531 -0.388 1 95.38 86 SER B O 1
ATOM 2823 N N . THR B 1 87 ? 8.75 -8.562 1.366 1 95.19 87 THR B N 1
ATOM 2824 C CA . THR B 1 87 ? 9.961 -7.84 1.751 1 95.19 87 THR B CA 1
ATOM 2825 C C . THR B 1 87 ? 11.078 -8.805 2.107 1 95.19 87 THR B C 1
ATOM 2827 O O . THR B 1 87 ? 12.211 -8.648 1.643 1 95.19 87 THR B O 1
ATOM 2830 N N . PHE B 1 88 ? 10.789 -9.805 2.896 1 92.62 88 PHE B N 1
ATOM 2831 C CA . PHE B 1 88 ? 11.836 -10.742 3.305 1 92.62 88 PHE B CA 1
ATOM 2832 C C . PHE B 1 88 ? 12.273 -11.609 2.131 1 92.62 88 PHE B C 1
ATOM 2834 O O . PHE B 1 88 ? 13.445 -11.984 2.035 1 92.62 88 PHE B O 1
ATOM 2841 N N . THR B 1 89 ? 11.352 -11.93 1.212 1 91.94 89 THR B N 1
ATOM 2842 C CA . THR B 1 89 ? 11.734 -12.602 -0.025 1 91.94 89 THR B CA 1
ATOM 2843 C C . THR B 1 89 ? 12.688 -11.727 -0.84 1 91.94 89 THR B C 1
ATOM 2845 O O . THR B 1 89 ? 13.695 -12.211 -1.35 1 91.94 89 THR B O 1
ATOM 2848 N N . TYR B 1 90 ? 12.422 -10.445 -0.941 1 93.5 90 TYR B N 1
ATOM 2849 C CA . TYR B 1 90 ? 13.219 -9.484 -1.689 1 93.5 90 TYR B CA 1
ATOM 2850 C C . TYR B 1 90 ? 14.609 -9.352 -1.088 1 93.5 90 TYR B C 1
ATOM 2852 O O . TYR B 1 90 ? 15.609 -9.312 -1.813 1 93.5 90 TYR B O 1
ATOM 2860 N N . VAL B 1 91 ? 14.648 -9.273 0.255 1 91.25 91 VAL B N 1
ATOM 2861 C CA . VAL B 1 91 ? 15.922 -9.125 0.955 1 91.25 91 VAL B CA 1
ATOM 2862 C C . VAL B 1 91 ? 16.766 -10.375 0.766 1 91.25 91 VAL B C 1
ATOM 2864 O O . VAL B 1 91 ? 18 -10.297 0.659 1 91.25 91 VAL B O 1
ATOM 2867 N N . GLN B 1 92 ? 16.109 -11.477 0.692 1 88.44 92 GLN B N 1
ATOM 2868 C CA . GLN B 1 92 ? 16.797 -12.742 0.492 1 88.44 92 GLN B CA 1
ATOM 2869 C C . GLN B 1 92 ? 17.344 -12.859 -0.932 1 88.44 92 GLN B C 1
ATOM 2871 O O . GLN B 1 92 ? 18.484 -13.273 -1.14 1 88.44 92 GLN B O 1
ATOM 2876 N N . ALA B 1 93 ? 16.547 -12.555 -1.899 1 89.25 93 ALA B N 1
ATOM 2877 C CA . ALA B 1 93 ? 16.875 -12.57 -3.324 1 89.25 93 ALA B CA 1
ATOM 2878 C C . ALA B 1 93 ? 16.109 -11.477 -4.07 1 89.25 93 ALA B C 1
ATOM 2880 O O . ALA B 1 93 ? 14.945 -11.68 -4.453 1 89.25 93 ALA B O 1
ATOM 2881 N N . PRO B 1 94 ? 16.766 -10.438 -4.301 1 92.06 94 PRO B N 1
ATOM 2882 C CA . PRO B 1 94 ? 16.062 -9.289 -4.891 1 92.06 94 PRO B CA 1
ATOM 2883 C C . PRO B 1 94 ? 15.336 -9.648 -6.188 1 92.06 94 PRO B C 1
ATOM 2885 O O . PRO B 1 94 ? 15.844 -10.445 -6.984 1 92.06 94 PRO B O 1
ATOM 2888 N N . PHE B 1 95 ? 14.18 -9.07 -6.422 1 95.12 95 PHE B N 1
ATOM 2889 C CA . PHE B 1 95 ? 13.359 -9.25 -7.609 1 95.12 95 PHE B CA 1
ATOM 2890 C C . PHE B 1 95 ? 12.562 -7.988 -7.918 1 95.12 95 PHE B C 1
ATOM 2892 O O . PHE B 1 95 ? 12.523 -7.059 -7.105 1 95.12 95 PHE B O 1
ATOM 2899 N N . ALA B 1 96 ? 12.031 -7.91 -9.102 1 97.31 96 ALA B N 1
ATOM 2900 C CA . ALA B 1 96 ? 11.102 -6.855 -9.5 1 97.31 96 ALA B CA 1
ATOM 2901 C C . ALA B 1 96 ? 9.734 -7.43 -9.867 1 97.31 96 ALA B C 1
ATOM 2903 O O . ALA B 1 96 ? 9.617 -8.617 -10.164 1 97.31 96 ALA B O 1
ATOM 2904 N N . VAL B 1 97 ? 8.727 -6.621 -9.719 1 98.06 97 VAL B N 1
ATOM 2905 C CA . VAL B 1 97 ? 7.379 -6.977 -10.148 1 98.06 97 VAL B CA 1
ATOM 2906 C C . VAL B 1 97 ? 7.047 -6.262 -11.461 1 98.06 97 VAL B C 1
ATOM 2908 O O . VAL B 1 97 ? 6.938 -5.031 -11.492 1 98.06 97 VAL B O 1
ATOM 2911 N N . HIS B 1 98 ? 6.922 -7 -12.523 1 98.56 98 HIS B N 1
ATOM 2912 C CA . HIS B 1 98 ? 6.516 -6.5 -13.836 1 98.56 98 HIS B CA 1
ATOM 2913 C C . HIS B 1 98 ? 5.008 -6.613 -14.023 1 98.56 98 HIS B C 1
ATOM 2915 O O . HIS B 1 98 ? 4.469 -7.719 -14.125 1 98.56 98 HIS B O 1
ATOM 2921 N N . ALA B 1 99 ? 4.309 -5.477 -14.141 1 98.44 99 ALA B N 1
ATOM 2922 C CA . ALA B 1 99 ? 2.848 -5.48 -14.109 1 98.44 99 ALA B CA 1
ATOM 2923 C C . ALA B 1 99 ? 2.27 -5.078 -15.461 1 98.44 99 ALA B C 1
ATOM 2925 O O . ALA B 1 99 ? 2.691 -4.082 -16.062 1 98.44 99 ALA B O 1
ATOM 2926 N N . ASP B 1 100 ? 1.321 -5.871 -15.938 1 98.06 100 ASP B N 1
ATOM 2927 C CA . ASP B 1 100 ? 0.541 -5.504 -17.109 1 98.06 100 ASP B CA 1
ATOM 2928 C C . ASP B 1 100 ? -0.518 -4.461 -16.766 1 98.06 100 ASP B C 1
ATOM 2930 O O . ASP B 1 100 ? -1.509 -4.77 -16.109 1 98.06 100 ASP B O 1
ATOM 2934 N N . VAL B 1 101 ? -0.371 -3.264 -17.281 1 96.06 101 VAL B N 1
ATOM 2935 C CA . VAL B 1 101 ? -1.282 -2.191 -16.891 1 96.06 101 VAL B CA 1
ATOM 2936 C C . VAL B 1 101 ? -2.281 -1.935 -18.016 1 96.06 101 VAL B C 1
ATOM 2938 O O . VAL B 1 101 ? -3.039 -0.962 -17.969 1 96.06 101 VAL B O 1
ATOM 2941 N N . SER B 1 102 ? -2.307 -2.791 -19.016 1 92.88 102 SER B N 1
ATOM 2942 C CA . SER B 1 102 ? -3.133 -2.574 -20.188 1 92.88 102 SER B CA 1
ATOM 2943 C C . SER B 1 102 ? -4.617 -2.67 -19.859 1 92.88 102 SER B C 1
ATOM 2945 O O . SER B 1 102 ? -5.457 -2.113 -20.562 1 92.88 102 SER B O 1
ATOM 2947 N N . VAL B 1 103 ? -4.988 -3.346 -18.797 1 86.62 103 VAL B N 1
ATOM 2948 C CA . VAL B 1 103 ? -6.395 -3.543 -18.469 1 86.62 103 VAL B CA 1
ATOM 2949 C C . VAL B 1 103 ? -6.82 -2.533 -17.406 1 86.62 103 VAL B C 1
ATOM 2951 O O . VAL B 1 103 ? -8.008 -2.416 -17.094 1 86.62 103 VAL B O 1
ATOM 2954 N N . GLY B 1 104 ? -5.922 -1.815 -16.812 1 89.81 104 GLY B N 1
ATOM 2955 C CA . GLY B 1 104 ? -6.203 -0.813 -15.805 1 89.81 104 GLY B CA 1
ATOM 2956 C C . GLY B 1 104 ? -5.016 -0.515 -14.914 1 89.81 104 GLY B C 1
ATOM 2957 O O . GLY B 1 104 ? -4.66 -1.321 -14.047 1 89.81 104 GLY B O 1
ATOM 2958 N N . GLU B 1 105 ? -4.551 0.587 -15.078 1 92.12 105 GLU B N 1
ATOM 2959 C CA . GLU B 1 105 ? -3.303 0.932 -14.406 1 92.12 105 GLU B CA 1
ATOM 2960 C C . GLU B 1 105 ? -3.512 1.078 -12.898 1 92.12 105 GLU B C 1
ATOM 2962 O O . GLU B 1 105 ? -2.752 0.521 -12.102 1 92.12 105 GLU B O 1
ATOM 2967 N N . SER B 1 106 ? -4.582 1.821 -12.508 1 93.5 106 SER B N 1
ATOM 2968 C CA . SER B 1 106 ? -4.809 2.09 -11.086 1 93.5 106 SER B CA 1
ATOM 2969 C C . SER B 1 106 ? -5.09 0.805 -10.32 1 93.5 106 SER B C 1
ATOM 2971 O O . SER B 1 106 ? -4.527 0.581 -9.242 1 93.5 106 SER B O 1
ATOM 2973 N N . ALA B 1 107 ? -5.902 -0.068 -10.883 1 94.75 107 ALA B N 1
ATOM 2974 C CA . ALA B 1 107 ? -6.27 -1.317 -10.227 1 94.75 107 ALA B CA 1
ATOM 2975 C C . ALA B 1 107 ? -5.07 -2.252 -10.117 1 94.75 107 ALA B C 1
ATOM 2977 O O . ALA B 1 107 ? -4.855 -2.879 -9.07 1 94.75 107 ALA B O 1
ATOM 2978 N N . MET B 1 108 ? -4.297 -2.338 -11.156 1 97.06 108 MET B N 1
ATOM 2979 C CA . MET B 1 108 ? -3.113 -3.195 -11.141 1 97.06 108 MET B CA 1
ATOM 2980 C C . MET B 1 108 ? -2.068 -2.67 -10.164 1 97.06 108 MET B C 1
ATOM 2982 O O . MET B 1 108 ? -1.448 -3.447 -9.438 1 97.06 108 MET B O 1
ATOM 2986 N N . ARG B 1 109 ? -1.921 -1.369 -10.172 1 96.81 109 ARG B N 1
ATOM 2987 C CA . ARG B 1 109 ? -0.979 -0.764 -9.234 1 96.81 109 ARG B CA 1
ATOM 2988 C C . ARG B 1 109 ? -1.398 -1.024 -7.789 1 96.81 109 ARG B C 1
ATOM 2990 O O . ARG B 1 109 ? -0.564 -1.363 -6.945 1 96.81 109 ARG B O 1
ATOM 2997 N N . ASP B 1 110 ? -2.66 -0.87 -7.484 1 97 110 ASP B N 1
ATOM 2998 C CA . ASP B 1 110 ? -3.164 -1.174 -6.148 1 97 110 ASP B CA 1
ATOM 2999 C C . ASP B 1 110 ? -2.91 -2.635 -5.785 1 97 110 ASP B C 1
ATOM 3001 O O . ASP B 1 110 ? -2.518 -2.941 -4.66 1 97 110 ASP B O 1
ATOM 3005 N N . SER B 1 111 ? -3.18 -3.514 -6.742 1 97.38 111 SER B N 1
ATOM 3006 C CA . SER B 1 111 ? -2.914 -4.926 -6.496 1 97.38 111 SER B CA 1
ATOM 3007 C C . SER B 1 111 ? -1.442 -5.164 -6.172 1 97.38 111 SER B C 1
ATOM 3009 O O . SER B 1 111 ? -1.117 -5.836 -5.191 1 97.38 111 SER B O 1
ATOM 3011 N N . ALA B 1 112 ? -0.571 -4.586 -6.965 1 98 112 ALA B N 1
ATOM 3012 C CA . ALA B 1 112 ? 0.866 -4.754 -6.762 1 98 112 ALA B CA 1
ATOM 3013 C C . ALA B 1 112 ? 1.295 -4.215 -5.398 1 98 112 ALA B C 1
ATOM 3015 O O . ALA B 1 112 ? 2.021 -4.883 -4.66 1 98 112 ALA B O 1
ATOM 3016 N N . ARG B 1 113 ? 0.828 -3.004 -5.074 1 98.19 113 ARG B N 1
ATOM 3017 C CA . ARG B 1 113 ? 1.243 -2.365 -3.832 1 98.19 113 ARG B CA 1
ATOM 3018 C C . ARG B 1 113 ? 0.629 -3.064 -2.625 1 98.19 113 ARG B C 1
ATOM 3020 O O . ARG B 1 113 ? 1.267 -3.18 -1.575 1 98.19 113 ARG B O 1
ATOM 3027 N N . PHE B 1 114 ? -0.609 -3.564 -2.77 1 98.25 114 PHE B N 1
ATOM 3028 C CA . PHE B 1 114 ? -1.281 -4.293 -1.699 1 98.25 114 PHE B CA 1
ATOM 3029 C C . PHE B 1 114 ? -0.523 -5.566 -1.351 1 98.25 114 PHE B C 1
ATOM 3031 O O . PHE B 1 114 ? -0.363 -5.898 -0.174 1 98.25 114 PHE B O 1
ATOM 3038 N N . HIS B 1 115 ? -0.038 -6.281 -2.342 1 97.62 115 HIS B N 1
ATOM 3039 C CA . HIS B 1 115 ? 0.485 -7.625 -2.127 1 97.62 115 HIS B CA 1
ATOM 3040 C C . HIS B 1 115 ? 2.004 -7.613 -1.995 1 97.62 115 HIS B C 1
ATOM 3042 O O . HIS B 1 115 ? 2.586 -8.5 -1.37 1 97.62 115 HIS B O 1
ATOM 3048 N N . PHE B 1 116 ? 2.682 -6.59 -2.584 1 97.69 116 PHE B N 1
ATOM 3049 C CA . PHE B 1 116 ? 4.137 -6.684 -2.648 1 97.69 116 PHE B CA 1
ATOM 3050 C C . PHE B 1 116 ? 4.785 -5.453 -2.029 1 97.69 116 PHE B C 1
ATOM 3052 O O . PHE B 1 116 ? 6.012 -5.383 -1.912 1 97.69 116 PHE B O 1
ATOM 3059 N N . GLY B 1 117 ? 3.969 -4.457 -1.642 1 97.12 117 GLY B N 1
ATOM 3060 C CA . GLY B 1 117 ? 4.488 -3.293 -0.94 1 97.12 117 GLY B CA 1
ATOM 3061 C C . GLY B 1 117 ? 5.211 -2.322 -1.852 1 97.12 117 GLY B C 1
ATOM 3062 O O . GLY B 1 117 ? 4.918 -2.242 -3.045 1 97.12 117 GLY B O 1
ATOM 3063 N N . PHE B 1 118 ? 6.148 -1.55 -1.238 1 97 118 PHE B N 1
ATOM 3064 C CA . PHE B 1 118 ? 6.707 -0.416 -1.966 1 97 118 PHE B CA 1
ATOM 3065 C C . PHE B 1 118 ? 8.219 -0.54 -2.082 1 97 118 PHE B C 1
ATOM 3067 O O . PHE B 1 118 ? 8.859 0.229 -2.805 1 97 118 PHE B O 1
ATOM 3074 N N . VAL B 1 119 ? 8.758 -1.513 -1.413 1 94.38 119 VAL B N 1
ATOM 3075 C CA . VAL B 1 119 ? 10.203 -1.706 -1.461 1 94.38 119 VAL B CA 1
ATOM 3076 C C . VAL B 1 119 ? 10.586 -2.469 -2.729 1 94.38 119 VAL B C 1
ATOM 3078 O O . VAL B 1 119 ? 11.625 -2.197 -3.336 1 94.38 119 VAL B O 1
ATOM 3081 N N . VAL B 1 120 ? 9.773 -3.406 -3.123 1 95.88 120 VAL B N 1
ATOM 3082 C CA . VAL B 1 120 ? 9.992 -4.168 -4.348 1 95.88 120 VAL B CA 1
ATOM 3083 C C . VAL B 1 120 ? 9.773 -3.27 -5.562 1 95.88 120 VAL B C 1
ATOM 3085 O O . VAL B 1 120 ? 8.742 -2.594 -5.664 1 95.88 120 VAL B O 1
ATOM 3088 N N . PRO B 1 121 ? 10.766 -3.201 -6.426 1 96.81 121 PRO B N 1
ATOM 3089 C CA . PRO B 1 121 ? 10.586 -2.369 -7.617 1 96.81 121 PRO B CA 1
ATOM 3090 C C . PRO B 1 121 ? 9.352 -2.756 -8.43 1 96.81 121 PRO B C 1
ATOM 3092 O O . PRO B 1 121 ? 9.078 -3.943 -8.617 1 96.81 121 PRO B O 1
ATOM 3095 N N . TYR B 1 122 ? 8.625 -1.764 -8.844 1 97.38 122 TYR B N 1
ATOM 3096 C CA . TYR B 1 122 ? 7.418 -1.889 -9.664 1 97.38 122 TYR B CA 1
ATOM 3097 C C . TYR B 1 122 ? 7.668 -1.386 -11.078 1 97.38 122 TYR B C 1
ATOM 3099 O O . TYR B 1 122 ? 7.988 -0.212 -11.281 1 97.38 122 TYR B O 1
ATOM 3107 N N . VAL B 1 123 ? 7.5 -2.246 -12.094 1 98.06 123 VAL B N 1
ATOM 3108 C CA . VAL B 1 123 ? 7.742 -1.905 -13.492 1 98.06 123 VAL B CA 1
ATOM 3109 C C . VAL B 1 123 ? 6.469 -2.133 -14.305 1 98.06 123 VAL B C 1
ATOM 3111 O O . VAL B 1 123 ? 5.969 -3.258 -14.383 1 98.06 123 VAL B O 1
ATOM 3114 N N . SER B 1 124 ? 5.965 -1.099 -14.906 1 97.75 124 SER B N 1
ATOM 3115 C CA . SER B 1 124 ? 4.734 -1.203 -15.68 1 97.75 124 SER B CA 1
ATOM 3116 C C . SER B 1 124 ? 5.023 -1.578 -17.125 1 97.75 124 SER B C 1
ATOM 3118 O O . SER B 1 124 ? 6.02 -1.131 -17.703 1 97.75 124 SER B O 1
ATOM 3120 N N . HIS B 1 125 ? 4.215 -2.381 -17.703 1 97.81 125 HIS B N 1
ATOM 3121 C CA . HIS B 1 125 ? 4.238 -2.766 -19.109 1 97.81 125 HIS B CA 1
ATOM 3122 C C . HIS B 1 125 ? 2.875 -2.551 -19.766 1 97.81 125 HIS B C 1
ATOM 3124 O O . HIS B 1 125 ? 1.839 -2.732 -19.125 1 97.81 125 HIS B O 1
ATOM 3130 N N . PHE B 1 126 ? 2.816 -2.273 -20.969 1 95.5 126 PHE B N 1
ATOM 3131 C CA . PHE B 1 126 ? 1.562 -1.933 -21.641 1 95.5 126 PHE B CA 1
ATOM 3132 C C . PHE B 1 126 ? 0.929 -3.166 -22.266 1 95.5 126 PHE B C 1
ATOM 3134 O O . PHE B 1 126 ? -0.014 -3.053 -23.047 1 95.5 126 PHE B O 1
ATOM 3141 N N . SER B 1 127 ? 1.479 -4.348 -22.016 1 96.06 127 SER B N 1
ATOM 3142 C CA . SER B 1 127 ? 0.847 -5.602 -22.422 1 96.06 127 SER B CA 1
ATOM 3143 C C . SER B 1 127 ? 1.255 -6.742 -21.5 1 96.06 127 SER B C 1
ATOM 3145 O O . SER B 1 127 ? 2.342 -6.719 -20.922 1 96.06 127 SER B O 1
ATOM 3147 N N . ALA B 1 128 ? 0.378 -7.707 -21.469 1 97.31 128 ALA B N 1
ATOM 3148 C CA . ALA B 1 128 ? 0.669 -8.898 -20.672 1 97.31 128 ALA B CA 1
ATOM 3149 C C . ALA B 1 128 ? 1.898 -9.625 -21.219 1 97.31 128 ALA B C 1
ATOM 3151 O O . ALA B 1 128 ? 2.74 -10.094 -20.438 1 97.31 128 ALA B O 1
ATOM 3152 N N . GLN B 1 129 ? 2.014 -9.688 -22.516 1 96.75 129 GLN B N 1
ATOM 3153 C CA . GLN B 1 129 ? 3.145 -10.352 -23.156 1 96.75 129 GLN B CA 1
ATOM 3154 C C . GLN B 1 129 ? 4.465 -9.727 -22.719 1 96.75 129 GLN B C 1
ATOM 3156 O O . GLN B 1 129 ? 5.422 -10.438 -22.406 1 96.75 129 GLN B O 1
ATOM 3161 N N . ALA B 1 130 ? 4.496 -8.445 -22.703 1 97.69 130 ALA B N 1
ATOM 3162 C CA . ALA B 1 130 ? 5.719 -7.738 -22.344 1 97.69 130 ALA B CA 1
ATOM 3163 C C . ALA B 1 130 ? 6.094 -8.016 -20.891 1 97.69 130 ALA B C 1
ATOM 3165 O O . ALA B 1 130 ? 7.27 -8.203 -20.562 1 97.69 130 ALA B O 1
ATOM 3166 N N . ALA B 1 131 ? 5.113 -8.023 -19.984 1 98.12 131 ALA B N 1
ATOM 3167 C CA . ALA B 1 131 ? 5.359 -8.32 -18.578 1 98.12 131 ALA B CA 1
ATOM 3168 C C . ALA B 1 131 ? 5.891 -9.734 -18.406 1 98.12 131 ALA B C 1
ATOM 3170 O O . ALA B 1 131 ? 6.863 -9.961 -17.672 1 98.12 131 ALA B O 1
ATOM 3171 N N . VAL B 1 132 ? 5.301 -10.68 -19.078 1 98 132 VAL B N 1
ATOM 3172 C CA . VAL B 1 132 ? 5.688 -12.086 -18.984 1 98 132 VAL B CA 1
ATOM 3173 C C . VAL B 1 132 ? 7.09 -12.281 -19.547 1 98 132 VAL B C 1
ATOM 3175 O O . VAL B 1 132 ? 7.91 -12.992 -18.969 1 98 132 VAL B O 1
ATOM 3178 N N . GLU B 1 133 ? 7.391 -11.625 -20.656 1 97.06 133 GLU B N 1
ATOM 3179 C CA . GLU B 1 133 ? 8.719 -11.711 -21.266 1 97.06 133 GLU B CA 1
ATOM 3180 C C . GLU B 1 133 ? 9.781 -11.125 -20.344 1 97.06 133 GLU B C 1
ATOM 3182 O O . GLU B 1 133 ? 10.891 -11.648 -20.25 1 97.06 133 GLU B O 1
ATOM 3187 N N . ALA B 1 134 ? 9.445 -10.062 -19.688 1 97.62 134 ALA B N 1
ATOM 3188 C CA . ALA B 1 134 ? 10.383 -9.461 -18.734 1 97.62 134 ALA B CA 1
ATOM 3189 C C . ALA B 1 134 ? 10.703 -10.43 -17.609 1 97.62 134 ALA B C 1
ATOM 3191 O O . ALA B 1 134 ? 11.867 -10.578 -17.219 1 97.62 134 ALA B O 1
ATOM 3192 N N . ALA B 1 135 ? 9.711 -11.086 -17.062 1 96.12 135 ALA B N 1
ATOM 3193 C CA . ALA B 1 135 ? 9.922 -12.078 -16 1 96.12 135 ALA B CA 1
ATOM 3194 C C . ALA B 1 135 ? 10.742 -13.258 -16.516 1 96.12 135 ALA B C 1
ATOM 3196 O O . ALA B 1 135 ? 11.57 -13.812 -15.797 1 96.12 135 ALA B O 1
ATOM 3197 N N . ALA B 1 136 ? 10.508 -13.602 -17.75 1 95 136 ALA B N 1
ATOM 3198 C CA . ALA B 1 136 ? 11.203 -14.742 -18.359 1 95 136 ALA B CA 1
ATOM 3199 C C . ALA B 1 136 ? 12.695 -14.453 -18.516 1 95 136 ALA B C 1
ATOM 3201 O O . ALA B 1 136 ? 13.516 -15.367 -18.484 1 95 136 ALA B O 1
ATOM 3202 N N . LYS B 1 137 ? 13.023 -13.211 -18.703 1 94 137 LYS B N 1
ATOM 3203 C CA . LYS B 1 137 ? 14.414 -12.812 -18.906 1 94 137 LYS B CA 1
ATOM 3204 C C . LYS B 1 137 ? 15.148 -12.656 -17.578 1 94 137 LYS B C 1
ATOM 3206 O O . LYS B 1 137 ? 16.359 -12.445 -17.562 1 94 137 LYS B O 1
ATOM 3211 N N . SER B 1 138 ? 14.391 -12.844 -16.547 1 91.69 138 SER B N 1
ATOM 3212 C CA . SER B 1 138 ? 14.977 -12.68 -15.211 1 91.69 138 SER B CA 1
ATOM 3213 C C . SER B 1 138 ? 15.031 -14.008 -14.469 1 91.69 138 SER B C 1
ATOM 3215 O O . SER B 1 138 ? 14.367 -14.977 -14.859 1 91.69 138 SER B O 1
ATOM 3217 N N . LYS B 1 139 ? 15.852 -14.039 -13.531 1 85.06 139 LYS B N 1
ATOM 3218 C CA . LYS B 1 139 ? 15.984 -15.25 -12.727 1 85.06 139 LYS B CA 1
ATOM 3219 C C . LYS B 1 139 ? 14.867 -15.344 -11.688 1 85.06 139 LYS B C 1
ATOM 3221 O O . LYS B 1 139 ? 14.398 -16.438 -11.375 1 85.06 139 LYS B O 1
ATOM 3226 N N . GLY B 1 140 ? 14.422 -14.211 -11.211 1 91 140 GLY B N 1
ATOM 3227 C CA . GLY B 1 140 ? 13.523 -14.305 -10.07 1 91 140 GLY B CA 1
ATOM 3228 C C . GLY B 1 140 ? 12.414 -13.273 -10.094 1 91 140 GLY B C 1
ATOM 3229 O O . GLY B 1 140 ? 11.578 -13.234 -9.195 1 91 140 GLY B O 1
ATOM 3230 N N . ASP B 1 141 ? 12.289 -12.5 -11.141 1 96.19 141 ASP B N 1
ATOM 3231 C CA . ASP B 1 141 ? 11.258 -11.469 -11.195 1 96.19 141 ASP B CA 1
ATOM 3232 C C . ASP B 1 141 ? 9.875 -12.086 -11.344 1 96.19 141 ASP B C 1
ATOM 3234 O O . ASP B 1 141 ? 9.742 -13.266 -11.688 1 96.19 141 ASP B O 1
ATOM 3238 N N . LEU B 1 142 ? 8.906 -11.305 -10.992 1 97.56 142 LEU B N 1
ATOM 3239 C CA . LEU B 1 142 ? 7.5 -11.695 -11.102 1 97.56 142 LEU B CA 1
ATOM 3240 C C . LEU B 1 142 ? 6.789 -10.891 -12.18 1 97.56 142 LEU B C 1
ATOM 3242 O O . LEU B 1 142 ? 7.078 -9.703 -12.367 1 97.56 142 LEU B O 1
ATOM 3246 N N . ALA B 1 143 ? 5.883 -11.523 -12.82 1 98.38 143 ALA B N 1
ATOM 3247 C CA . ALA B 1 143 ? 4.93 -10.812 -13.664 1 98.38 143 ALA B CA 1
ATOM 3248 C C . ALA B 1 143 ? 3.521 -10.883 -13.086 1 98.38 143 ALA B C 1
ATOM 3250 O O . ALA B 1 143 ? 3.1 -11.922 -12.586 1 98.38 143 ALA B O 1
ATOM 3251 N N . LEU B 1 144 ? 2.852 -9.773 -13.117 1 98.38 144 LEU B N 1
ATOM 3252 C CA . LEU B 1 144 ? 1.445 -9.688 -12.742 1 98.38 144 LEU B CA 1
ATOM 3253 C C . LEU B 1 144 ? 0.572 -9.414 -13.961 1 98.38 144 LEU B C 1
ATOM 3255 O O . LEU B 1 144 ? 0.75 -8.398 -14.641 1 98.38 144 LEU B O 1
ATOM 3259 N N . VAL B 1 145 ? -0.368 -10.32 -14.195 1 98.19 145 VAL B N 1
ATOM 3260 C CA . VAL B 1 145 ? -1.273 -10.172 -15.328 1 98.19 145 VAL B CA 1
ATOM 3261 C C . VAL B 1 145 ? -2.709 -10.438 -14.883 1 98.19 145 VAL B C 1
ATOM 3263 O O . VAL B 1 145 ? -2.939 -11.188 -13.93 1 98.19 145 VAL B O 1
ATOM 3266 N N . SER B 1 146 ? -3.639 -9.82 -15.562 1 97.12 146 SER B N 1
ATOM 3267 C CA . SER B 1 146 ? -5.043 -10.07 -15.258 1 97.12 146 SER B CA 1
ATOM 3268 C C . SER B 1 146 ? -5.383 -11.555 -15.398 1 97.12 146 SER B C 1
ATOM 3270 O O . SER B 1 146 ? -4.953 -12.203 -16.359 1 97.12 146 SER B O 1
ATOM 3272 N N . ALA B 1 147 ? -6.141 -12.016 -14.453 1 96.81 147 ALA B N 1
ATOM 3273 C CA . ALA B 1 147 ? -6.535 -13.422 -14.477 1 96.81 147 ALA B CA 1
ATOM 3274 C C . ALA B 1 147 ? -7.879 -13.602 -15.18 1 96.81 147 ALA B C 1
ATOM 3276 O O . ALA B 1 147 ? -8.344 -14.727 -15.367 1 96.81 147 ALA B O 1
ATOM 3277 N N . ILE B 1 148 ? -8.484 -12.547 -15.57 1 92.81 148 ILE B N 1
ATOM 3278 C CA . ILE B 1 148 ? -9.867 -12.695 -16.016 1 92.81 148 ILE B CA 1
ATOM 3279 C C . ILE B 1 148 ? -10.016 -12.156 -17.438 1 92.81 148 ILE B C 1
ATOM 3281 O O . ILE B 1 148 ? -11.031 -12.391 -18.094 1 92.81 148 ILE B O 1
ATOM 3285 N N . ALA B 1 149 ? -8.977 -11.484 -17.938 1 86.75 149 ALA B N 1
ATOM 3286 C CA . ALA B 1 149 ? -9.109 -10.914 -19.266 1 86.75 149 ALA B CA 1
ATOM 3287 C C . ALA B 1 149 ? -7.746 -10.766 -19.938 1 86.75 149 ALA B C 1
ATOM 3289 O O . ALA B 1 149 ? -6.754 -10.461 -19.281 1 86.75 149 ALA B O 1
ATOM 3290 N N . SER B 1 150 ? -7.832 -11.023 -21.281 1 91.19 150 SER B N 1
ATOM 3291 C CA . SER B 1 150 ? -6.617 -10.805 -22.062 1 91.19 150 SER B CA 1
ATOM 3292 C C . SER B 1 150 ? -6.934 -10.562 -23.531 1 91.19 150 SER B C 1
ATOM 3294 O O . SER B 1 150 ? -7.902 -11.109 -24.062 1 91.19 150 SER B O 1
ATOM 3296 N N . ARG B 1 151 ? -6.047 -9.773 -24.094 1 90.19 151 ARG B N 1
ATOM 3297 C CA . ARG B 1 151 ? -6.164 -9.516 -25.531 1 90.19 151 ARG B CA 1
ATOM 3298 C C . ARG B 1 151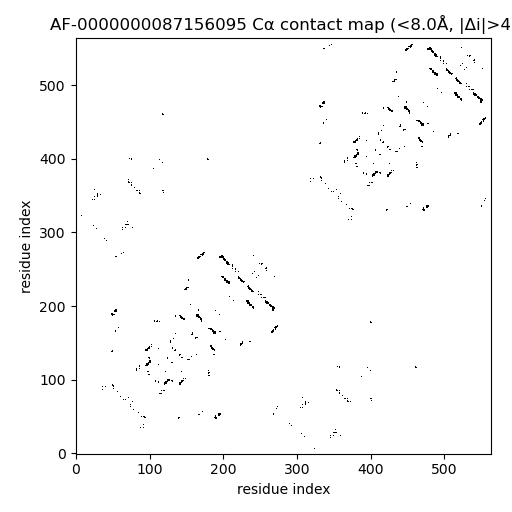 ? -5.242 -10.43 -26.328 1 90.19 151 ARG B C 1
ATOM 3300 O O . ARG B 1 151 ? -5.391 -10.562 -27.547 1 90.19 151 ARG B O 1
ATOM 3307 N N . THR B 1 152 ? -4.277 -10.977 -25.75 1 92.31 152 THR B N 1
ATOM 3308 C CA . THR B 1 152 ? -3.299 -11.859 -26.375 1 92.31 152 THR B CA 1
ATOM 3309 C C . THR B 1 152 ? -3.098 -13.117 -25.531 1 92.31 152 THR B C 1
ATOM 3311 O O . THR B 1 152 ? -3.316 -13.109 -24.312 1 92.31 152 THR B O 1
ATOM 3314 N N . PRO B 1 153 ? -2.75 -14.18 -26.188 1 95.88 153 PRO B N 1
ATOM 3315 C CA . PRO B 1 153 ? -2.492 -15.406 -25.438 1 95.88 153 PRO B CA 1
ATOM 3316 C C . PRO B 1 153 ? -1.088 -15.453 -24.844 1 95.88 153 PRO B C 1
ATOM 3318 O O . PRO B 1 153 ? -0.293 -16.328 -25.172 1 95.88 153 PRO B O 1
ATOM 3321 N N . TRP B 1 154 ? -0.866 -14.594 -23.891 1 96.75 154 TRP B N 1
ATOM 3322 C CA . TRP B 1 154 ? 0.452 -14.43 -23.281 1 96.75 154 TRP B CA 1
ATOM 3323 C C . TRP B 1 154 ? 0.936 -15.742 -22.672 1 96.75 154 TRP B C 1
ATOM 3325 O O . TRP B 1 154 ? 2.141 -15.953 -22.516 1 96.75 154 TRP B O 1
ATOM 3335 N N . TRP B 1 155 ? 0.083 -16.688 -22.375 1 97.75 155 TRP B N 1
ATOM 3336 C CA . TRP B 1 155 ? 0.423 -17.922 -21.688 1 97.75 155 TRP B CA 1
ATOM 3337 C C . TRP B 1 155 ? 1.128 -18.891 -22.641 1 97.75 155 TRP B C 1
ATOM 3339 O O . TRP B 1 155 ? 1.704 -19.891 -22.203 1 97.75 155 TRP B O 1
ATOM 3349 N N . ASN B 1 156 ? 1.086 -18.609 -23.969 1 96.31 156 ASN B N 1
ATOM 3350 C CA . ASN B 1 156 ? 1.873 -19.406 -24.906 1 96.31 156 ASN B CA 1
ATOM 3351 C C . ASN B 1 156 ? 3.352 -19.406 -24.531 1 96.31 156 ASN B C 1
ATOM 3353 O O . ASN B 1 156 ? 4.035 -20.422 -24.703 1 96.31 156 ASN B O 1
ATOM 3357 N N . ALA B 1 157 ? 3.775 -18.312 -24 1 96.19 157 ALA B N 1
ATOM 3358 C CA . ALA B 1 157 ? 5.184 -18.141 -23.656 1 96.19 157 ALA B CA 1
ATOM 3359 C C . ALA B 1 157 ? 5.562 -19.047 -22.469 1 96.19 157 ALA B C 1
ATOM 3361 O O . ALA B 1 157 ? 6.746 -19.234 -22.203 1 96.19 157 ALA B O 1
ATOM 3362 N N . LEU B 1 158 ? 4.617 -19.609 -21.812 1 97.75 158 LEU B N 1
ATOM 3363 C CA . LEU B 1 158 ? 4.863 -20.406 -20.609 1 97.75 158 LEU B CA 1
ATOM 3364 C C . LEU B 1 158 ? 4.914 -21.891 -20.922 1 97.75 158 LEU B C 1
ATOM 3366 O O . LEU B 1 158 ? 5.199 -22.703 -20.047 1 97.75 158 LEU B O 1
ATOM 3370 N N . GLU B 1 159 ? 4.727 -22.281 -22.156 1 97.38 159 GLU B N 1
ATOM 3371 C CA . GLU B 1 159 ? 4.539 -23.688 -22.516 1 97.38 159 GLU B CA 1
ATOM 3372 C C . GLU B 1 159 ? 5.859 -24.453 -22.484 1 97.38 159 GLU B C 1
ATOM 3374 O O . GLU B 1 159 ? 5.895 -25.625 -22.109 1 97.38 159 GLU B O 1
ATOM 3379 N N . ALA B 1 160 ? 6.895 -23.766 -22.766 1 94.75 160 ALA B N 1
ATOM 3380 C CA . ALA B 1 160 ? 8.188 -24.422 -22.922 1 94.75 160 ALA B CA 1
ATOM 3381 C C . ALA B 1 160 ? 8.742 -24.875 -21.578 1 94.75 160 ALA B C 1
ATOM 3383 O O . ALA B 1 160 ? 8.445 -24.266 -20.547 1 94.75 160 ALA B O 1
ATOM 3384 N N . ASP B 1 161 ? 9.594 -25.938 -21.656 1 91.25 161 ASP B N 1
ATOM 3385 C CA . ASP B 1 161 ? 10.32 -26.375 -20.469 1 91.25 161 ASP B CA 1
ATOM 3386 C C . ASP B 1 161 ? 11.25 -25.266 -19.969 1 91.25 161 ASP B C 1
ATOM 3388 O O . ASP B 1 161 ? 11.922 -24.609 -20.766 1 91.25 161 ASP B O 1
ATOM 3392 N N . GLY B 1 162 ? 11.211 -25.031 -18.703 1 88.81 162 GLY B N 1
ATOM 3393 C CA . GLY B 1 162 ? 12.102 -24.047 -18.109 1 88.81 162 GLY B CA 1
ATOM 3394 C C . GLY B 1 162 ? 11.523 -22.641 -18.125 1 88.81 162 GLY B C 1
ATOM 3395 O O . GLY B 1 162 ? 12.07 -21.734 -17.5 1 88.81 162 GLY B O 1
ATOM 3396 N N . ALA B 1 163 ? 10.453 -22.484 -18.891 1 93.94 163 ALA B N 1
ATOM 3397 C CA . ALA B 1 163 ? 9.789 -21.188 -18.891 1 93.94 163 ALA B CA 1
ATOM 3398 C C . ALA B 1 163 ? 9.156 -20.906 -17.531 1 93.94 163 ALA B C 1
ATOM 3400 O O . ALA B 1 163 ? 8.883 -21.812 -16.75 1 93.94 163 ALA B O 1
ATOM 3401 N N . PRO B 1 164 ? 8.953 -19.594 -17.234 1 95.31 164 PRO B N 1
ATOM 3402 C CA . PRO B 1 164 ? 8.195 -19.281 -16.016 1 95.31 164 PRO B CA 1
ATOM 3403 C C . PRO B 1 164 ? 6.793 -19.891 -16.031 1 95.31 164 PRO B C 1
ATOM 3405 O O . PRO B 1 164 ? 6.277 -20.25 -17.094 1 95.31 164 PRO B O 1
ATOM 3408 N N . LYS B 1 165 ? 6.273 -20.062 -14.883 1 96.56 165 LYS B N 1
ATOM 3409 C CA . LYS B 1 165 ? 4.938 -20.625 -14.719 1 96.56 165 LYS B CA 1
ATOM 3410 C C . LYS B 1 165 ? 4.047 -19.719 -13.891 1 96.56 165 LYS B C 1
ATOM 3412 O O . LYS B 1 165 ? 4.539 -18.812 -13.203 1 96.56 165 LYS B O 1
ATOM 3417 N N . ILE B 1 166 ? 2.746 -19.891 -14.016 1 97.62 166 ILE B N 1
ATOM 3418 C CA . ILE B 1 166 ? 1.82 -19.297 -13.055 1 97.62 166 ILE B CA 1
ATOM 3419 C C . ILE B 1 166 ? 2.006 -19.969 -11.688 1 97.62 166 ILE B C 1
ATOM 3421 O O . ILE B 1 166 ? 1.848 -21.172 -11.555 1 97.62 166 ILE B O 1
ATOM 3425 N N . ILE B 1 167 ? 2.291 -19.172 -10.695 1 95.75 167 ILE B N 1
ATOM 3426 C CA . ILE B 1 167 ? 2.668 -19.797 -9.43 1 95.75 167 ILE B CA 1
ATOM 3427 C C . ILE B 1 167 ? 1.677 -19.391 -8.344 1 95.75 167 ILE B C 1
ATOM 3429 O O . ILE B 1 167 ? 1.659 -19.969 -7.262 1 95.75 167 ILE B O 1
ATOM 3433 N N . ALA B 1 168 ? 0.835 -18.375 -8.633 1 96.31 168 ALA B N 1
ATOM 3434 C CA . ALA B 1 168 ? -0.156 -17.906 -7.668 1 96.31 168 ALA B CA 1
ATOM 3435 C C . ALA B 1 168 ? -1.279 -17.141 -8.359 1 96.31 168 ALA B C 1
ATOM 3437 O O . ALA B 1 168 ? -1.117 -16.672 -9.484 1 96.31 168 ALA B O 1
ATOM 3438 N N . ARG B 1 169 ? -2.377 -17.125 -7.758 1 96.69 169 ARG B N 1
ATOM 3439 C CA . ARG B 1 169 ? -3.523 -16.297 -8.086 1 96.69 169 ARG B CA 1
ATOM 3440 C C . ARG B 1 169 ? -3.9 -15.398 -6.914 1 96.69 169 ARG B C 1
ATOM 3442 O O . ARG B 1 169 ? -4.039 -15.875 -5.785 1 96.69 169 ARG B O 1
ATOM 3449 N N . LEU B 1 170 ? -4.008 -14.133 -7.199 1 96.44 170 LEU B N 1
ATOM 3450 C CA . LEU B 1 170 ? -4.32 -13.156 -6.168 1 96.44 170 LEU B CA 1
ATOM 3451 C C . LEU B 1 170 ? -5.609 -12.414 -6.496 1 96.44 170 LEU B C 1
ATOM 3453 O O . LEU B 1 170 ? -5.961 -12.25 -7.668 1 96.44 170 LEU B O 1
ATOM 3457 N N . PRO B 1 171 ? -6.254 -11.852 -5.48 1 96.56 171 PRO B N 1
ATOM 3458 C CA . PRO B 1 171 ? -6.008 -12.07 -4.051 1 96.56 171 PRO B CA 1
ATOM 3459 C C . PRO B 1 171 ? -6.293 -13.5 -3.617 1 96.56 171 PRO B C 1
ATOM 3461 O O . PRO B 1 171 ? -7.199 -14.148 -4.152 1 96.56 171 PRO B O 1
ATOM 3464 N N . PHE B 1 172 ? -5.535 -14.008 -2.645 1 95.19 172 PHE B N 1
ATOM 3465 C CA . PHE B 1 172 ? -5.711 -15.352 -2.107 1 95.19 172 PHE B CA 1
ATOM 3466 C C . PHE B 1 172 ? -6.98 -15.445 -1.27 1 95.19 172 PHE B C 1
ATOM 3468 O O . PHE B 1 172 ? -7.715 -16.438 -1.349 1 95.19 172 PHE B O 1
ATOM 3475 N N . LEU B 1 173 ? -7.191 -14.398 -0.498 1 93.75 173 LEU B N 1
ATOM 3476 C CA . LEU B 1 173 ? -8.422 -14.328 0.286 1 93.75 173 LEU B CA 1
ATOM 3477 C C . LEU B 1 173 ? -9.562 -13.75 -0.541 1 93.75 173 LEU B C 1
ATOM 3479 O O . LEU B 1 173 ? -9.477 -12.609 -1.011 1 93.75 173 LEU B O 1
ATOM 3483 N N . GLU B 1 174 ? -10.562 -14.461 -0.731 1 89.81 174 GLU B N 1
ATOM 3484 C CA . GLU B 1 174 ? -11.727 -14.055 -1.502 1 89.81 174 GLU B CA 1
ATOM 3485 C C . GLU B 1 174 ? -12.797 -13.438 -0.601 1 89.81 174 GLU B C 1
ATOM 3487 O O . GLU B 1 174 ? -13.312 -14.094 0.303 1 89.81 174 GLU B O 1
ATOM 3492 N N . ARG B 1 175 ? -13.031 -12.172 -0.907 1 87.81 175 ARG B N 1
ATOM 3493 C CA . ARG B 1 175 ? -14.078 -11.445 -0.201 1 87.81 175 ARG B CA 1
ATOM 3494 C C . ARG B 1 175 ? -14.695 -10.367 -1.092 1 87.81 175 ARG B C 1
ATOM 3496 O O . ARG B 1 175 ? -14.016 -9.812 -1.96 1 87.81 175 ARG B O 1
ATOM 3503 N N . ALA B 1 176 ? -15.984 -10.055 -1.024 1 81.94 176 ALA B N 1
ATOM 3504 C CA . ALA B 1 176 ? -16.75 -9.148 -1.879 1 81.94 176 ALA B CA 1
ATOM 3505 C C . ALA B 1 176 ? -16.141 -7.746 -1.86 1 81.94 176 ALA B C 1
ATOM 3507 O O . ALA B 1 176 ? -16.031 -7.098 -2.902 1 81.94 176 ALA B O 1
ATOM 3508 N N . ASP B 1 177 ? -15.609 -7.227 -0.771 1 86.62 177 ASP B N 1
ATOM 3509 C CA . ASP B 1 177 ? -15.141 -5.848 -0.669 1 86.62 177 ASP B CA 1
ATOM 3510 C C . ASP B 1 177 ? -13.633 -5.793 -0.458 1 86.62 177 ASP B C 1
ATOM 3512 O O . ASP B 1 177 ? -13.117 -4.867 0.175 1 86.62 177 ASP B O 1
ATOM 3516 N N . HIS B 1 178 ? -13.055 -6.762 -1.225 1 93.25 178 HIS B N 1
ATOM 3517 C CA . HIS B 1 178 ? -11.602 -6.762 -1.096 1 93.25 178 HIS B CA 1
ATOM 3518 C C . HIS B 1 178 ? -10.992 -5.5 -1.698 1 93.25 178 HIS B C 1
ATOM 3520 O O . HIS B 1 178 ? -11.359 -5.098 -2.805 1 93.25 178 HIS B O 1
ATOM 3526 N N . PRO B 1 179 ? -10.039 -4.879 -1.044 1 93.25 179 PRO B N 1
ATOM 3527 C CA . PRO B 1 179 ? -9.508 -3.607 -1.537 1 93.25 179 PRO B CA 1
ATOM 3528 C C . PRO B 1 179 ? -8.664 -3.771 -2.799 1 93.25 179 PRO B C 1
ATOM 3530 O O . PRO B 1 179 ? -8.586 -2.852 -3.617 1 93.25 179 PRO B O 1
ATOM 3533 N N . ALA B 1 180 ? -7.945 -4.781 -2.918 1 94.19 180 ALA B N 1
ATOM 3534 C CA . ALA B 1 180 ? -7.246 -5.164 -4.141 1 94.19 180 ALA B CA 1
ATOM 3535 C C . ALA B 1 180 ? -8 -6.266 -4.879 1 94.19 180 ALA B C 1
ATOM 3537 O O . ALA B 1 180 ? -7.531 -7.406 -4.957 1 94.19 180 ALA B O 1
ATOM 3538 N N . ALA B 1 181 ? -9.023 -5.875 -5.531 1 93.19 181 ALA B N 1
ATOM 3539 C CA . ALA B 1 181 ? -10.016 -6.848 -5.977 1 93.19 181 ALA B CA 1
ATOM 3540 C C . ALA B 1 181 ? -9.672 -7.387 -7.363 1 93.19 181 ALA B C 1
ATOM 3542 O O . ALA B 1 181 ? -10.242 -8.391 -7.805 1 93.19 181 ALA B O 1
ATOM 3543 N N . LEU B 1 182 ? -8.781 -6.746 -8.078 1 94.56 182 LEU B N 1
ATOM 3544 C CA . LEU B 1 182 ? -8.422 -7.223 -9.406 1 94.56 182 LEU B CA 1
ATOM 3545 C C . LEU B 1 182 ? -7.785 -8.609 -9.344 1 94.56 182 LEU B C 1
ATOM 3547 O O . LEU B 1 182 ? -6.723 -8.773 -8.742 1 94.56 182 LEU B O 1
ATOM 3551 N N . PRO B 1 183 ? -8.406 -9.578 -9.914 1 96.31 183 PRO B N 1
ATOM 3552 C CA . PRO B 1 183 ? -7.766 -10.891 -9.953 1 96.31 183 PRO B CA 1
ATOM 3553 C C . PRO B 1 183 ? -6.531 -10.922 -10.852 1 96.31 183 PRO B C 1
ATOM 3555 O O . PRO B 1 183 ? -6.598 -10.5 -12.008 1 96.31 183 PRO B O 1
ATOM 3558 N N . VAL B 1 184 ? -5.457 -11.398 -10.305 1 97.69 184 VAL B N 1
ATOM 3559 C CA . VAL B 1 184 ? -4.234 -11.422 -11.102 1 97.69 184 VAL B CA 1
ATOM 3560 C C . VAL B 1 184 ? -3.529 -12.766 -10.922 1 97.69 184 VAL B C 1
ATOM 3562 O O . VAL B 1 184 ? -3.672 -13.414 -9.883 1 97.69 184 VAL B O 1
ATOM 3565 N N . PHE B 1 185 ? -2.842 -13.188 -11.93 1 98.25 185 PHE B N 1
ATOM 3566 C CA . PHE B 1 185 ? -1.89 -14.289 -11.836 1 98.25 185 PHE B CA 1
ATOM 3567 C C . PHE B 1 185 ? -0.484 -13.766 -11.562 1 98.25 185 PHE B C 1
ATOM 3569 O O . PHE B 1 185 ? -0.098 -12.711 -12.062 1 98.25 185 PHE B O 1
ATOM 3576 N N . VAL B 1 186 ? 0.219 -14.461 -10.773 1 97.94 186 VAL B N 1
ATOM 3577 C CA . VAL B 1 186 ? 1.642 -14.227 -10.555 1 97.94 186 VAL B CA 1
ATOM 3578 C C . VAL B 1 186 ? 2.463 -15.242 -11.336 1 97.94 186 VAL B C 1
ATOM 3580 O O . VAL B 1 186 ? 2.27 -16.453 -11.195 1 97.94 186 VAL B O 1
ATOM 3583 N N . ILE B 1 187 ? 3.373 -14.766 -12.164 1 97.5 187 ILE B N 1
ATOM 3584 C CA . ILE B 1 187 ? 4.184 -15.625 -13.023 1 97.5 187 ILE B CA 1
ATOM 3585 C C . ILE B 1 187 ? 5.656 -15.484 -12.648 1 97.5 187 ILE B C 1
ATOM 3587 O O . ILE B 1 187 ? 6.168 -14.375 -12.516 1 97.5 187 ILE B O 1
ATOM 3591 N N . SER B 1 188 ? 6.293 -16.625 -12.461 1 95.69 188 SER B N 1
ATOM 3592 C CA . SER B 1 188 ? 7.715 -16.625 -12.125 1 95.69 188 SER B CA 1
ATOM 3593 C C . SER B 1 188 ? 8.32 -18.016 -12.289 1 95.69 188 SER B C 1
ATOM 3595 O O . SER B 1 188 ? 7.609 -18.969 -12.578 1 95.69 188 SER B O 1
ATOM 3597 N N . ARG B 1 189 ? 9.656 -18.031 -12.234 1 90.62 189 ARG B N 1
ATOM 3598 C CA . ARG B 1 189 ? 10.367 -19.297 -12.109 1 90.62 189 ARG B CA 1
ATOM 3599 C C . ARG B 1 189 ? 10.57 -19.672 -10.641 1 90.62 189 ARG B C 1
ATOM 3601 O O . ARG B 1 189 ? 11.125 -18.891 -9.867 1 90.62 189 ARG B O 1
ATOM 3608 N N . VAL B 1 190 ? 10.008 -20.781 -10.258 1 81 190 VAL B N 1
ATOM 3609 C CA . VAL B 1 190 ? 10.227 -21.25 -8.898 1 81 190 VAL B CA 1
ATOM 3610 C C . VAL B 1 190 ? 10.617 -22.734 -8.914 1 81 190 VAL B C 1
ATOM 3612 O O . VAL B 1 190 ? 10.422 -23.406 -9.922 1 81 190 VAL B O 1
ATOM 3615 N N . ALA B 1 191 ? 11.25 -23.078 -7.812 1 77.88 191 ALA B N 1
ATOM 3616 C CA . ALA B 1 191 ? 11.602 -24.484 -7.691 1 77.88 191 ALA B CA 1
ATOM 3617 C C . ALA B 1 191 ? 10.359 -25.375 -7.738 1 77.88 191 ALA B C 1
ATOM 3619 O O . ALA B 1 191 ? 9.305 -25 -7.223 1 77.88 191 ALA B O 1
ATOM 3620 N N . ASP B 1 192 ? 10.508 -26.562 -8.281 1 75.44 192 ASP B N 1
ATOM 3621 C CA . ASP B 1 192 ? 9.383 -27.469 -8.453 1 75.44 192 ASP B CA 1
ATOM 3622 C C . ASP B 1 192 ? 8.742 -27.812 -7.113 1 75.44 192 ASP B C 1
ATOM 3624 O O . ASP B 1 192 ? 7.52 -27.953 -7.023 1 75.44 192 ASP B O 1
ATOM 3628 N N . ASP B 1 193 ? 9.531 -27.891 -6.129 1 78.31 193 ASP B N 1
ATOM 3629 C CA . ASP B 1 193 ? 9.031 -28.297 -4.824 1 78.31 193 ASP B CA 1
ATOM 3630 C C . ASP B 1 193 ? 8.32 -27.141 -4.121 1 78.31 193 ASP B C 1
ATOM 3632 O O . ASP B 1 193 ? 7.707 -27.328 -3.068 1 78.31 193 ASP B O 1
ATOM 3636 N N . ALA B 1 194 ? 8.367 -26.047 -4.801 1 78.19 194 ALA B N 1
ATOM 3637 C CA . ALA B 1 194 ? 7.73 -24.875 -4.203 1 78.19 194 ALA B CA 1
ATOM 3638 C C . ALA B 1 194 ? 6.309 -24.688 -4.734 1 78.19 194 ALA B C 1
ATOM 3640 O O . ALA B 1 194 ? 5.527 -23.922 -4.176 1 78.19 194 ALA B O 1
ATOM 3641 N N . MET B 1 195 ? 5.977 -25.469 -5.688 1 80 195 MET B N 1
ATOM 3642 C CA . MET B 1 195 ? 4.699 -25.281 -6.363 1 80 195 MET B CA 1
ATOM 3643 C C . MET B 1 195 ? 3.561 -25.922 -5.582 1 80 195 MET B C 1
ATOM 3645 O O . MET B 1 195 ? 3.762 -26.938 -4.914 1 80 195 MET B O 1
ATOM 3649 N N . VAL B 1 196 ? 2.363 -25.281 -5.637 1 85.69 196 VAL B N 1
ATOM 3650 C CA . VAL B 1 196 ? 1.104 -25.828 -5.141 1 85.69 196 VAL B CA 1
ATOM 3651 C C . VAL B 1 196 ? 0.219 -26.219 -6.32 1 85.69 196 VAL B C 1
ATOM 3653 O O . VAL B 1 196 ? 0.056 -25.453 -7.273 1 85.69 196 VAL B O 1
ATOM 3656 N N . THR B 1 197 ? -0.377 -27.422 -6.195 1 88.12 197 THR B N 1
ATOM 3657 C CA . THR B 1 197 ? -1.022 -27.953 -7.395 1 88.12 197 THR B CA 1
ATOM 3658 C C . THR B 1 197 ? -2.523 -28.109 -7.172 1 88.12 197 THR B C 1
ATOM 3660 O O . THR B 1 197 ? -3.156 -28.969 -7.785 1 88.12 197 THR B O 1
ATOM 3663 N N . GLU B 1 198 ? -3.033 -27.297 -6.273 1 93.06 198 GLU B N 1
ATOM 3664 C CA . GLU B 1 198 ? -4.465 -27.391 -5.996 1 93.06 198 GLU B CA 1
ATOM 3665 C C . GLU B 1 198 ? -5.289 -26.969 -7.207 1 93.06 198 GLU B C 1
ATOM 3667 O O . GLU B 1 198 ? -6.348 -27.547 -7.477 1 93.06 198 GLU B O 1
ATOM 3672 N N . VAL B 1 199 ? -4.871 -25.984 -7.871 1 96.31 199 VAL B N 1
ATOM 3673 C CA . VAL B 1 199 ? -5.453 -25.531 -9.133 1 96.31 199 VAL B CA 1
ATOM 3674 C C . VAL B 1 199 ? -4.402 -25.609 -10.242 1 96.31 199 VAL B C 1
ATOM 3676 O O . VAL B 1 199 ? -3.318 -25.031 -10.109 1 96.31 199 VAL B O 1
ATOM 3679 N N . GLN B 1 200 ? -4.727 -26.266 -11.289 1 97 200 GLN B N 1
ATOM 3680 C CA . GLN B 1 200 ? -3.828 -26.344 -12.438 1 97 200 GLN B CA 1
ATOM 3681 C C . GLN B 1 200 ? -4.262 -25.375 -13.539 1 97 200 GLN B C 1
ATOM 3683 O O . GLN B 1 200 ? -5.457 -25.219 -13.797 1 97 200 GLN B O 1
ATOM 3688 N N . THR B 1 201 ? -3.344 -24.75 -14.203 1 97.88 201 THR B N 1
ATOM 3689 C C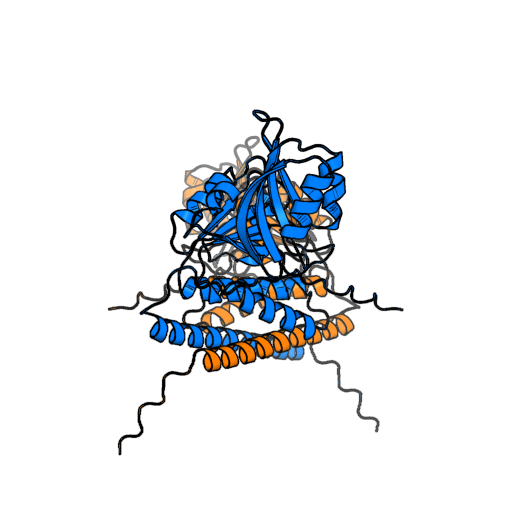A . THR B 1 201 ? -3.613 -23.875 -15.336 1 97.88 201 THR B CA 1
ATOM 3690 C C . THR B 1 201 ? -2.996 -24.422 -16.609 1 97.88 201 THR B C 1
ATOM 3692 O O . THR B 1 201 ? -1.812 -24.766 -16.641 1 97.88 201 THR B O 1
ATOM 3695 N N . TRP B 1 202 ? -3.793 -24.484 -17.641 1 98 202 TRP B N 1
ATOM 3696 C CA . TRP B 1 202 ? -3.385 -25.125 -18.891 1 98 202 TRP B CA 1
ATOM 3697 C C . TRP B 1 202 ? -3.535 -24.156 -20.062 1 98 202 TRP B C 1
ATOM 3699 O O . TRP B 1 202 ? -4.531 -23.438 -20.172 1 98 202 TRP B O 1
ATOM 3709 N N . SER B 1 203 ? -2.537 -24.141 -20.922 1 97.94 203 SER B N 1
ATOM 3710 C CA . SER B 1 203 ? -2.65 -23.547 -22.25 1 97.94 203 SER B CA 1
ATOM 3711 C C . SER B 1 203 ? -3.262 -24.531 -23.234 1 97.94 203 SER B C 1
ATOM 3713 O O . SER B 1 203 ? -2.732 -25.625 -23.438 1 97.94 203 SER B O 1
ATOM 3715 N N . VAL B 1 204 ? -4.359 -24.125 -23.859 1 97.44 204 VAL B N 1
ATOM 3716 C CA . VAL B 1 204 ? -5.059 -25.031 -24.766 1 97.44 204 VAL B CA 1
ATOM 3717 C C . VAL B 1 204 ? -5.398 -24.297 -26.062 1 97.44 204 VAL B C 1
ATOM 3719 O O . VAL B 1 204 ? -5.953 -23.203 -26.031 1 97.44 204 VAL B O 1
ATOM 3722 N N . ARG B 1 205 ? -5.051 -24.859 -27.172 1 96.44 205 ARG B N 1
ATOM 3723 C CA . ARG B 1 205 ? -5.477 -24.375 -28.484 1 96.44 205 ARG B CA 1
ATOM 3724 C C . ARG B 1 205 ? -6.602 -25.234 -29.047 1 96.44 205 ARG B C 1
ATOM 3726 O O . ARG B 1 205 ? -6.492 -26.469 -29.094 1 96.44 205 ARG B O 1
ATOM 3733 N N . VAL B 1 206 ? -7.629 -24.547 -29.469 1 96.62 206 VAL B N 1
ATOM 3734 C CA . VAL B 1 206 ? -8.773 -25.312 -29.953 1 96.62 206 VAL B CA 1
ATOM 3735 C C . VAL B 1 206 ? -9.227 -24.766 -31.297 1 96.62 206 VAL B C 1
ATOM 3737 O O . VAL B 1 206 ? -8.945 -23.609 -31.641 1 96.62 206 VAL B O 1
ATOM 3740 N N . SER B 1 207 ? -9.859 -25.594 -32.125 1 95.44 207 SER B N 1
ATOM 3741 C CA . SER B 1 207 ? -10.695 -25.203 -33.25 1 95.44 207 SER B CA 1
ATOM 3742 C C . SER B 1 207 ? -12.172 -25.438 -32.969 1 95.44 207 SER B C 1
ATOM 3744 O O . SER B 1 207 ? -12.516 -26.234 -32.094 1 95.44 207 SER B O 1
ATOM 3746 N N . GLY B 1 208 ? -13 -24.578 -33.594 1 94 208 GLY B N 1
ATOM 3747 C CA . GLY B 1 208 ? -14.43 -24.734 -33.375 1 94 208 GLY B CA 1
ATOM 3748 C C . GLY B 1 208 ? -14.898 -24.125 -32.062 1 94 208 GLY B C 1
ATOM 3749 O O . GLY B 1 208 ? -15.773 -24.688 -31.391 1 94 208 GLY B O 1
ATOM 3750 N N . TRP B 1 209 ? -14.258 -23.094 -31.609 1 94.94 209 TRP B N 1
ATOM 3751 C CA . TRP B 1 209 ? -14.641 -22.406 -30.391 1 94.94 209 TRP B CA 1
ATOM 3752 C C . TRP B 1 209 ? -15.906 -21.578 -30.594 1 94.94 209 TRP B C 1
ATOM 3754 O O . TRP B 1 209 ? -15.93 -20.672 -31.422 1 94.94 209 TRP B O 1
ATOM 3764 N N . THR B 1 210 ? -17 -21.906 -29.922 1 93.38 210 THR B N 1
ATOM 3765 C CA . THR B 1 210 ? -18.281 -21.234 -30 1 93.38 210 THR B CA 1
ATOM 3766 C C . THR B 1 210 ? -18.812 -20.922 -28.609 1 93.38 210 THR B C 1
ATOM 3768 O O . THR B 1 210 ? -18.281 -21.391 -27.609 1 93.38 210 THR B O 1
ATOM 3771 N N . ALA B 1 211 ? -19.859 -20.172 -28.578 1 94.19 211 ALA B N 1
ATOM 3772 C CA . ALA B 1 211 ? -20.516 -19.859 -27.312 1 94.19 211 ALA B CA 1
ATOM 3773 C C . ALA B 1 211 ? -21.047 -21.125 -26.641 1 94.19 211 ALA B C 1
ATOM 3775 O O . ALA B 1 211 ? -21.031 -21.234 -25.406 1 94.19 211 ALA B O 1
ATOM 3776 N N . ASP B 1 212 ? -21.453 -21.984 -27.453 1 95.25 212 ASP B N 1
ATOM 3777 C CA . ASP B 1 212 ? -21.984 -23.234 -26.922 1 95.25 212 ASP B CA 1
ATOM 3778 C C . ASP B 1 212 ? -20.875 -24.062 -26.281 1 95.25 212 ASP B C 1
ATOM 3780 O O . ASP B 1 212 ? -21.078 -24.672 -25.219 1 95.25 212 ASP B O 1
ATOM 3784 N N . VAL B 1 213 ? -19.781 -24.109 -26.891 1 96.06 213 VAL B N 1
ATOM 3785 C CA . VAL B 1 213 ? -18.625 -24.812 -26.328 1 96.06 213 VAL B CA 1
ATOM 3786 C C . VAL B 1 213 ? -18.219 -24.172 -25.016 1 96.06 213 VAL B C 1
ATOM 3788 O O . VAL B 1 213 ? -18 -24.875 -24.016 1 96.06 213 VAL B O 1
ATOM 3791 N N . ALA B 1 214 ? -18.141 -22.891 -25 1 95.88 214 ALA B N 1
ATOM 3792 C CA . ALA B 1 214 ? -17.797 -22.141 -23.797 1 95.88 214 ALA B CA 1
ATOM 3793 C C . ALA B 1 214 ? -18.766 -22.469 -22.656 1 95.88 214 ALA B C 1
ATOM 3795 O O . ALA B 1 214 ? -18.344 -22.688 -21.516 1 95.88 214 ALA B O 1
ATOM 3796 N N . ARG B 1 215 ? -20 -22.484 -22.922 1 96.69 215 ARG B N 1
ATOM 3797 C CA . ARG B 1 215 ? -21.031 -22.766 -21.938 1 96.69 215 ARG B CA 1
ATOM 3798 C C . ARG B 1 215 ? -20.906 -24.188 -21.375 1 96.69 215 ARG B C 1
ATOM 3800 O O . ARG B 1 215 ? -21.109 -24.422 -20.188 1 96.69 215 ARG B O 1
ATOM 3807 N N . ALA B 1 216 ? -20.516 -25.078 -22.188 1 95.56 216 ALA B N 1
ATOM 3808 C CA . ALA B 1 216 ? -20.422 -26.484 -21.812 1 95.56 216 ALA B CA 1
ATOM 3809 C C . ALA B 1 216 ? -19.281 -26.703 -20.812 1 95.56 216 ALA B C 1
ATOM 3811 O O . ALA B 1 216 ? -19.375 -27.578 -19.938 1 95.56 216 ALA B O 1
ATOM 3812 N N . VAL B 1 217 ? -18.281 -25.969 -20.906 1 95.69 217 VAL B N 1
ATOM 3813 C CA . VAL B 1 217 ? -17.094 -26.219 -20.094 1 95.69 217 VAL B CA 1
ATOM 3814 C C . VAL B 1 217 ? -17.078 -25.266 -18.906 1 95.69 217 VAL B C 1
ATOM 3816 O O . VAL B 1 217 ? -16.297 -25.469 -17.969 1 95.69 217 VAL B O 1
ATOM 3819 N N . ALA B 1 218 ? -17.922 -24.297 -18.844 1 95.25 218 ALA B N 1
ATOM 3820 C CA . ALA B 1 218 ? -17.938 -23.25 -17.844 1 95.25 218 ALA B CA 1
ATOM 3821 C C . ALA B 1 218 ? -18.047 -23.828 -16.438 1 95.25 218 ALA B C 1
ATOM 3823 O O . ALA B 1 218 ? -17.406 -23.344 -15.5 1 95.25 218 ALA B O 1
ATOM 3824 N N . PRO B 1 219 ? -18.781 -24.906 -16.219 1 95.06 219 PRO B N 1
ATOM 3825 C CA . PRO B 1 219 ? -18.906 -25.469 -14.867 1 95.06 219 PRO B CA 1
ATOM 3826 C C . PRO B 1 219 ? -17.656 -26.234 -14.438 1 95.06 219 PRO B C 1
ATOM 3828 O O . PRO B 1 219 ? -17.5 -26.562 -13.258 1 95.06 219 PRO B O 1
ATOM 3831 N N . LEU B 1 220 ? -16.766 -26.547 -15.328 1 95.38 220 LEU B N 1
ATOM 3832 C CA . LEU B 1 220 ? -15.656 -27.453 -15.055 1 95.38 220 LEU B CA 1
ATOM 3833 C C . LEU B 1 220 ? -14.375 -26.672 -14.812 1 95.38 220 LEU B C 1
ATOM 3835 O O . LEU B 1 220 ? -13.445 -27.188 -14.18 1 95.38 220 LEU B O 1
ATOM 3839 N N . ALA B 1 221 ? -14.352 -25.453 -15.414 1 96.31 221 ALA B N 1
ATOM 3840 C CA . ALA B 1 221 ? -13.094 -24.703 -15.391 1 96.31 221 ALA B CA 1
ATOM 3841 C C . ALA B 1 221 ? -13.336 -23.219 -15.57 1 96.31 221 ALA B C 1
ATOM 3843 O O . ALA B 1 221 ? -14.367 -22.812 -16.109 1 96.31 221 ALA B O 1
ATOM 3844 N N . GLU B 1 222 ? -12.477 -22.406 -14.969 1 95.81 222 GLU B N 1
ATOM 3845 C CA . GLU B 1 222 ? -12.406 -21 -15.344 1 95.81 222 GLU B CA 1
ATOM 3846 C C . GLU B 1 222 ? -11.562 -20.797 -16.594 1 95.81 222 GLU B C 1
ATOM 3848 O O . GLU B 1 222 ? -10.445 -21.297 -16.688 1 95.81 222 GLU B O 1
ATOM 3853 N N . ILE B 1 223 ? -12.117 -20.047 -17.594 1 96.5 223 ILE B N 1
ATOM 3854 C CA . ILE B 1 223 ? -11.461 -19.984 -18.891 1 96.5 223 ILE B CA 1
ATOM 3855 C C . ILE B 1 223 ? -11.258 -18.531 -19.297 1 96.5 223 ILE B C 1
ATOM 3857 O O . ILE B 1 223 ? -12.188 -17.719 -19.203 1 96.5 223 ILE B O 1
ATOM 3861 N N . VAL B 1 224 ? -10.062 -18.172 -19.672 1 96.38 224 VAL B N 1
ATOM 3862 C CA . VAL B 1 224 ? -9.766 -16.969 -20.438 1 96.38 224 VAL B CA 1
ATOM 3863 C C . VAL B 1 224 ? -9.539 -17.344 -21.906 1 96.38 224 VAL B C 1
ATOM 3865 O O . VAL B 1 224 ? -8.672 -18.156 -22.219 1 96.38 224 VAL B O 1
ATOM 3868 N N . ALA B 1 225 ? -10.289 -16.719 -22.797 1 96 225 ALA B N 1
ATOM 3869 C CA . ALA B 1 225 ? -10.242 -17.094 -24.219 1 96 225 ALA B CA 1
ATOM 3870 C C . ALA B 1 225 ? -9.789 -15.914 -25.062 1 96 225 ALA B C 1
ATOM 3872 O O . ALA B 1 225 ? -10.242 -14.781 -24.859 1 96 225 ALA B O 1
ATOM 3873 N N . VAL B 1 226 ? -8.844 -16.203 -25.953 1 95.06 226 VAL B N 1
ATOM 3874 C CA . VAL B 1 226 ? -8.43 -15.258 -26.984 1 95.06 226 VAL B CA 1
ATOM 3875 C C . VAL B 1 226 ? -8.695 -15.859 -28.359 1 95.06 226 VAL B C 1
ATOM 3877 O O . VAL B 1 226 ? -8.078 -16.859 -28.734 1 95.06 226 VAL B O 1
ATOM 3880 N N . PRO B 1 227 ? -9.57 -15.203 -29.047 1 91.12 227 PRO B N 1
ATOM 3881 C CA . PRO B 1 227 ? -9.891 -15.75 -30.359 1 91.12 227 PRO B CA 1
ATOM 3882 C C . PRO B 1 227 ? -8.68 -15.789 -31.297 1 91.12 227 PRO B C 1
ATOM 3884 O O . PRO B 1 227 ? -7.812 -14.914 -31.234 1 91.12 227 PRO B O 1
ATOM 3887 N N . ASP B 1 228 ? -8.602 -16.953 -31.922 1 83.12 228 ASP B N 1
ATOM 3888 C CA . ASP B 1 228 ? -7.664 -17.141 -33.031 1 83.12 228 ASP B CA 1
ATOM 3889 C C . ASP B 1 228 ? -8.383 -17.109 -34.375 1 83.12 228 ASP B C 1
ATOM 3891 O O . ASP B 1 228 ? -8.922 -18.125 -34.812 1 83.12 228 ASP B O 1
ATOM 3895 N N . THR B 1 229 ? -8.516 -16.016 -34.938 1 70 229 THR B N 1
ATOM 3896 C CA . THR B 1 229 ? -9.375 -15.805 -36.094 1 70 229 THR B CA 1
ATOM 3897 C C . THR B 1 229 ? -8.859 -16.578 -37.281 1 70 229 THR B C 1
ATOM 3899 O O . THR B 1 229 ? -9.633 -16.953 -38.188 1 70 229 THR B O 1
ATOM 3902 N N . ALA B 1 230 ? -7.594 -16.734 -37.344 1 66.06 230 ALA B N 1
ATOM 3903 C CA . ALA B 1 230 ? -7.039 -17.391 -38.531 1 66.06 230 ALA B CA 1
ATOM 3904 C C . ALA B 1 230 ? -7.527 -18.844 -38.625 1 66.06 230 ALA B C 1
ATOM 3906 O O . ALA B 1 230 ? -7.672 -19.375 -39.719 1 66.06 230 ALA B O 1
ATOM 3907 N N . PHE B 1 231 ? -7.891 -19.422 -37.594 1 68.56 231 PHE B N 1
ATOM 3908 C CA . PHE B 1 231 ? -8.172 -20.844 -37.625 1 68.56 231 PHE B CA 1
ATOM 3909 C C . PHE B 1 231 ? -9.539 -21.156 -37.031 1 68.56 231 PHE B C 1
ATOM 3911 O O . PHE B 1 231 ? -9.773 -22.25 -36.531 1 68.56 231 PHE B O 1
ATOM 3918 N N . ASP B 1 232 ? -10.43 -20.172 -37.094 1 80.12 232 ASP B N 1
ATOM 3919 C CA . ASP B 1 232 ? -11.742 -20.359 -36.469 1 80.12 232 ASP B CA 1
ATOM 3920 C C . ASP B 1 232 ? -11.625 -20.984 -35.094 1 80.12 232 ASP B C 1
ATOM 3922 O O . ASP B 1 232 ? -12.328 -21.953 -34.781 1 80.12 232 ASP B O 1
ATOM 3926 N N . GLY B 1 233 ? -10.57 -20.609 -34.406 1 93.88 233 GLY B N 1
ATOM 3927 C CA . GLY B 1 233 ? -10.297 -21.203 -33.094 1 93.88 233 GLY B CA 1
ATOM 3928 C C . GLY B 1 233 ? -10.016 -20.172 -32.031 1 93.88 233 GLY B C 1
ATOM 3929 O O . GLY B 1 233 ? -10.469 -19.031 -32.125 1 93.88 233 GLY B O 1
ATOM 3930 N N . ALA B 1 234 ? -9.562 -20.75 -30.922 1 96.62 234 ALA B N 1
ATOM 3931 C CA . ALA B 1 234 ? -9.219 -19.891 -29.797 1 96.62 234 ALA B CA 1
ATOM 3932 C C . ALA B 1 234 ? -8.031 -20.438 -29.016 1 96.62 234 ALA B C 1
ATOM 3934 O O . ALA B 1 234 ? -7.766 -21.641 -29.047 1 96.62 234 ALA B O 1
ATOM 3935 N N . ALA B 1 235 ? -7.23 -19.578 -28.516 1 96.75 235 ALA B N 1
ATOM 3936 C CA . ALA B 1 235 ? -6.281 -19.922 -27.453 1 96.75 235 ALA B CA 1
ATOM 3937 C C . ALA B 1 235 ? -6.914 -19.75 -26.078 1 96.75 235 ALA B C 1
ATOM 3939 O O . ALA B 1 235 ? -7.434 -18.688 -25.75 1 96.75 235 ALA B O 1
ATOM 3940 N N . LEU B 1 236 ? -6.902 -20.828 -25.266 1 97.25 236 LEU B N 1
ATOM 3941 C CA . LEU B 1 236 ? -7.57 -20.812 -23.969 1 97.25 236 LEU B CA 1
ATOM 3942 C C . LEU B 1 236 ? -6.559 -20.953 -22.844 1 97.25 236 LEU B C 1
ATOM 3944 O O . LEU B 1 236 ? -5.609 -21.734 -22.938 1 97.25 236 LEU B O 1
ATOM 3948 N N . LEU B 1 237 ? -6.715 -20.172 -21.859 1 98.06 237 LEU B N 1
ATOM 3949 C CA . LEU B 1 237 ? -6.133 -20.453 -20.547 1 98.06 237 LEU B CA 1
ATOM 3950 C C . LEU B 1 237 ? -7.168 -21.078 -19.625 1 98.06 237 LEU B C 1
ATOM 3952 O O . LEU B 1 237 ? -8.156 -20.438 -19.266 1 98.06 237 LEU B O 1
ATOM 3956 N N . VAL B 1 238 ? -6.934 -22.281 -19.219 1 97.75 238 VAL B N 1
ATOM 3957 C CA . VAL B 1 238 ? -7.934 -23.078 -18.516 1 97.75 238 VAL B CA 1
ATOM 3958 C C . VAL B 1 238 ? -7.457 -23.359 -17.094 1 97.75 238 VAL B C 1
ATOM 3960 O O . VAL B 1 238 ? -6.43 -24 -16.891 1 97.75 238 VAL B O 1
ATOM 3963 N N . SER B 1 239 ? -8.172 -22.859 -16.109 1 97.75 239 SER B N 1
ATOM 3964 C CA . SER B 1 239 ? -7.891 -23.141 -14.695 1 97.75 239 SER B CA 1
ATOM 3965 C C . SER B 1 239 ? -8.82 -24.219 -14.156 1 97.75 239 SER B C 1
ATOM 3967 O O . SER B 1 239 ? -10.047 -24.078 -14.211 1 97.75 239 SER B O 1
ATOM 3969 N N . ILE B 1 240 ? -8.25 -25.266 -13.617 1 96.88 240 ILE B N 1
ATOM 3970 C CA . ILE B 1 240 ? -9.023 -26.438 -13.227 1 96.88 240 ILE B CA 1
ATOM 3971 C C . ILE B 1 240 ? -8.789 -26.734 -11.75 1 96.88 240 ILE B C 1
ATOM 3973 O O . ILE B 1 240 ? -7.641 -26.859 -11.305 1 96.88 240 ILE B O 1
ATOM 3977 N N . THR B 1 241 ? -9.906 -26.828 -11.062 1 92.62 241 THR B N 1
ATOM 3978 C CA . THR B 1 241 ? -9.859 -27.234 -9.656 1 92.62 241 THR B CA 1
ATOM 3979 C C . THR B 1 241 ? -10.445 -28.641 -9.484 1 92.62 241 THR B C 1
ATOM 3981 O O . THR B 1 241 ? -11.594 -28.875 -9.852 1 92.62 241 THR B O 1
ATOM 3984 N N . GLY B 1 242 ? -9.742 -29.516 -8.875 1 84.25 242 GLY B N 1
ATOM 3985 C CA . GLY B 1 242 ? -10.281 -30.812 -8.508 1 84.25 242 GLY B CA 1
ATOM 3986 C C . GLY B 1 242 ? -10.305 -31.797 -9.656 1 84.25 242 GLY B C 1
ATOM 3987 O O . GLY B 1 242 ? -9.664 -32.844 -9.594 1 84.25 242 GLY B O 1
ATOM 3988 N N . THR B 1 243 ? -10.977 -31.297 -10.773 1 82.81 243 THR B N 1
ATOM 3989 C CA . THR B 1 243 ? -11.125 -32.25 -11.883 1 82.81 243 THR B CA 1
ATOM 3990 C C . THR B 1 243 ? -9.859 -32.281 -12.727 1 82.81 243 THR B C 1
ATOM 3992 O O . THR B 1 243 ? -9.039 -31.359 -12.672 1 82.81 243 THR B O 1
ATOM 3995 N N . GLY B 1 244 ? -9.438 -33.406 -13.219 1 90.94 244 GLY B N 1
ATOM 3996 C CA . GLY B 1 244 ? -8.281 -33.531 -14.102 1 90.94 244 GLY B CA 1
ATOM 3997 C C . GLY B 1 244 ? -8.5 -32.906 -15.469 1 90.94 244 GLY B C 1
ATOM 3998 O O . GLY B 1 244 ? -9.641 -32.688 -15.875 1 90.94 244 GLY B O 1
ATOM 3999 N N . PHE B 1 245 ? -7.5 -32.438 -16.156 1 96.12 245 PHE B N 1
ATOM 4000 C CA . PHE B 1 245 ? -7.543 -31.812 -17.469 1 96.12 245 PHE B CA 1
ATOM 4001 C C . PHE B 1 245 ? -8.273 -32.688 -18.469 1 96.12 245 PHE B C 1
ATOM 4003 O O . PHE B 1 245 ? -8.961 -32.188 -19.359 1 96.12 245 PHE B O 1
ATOM 4010 N N . GLU B 1 246 ? -8.25 -33.969 -18.297 1 96.44 246 GLU B N 1
ATOM 4011 C CA . GLU B 1 246 ? -8.867 -34.906 -19.234 1 96.44 246 GLU B CA 1
ATOM 4012 C C . GLU B 1 246 ? -10.391 -34.75 -19.266 1 96.44 246 GLU B C 1
ATOM 4014 O O . GLU B 1 246 ? -11.016 -34.875 -20.312 1 96.44 246 GLU B O 1
ATOM 4019 N N . THR B 1 247 ? -10.898 -34.469 -18.156 1 96.94 247 THR B N 1
ATOM 4020 C CA . THR B 1 247 ? -12.344 -34.25 -18.078 1 96.94 247 THR B CA 1
ATOM 4021 C C . THR B 1 247 ? -12.727 -33 -18.875 1 96.94 247 THR B C 1
ATOM 4023 O O . THR B 1 247 ? -13.719 -33 -19.609 1 96.94 247 THR B O 1
ATOM 4026 N N . VAL B 1 248 ? -12 -31.938 -18.75 1 97.25 248 VAL B N 1
ATOM 4027 C CA . VAL B 1 248 ? -12.25 -30.688 -19.453 1 97.25 248 VAL B CA 1
ATOM 4028 C C . VAL B 1 248 ? -12.039 -30.906 -20.953 1 97.25 248 VAL B C 1
ATOM 4030 O O . VAL B 1 248 ? -12.852 -30.453 -21.781 1 97.25 248 VAL B O 1
ATOM 4033 N N . LYS B 1 249 ? -10.984 -31.609 -21.312 1 97.62 249 LYS B N 1
ATOM 4034 C CA . LYS B 1 249 ? -10.695 -31.922 -22.719 1 97.62 249 LYS B CA 1
ATOM 4035 C C . LYS B 1 249 ? -11.852 -32.688 -23.359 1 97.62 249 LYS B C 1
ATOM 4037 O O . LYS B 1 249 ? -12.289 -32.344 -24.453 1 97.62 249 LYS B O 1
ATOM 4042 N N . THR B 1 250 ? -12.32 -33.656 -22.641 1 97.25 250 THR B N 1
ATOM 4043 C CA . THR B 1 250 ? -13.438 -34.469 -23.125 1 97.25 250 THR B CA 1
ATOM 4044 C C . THR B 1 250 ? -14.688 -33.594 -23.312 1 97.25 250 THR B C 1
ATOM 4046 O O . THR B 1 250 ? -15.406 -33.75 -24.312 1 97.25 250 THR B O 1
ATOM 4049 N N . ALA B 1 251 ? -14.906 -32.719 -22.406 1 97.25 251 ALA B N 1
ATOM 4050 C CA . ALA B 1 251 ? -16.062 -31.828 -22.484 1 97.25 251 ALA B CA 1
ATOM 4051 C C . ALA B 1 251 ? -15.953 -30.891 -23.688 1 97.25 251 ALA B C 1
ATOM 4053 O O . ALA B 1 251 ? -16.953 -30.625 -24.359 1 97.25 251 ALA B O 1
ATOM 4054 N N . LEU B 1 252 ? -14.766 -30.391 -23.969 1 97.25 252 LEU B N 1
ATOM 4055 C CA . LEU B 1 252 ? -14.531 -29.562 -25.141 1 97.25 252 LEU B CA 1
ATOM 4056 C C . LEU B 1 252 ? -14.883 -30.328 -26.422 1 97.25 252 LEU B C 1
ATOM 4058 O O . LEU B 1 252 ? -15.609 -29.812 -27.281 1 97.25 252 LEU B O 1
ATOM 4062 N N . ILE B 1 253 ? -14.469 -31.547 -26.5 1 97.25 253 ILE B N 1
ATOM 4063 C CA . ILE B 1 253 ? -14.648 -32.375 -27.688 1 97.25 253 ILE B CA 1
ATOM 4064 C C . ILE B 1 253 ? -16.125 -32.75 -27.859 1 97.25 253 ILE B C 1
ATOM 4066 O O . ILE B 1 253 ? -16.672 -32.625 -28.953 1 97.25 253 ILE B O 1
ATOM 4070 N N . LYS B 1 254 ? -16.688 -33.094 -26.812 1 97.56 254 LYS B N 1
ATOM 4071 C CA . LYS B 1 254 ? -18.109 -33.469 -26.844 1 97.56 254 LYS B CA 1
ATOM 4072 C C . LYS B 1 254 ? -18.969 -32.281 -27.266 1 97.56 254 LYS B C 1
ATOM 4074 O O . LYS B 1 254 ? -20 -32.469 -27.922 1 97.56 254 LYS B O 1
ATOM 4079 N N . ALA B 1 255 ? -18.547 -31.094 -26.906 1 97.19 255 ALA B N 1
ATOM 4080 C CA . ALA B 1 255 ? -19.312 -29.891 -27.219 1 97.19 255 ALA B CA 1
ATOM 4081 C C . ALA B 1 255 ? -19.047 -29.438 -28.656 1 97.19 255 ALA B C 1
ATOM 4083 O O . ALA B 1 255 ? -19.672 -28.484 -29.125 1 97.19 255 ALA B O 1
ATOM 4084 N N . GLY B 1 256 ? -18.062 -30.031 -29.344 1 95.31 256 GLY B N 1
ATOM 4085 C CA . GLY B 1 256 ? -17.891 -29.75 -30.766 1 95.31 256 GLY B CA 1
ATOM 4086 C C . GLY B 1 256 ? -16.547 -29.125 -31.094 1 95.31 256 GLY B C 1
ATOM 4087 O O . GLY B 1 256 ? -16.25 -28.844 -32.25 1 95.31 256 GLY B O 1
ATOM 4088 N N . ALA B 1 257 ? -15.711 -28.938 -30.094 1 96 257 ALA B N 1
ATOM 4089 C CA . ALA B 1 257 ? -14.391 -28.359 -30.344 1 96 257 ALA B CA 1
ATOM 4090 C C . ALA B 1 257 ? -13.352 -29.453 -30.562 1 96 257 ALA B C 1
ATOM 4092 O O . ALA B 1 257 ? -13.57 -30.609 -30.203 1 96 257 ALA B O 1
ATOM 4093 N N . SER B 1 258 ? -12.297 -29.156 -31.281 1 95.88 258 SER B N 1
ATOM 4094 C CA . SER B 1 258 ? -11.117 -30 -31.406 1 95.88 258 SER B CA 1
ATOM 4095 C C . SER B 1 258 ? -9.922 -29.391 -30.672 1 95.88 258 SER B C 1
ATOM 4097 O O . SER B 1 258 ? -9.602 -28.219 -30.875 1 95.88 258 SER B O 1
ATOM 4099 N N . VAL B 1 259 ? -9.367 -30.219 -29.828 1 96.75 259 VAL B N 1
ATOM 4100 C CA . VAL B 1 259 ? -8.18 -29.766 -29.109 1 96.75 259 VAL B CA 1
ATOM 4101 C C . VAL B 1 259 ? -6.934 -30.016 -29.953 1 96.75 259 VAL B C 1
ATOM 4103 O O . VAL B 1 259 ? -6.562 -31.156 -30.219 1 96.75 259 VAL B O 1
ATOM 4106 N N . ARG B 1 260 ? -6.242 -28.969 -30.266 1 95.44 260 ARG B N 1
ATOM 4107 C CA . ARG B 1 260 ? -5.09 -29.047 -31.156 1 95.44 260 ARG B CA 1
ATOM 4108 C C . ARG B 1 260 ? -3.799 -29.219 -30.359 1 95.44 260 ARG B C 1
ATOM 4110 O O . ARG B 1 260 ? -2.865 -29.875 -30.828 1 95.44 260 ARG B O 1
ATOM 4117 N N . SER B 1 261 ? -3.674 -28.609 -29.25 1 96.06 261 SER B N 1
ATOM 4118 C CA . SER B 1 261 ? -2.523 -28.719 -28.359 1 96.06 261 SER B CA 1
ATOM 4119 C C . SER B 1 261 ? -2.885 -28.344 -26.938 1 96.06 261 SER B C 1
ATOM 4121 O O . SER B 1 261 ? -3.885 -27.672 -26.703 1 96.06 261 SER B O 1
ATOM 4123 N N . SER B 1 262 ? -2.188 -28.859 -25.984 1 97.75 262 SER B N 1
ATOM 4124 C CA . SER B 1 262 ? -2.33 -28.531 -24.578 1 97.75 262 SER B CA 1
ATOM 4125 C C . SER B 1 262 ? -0.992 -28.609 -23.844 1 97.75 262 SER B C 1
ATOM 4127 O O . SER B 1 262 ? -0.136 -29.422 -24.203 1 97.75 262 SER B O 1
ATOM 4129 N N . ALA B 1 263 ? -0.771 -27.734 -22.891 1 97.75 263 ALA B N 1
ATOM 4130 C CA . ALA B 1 263 ? 0.433 -27.719 -22.062 1 97.75 263 ALA B CA 1
ATOM 4131 C C . ALA B 1 263 ? 0.141 -27.156 -20.688 1 97.75 263 ALA B C 1
ATOM 4133 O O . ALA B 1 263 ? -0.593 -26.172 -20.547 1 97.75 263 ALA B O 1
ATOM 4134 N N . LEU B 1 264 ? 0.654 -27.828 -19.641 1 96.81 264 LEU B N 1
ATOM 4135 C CA . LEU B 1 264 ? 0.573 -27.266 -18.297 1 96.81 264 LEU B CA 1
ATOM 4136 C C . LEU B 1 264 ? 1.435 -26.016 -18.188 1 96.81 264 LEU B C 1
ATOM 4138 O O . LEU B 1 264 ? 2.629 -26.047 -18.484 1 96.81 264 LEU B O 1
ATOM 4142 N N . VAL B 1 265 ? 0.817 -24.891 -17.766 1 97.81 265 VAL B N 1
ATOM 4143 C CA . VAL B 1 265 ? 1.569 -23.641 -17.766 1 97.81 265 VAL B CA 1
ATOM 4144 C C . VAL B 1 265 ? 1.63 -23.078 -16.359 1 97.81 265 VAL B C 1
ATOM 4146 O O . VAL B 1 265 ? 2.162 -21.984 -16.141 1 97.81 265 VAL B O 1
ATOM 4149 N N . GLY B 1 266 ? 1.053 -23.766 -15.383 1 96.44 266 GLY B N 1
ATOM 4150 C CA . GLY B 1 266 ? 1.187 -23.328 -14 1 96.44 266 GLY B CA 1
ATOM 4151 C C . GLY B 1 266 ? 0.214 -24 -13.055 1 96.44 266 GLY B C 1
ATOM 4152 O O . GLY B 1 266 ? -0.534 -24.891 -13.461 1 96.44 266 GLY B O 1
ATOM 4153 N N . SER B 1 267 ? 0.307 -23.688 -11.836 1 95.75 267 SER B N 1
ATOM 4154 C CA . SER B 1 267 ? -0.581 -24.141 -10.773 1 95.75 267 SER B CA 1
ATOM 4155 C C . SER B 1 267 ? -0.533 -23.203 -9.578 1 95.75 267 SER B C 1
ATOM 4157 O O . SER B 1 267 ? 0.406 -22.406 -9.438 1 95.75 267 SER B O 1
ATOM 4159 N N . HIS B 1 268 ? -1.562 -23.234 -8.805 1 95.81 268 HIS B N 1
ATOM 4160 C CA . HIS B 1 268 ? -1.603 -22.375 -7.625 1 95.81 268 HIS B CA 1
ATOM 4161 C C . HIS B 1 268 ? -2.582 -22.906 -6.586 1 95.81 268 HIS B C 1
ATOM 4163 O O . HIS B 1 268 ? -3.268 -23.906 -6.832 1 95.81 268 HIS B O 1
ATOM 4169 N N . ALA B 1 269 ? -2.537 -22.328 -5.398 1 94.12 269 ALA B N 1
ATOM 4170 C CA . ALA B 1 269 ? -3.441 -22.719 -4.316 1 94.12 269 ALA B CA 1
ATOM 4171 C C . ALA B 1 269 ? -4.867 -22.25 -4.605 1 94.12 269 ALA B C 1
ATOM 4173 O O . ALA B 1 269 ? -5.07 -21.203 -5.238 1 94.12 269 ALA B O 1
ATOM 4174 N N . THR B 1 270 ? -5.801 -23.047 -4.133 1 93.5 270 THR B N 1
ATOM 4175 C CA . THR B 1 270 ? -7.195 -22.609 -4.188 1 93.5 270 THR B CA 1
ATOM 4176 C C . THR B 1 270 ? -7.414 -21.375 -3.314 1 93.5 270 THR B C 1
ATOM 4178 O O . THR B 1 270 ? -6.902 -21.312 -2.195 1 93.5 270 THR B O 1
ATOM 4181 N N . ARG B 1 271 ? -8.117 -20.484 -3.834 1 91.94 271 ARG B N 1
ATOM 4182 C CA . ARG B 1 271 ? -8.453 -19.297 -3.057 1 91.94 271 ARG B CA 1
ATOM 4183 C C . ARG B 1 271 ? -9.219 -19.672 -1.79 1 91.94 271 ARG B C 1
ATOM 4185 O O . ARG B 1 271 ? -9.961 -20.656 -1.772 1 91.94 271 ARG B O 1
ATOM 4192 N N . TYR B 1 272 ? -9.008 -18.844 -0.81 1 91.56 272 TYR B N 1
ATOM 4193 C CA . TYR B 1 272 ? -9.641 -19.078 0.481 1 91.56 272 TYR B CA 1
ATOM 4194 C C . TYR B 1 272 ? -10.844 -18.156 0.671 1 91.56 272 TYR B C 1
ATOM 4196 O O . TYR B 1 272 ? -10.688 -16.938 0.778 1 91.56 272 TYR B O 1
ATOM 4204 N N . THR B 1 273 ? -12 -18.703 0.696 1 87.19 273 THR B N 1
ATOM 4205 C CA . THR B 1 273 ? -13.203 -17.922 0.927 1 87.19 273 THR B CA 1
ATOM 4206 C C . THR B 1 273 ? -13.375 -17.609 2.414 1 87.19 273 THR B C 1
ATOM 4208 O O . THR B 1 273 ? -13.516 -18.531 3.229 1 87.19 273 THR B O 1
ATOM 4211 N N . VAL B 1 274 ? -13.289 -16.406 2.762 1 85.94 274 VAL B N 1
ATOM 4212 C CA . VAL B 1 274 ? -13.445 -15.984 4.152 1 85.94 274 VAL B CA 1
ATOM 4213 C C . VAL B 1 274 ? -14.922 -16.016 4.543 1 85.94 274 VAL B C 1
ATOM 4215 O O . VAL B 1 274 ? -15.758 -15.414 3.861 1 85.94 274 VAL B O 1
ATOM 4218 N N . PRO B 1 275 ? -15.203 -16.797 5.492 1 76.44 275 PRO B N 1
ATOM 4219 C CA . PRO B 1 275 ? -16.609 -16.828 5.93 1 76.44 275 PRO B CA 1
ATOM 4220 C C . PRO B 1 275 ? -17.125 -15.445 6.316 1 76.44 275 PRO B C 1
ATOM 4222 O O . PRO B 1 275 ? -16.375 -14.617 6.828 1 76.44 275 PRO B O 1
ATOM 4225 N N . SER B 1 276 ? -18.234 -15.023 5.762 1 63.22 276 SER B N 1
ATOM 4226 C CA . SER B 1 276 ? -18.844 -13.75 6.113 1 63.22 276 SER B CA 1
ATOM 4227 C C . SER B 1 276 ? -19.047 -13.633 7.621 1 63.22 276 SER B C 1
ATOM 4229 O O . SER B 1 276 ? -19.531 -14.578 8.266 1 63.22 276 SER B O 1
ATOM 4231 N N . ASN B 1 277 ? -18.219 -13.195 8.328 1 53.28 277 ASN B N 1
ATOM 4232 C CA . ASN B 1 277 ? -18.594 -12.977 9.719 1 53.28 277 ASN B CA 1
ATOM 4233 C C . ASN B 1 277 ? -20.031 -12.484 9.852 1 53.28 277 ASN B C 1
ATOM 4235 O O . ASN B 1 277 ? -20.453 -11.586 9.117 1 53.28 277 ASN B O 1
ATOM 4239 N N . GLY B 1 278 ? -21.078 -13.32 10.289 1 40.91 278 GLY B N 1
ATOM 4240 C CA . GLY B 1 278 ? -22.391 -12.859 10.719 1 40.91 278 GLY B CA 1
ATOM 4241 C C . GLY B 1 278 ? -22.375 -11.445 11.266 1 40.91 278 GLY B C 1
ATOM 4242 O O . GLY B 1 278 ? -21.359 -10.977 11.766 1 40.91 278 GLY B O 1
ATOM 4243 N N . SER B 1 279 ? -23.219 -10.477 10.68 1 33.84 279 SER B N 1
ATOM 4244 C CA . SER B 1 279 ? -23.641 -9.281 11.398 1 33.84 279 SER B CA 1
ATOM 4245 C C . SER B 1 279 ? -23.641 -9.508 12.906 1 33.84 279 SER B C 1
ATOM 4247 O O . SER B 1 279 ? -23.844 -10.633 13.367 1 33.84 279 SER B O 1
ATOM 4249 N N . ALA B 1 280 ? -23.156 -8.594 13.773 1 26.77 280 ALA B N 1
ATOM 4250 C CA . ALA B 1 280 ? -23.781 -8.5 15.094 1 26.77 280 ALA B CA 1
ATOM 4251 C C . ALA B 1 280 ? -25.266 -8.836 15.016 1 26.77 280 ALA B C 1
ATOM 4253 O O . ALA B 1 280 ? -26.047 -8.109 14.398 1 26.77 280 ALA B O 1
ATOM 4254 N N . LYS B 1 281 ? -25.672 -9.992 14.922 1 23.28 281 LYS B N 1
ATOM 4255 C CA . LYS B 1 281 ? -27.047 -10.195 15.375 1 23.28 281 LYS B CA 1
ATOM 4256 C C . LYS B 1 281 ? -27.391 -9.242 16.516 1 23.28 281 LYS B C 1
ATOM 4258 O O . LYS B 1 281 ? -26.656 -9.148 17.5 1 23.28 281 LYS B O 1
ATOM 4263 N N . GLY B 1 282 ? -28.266 -8.25 16.172 1 19.05 282 GLY B N 1
ATOM 4264 C CA . GLY B 1 282 ? -29.047 -7.777 17.312 1 19.05 282 GLY B CA 1
ATOM 4265 C C . GLY B 1 282 ? -29.484 -8.898 18.234 1 19.05 282 GLY B C 1
ATOM 4266 O O . GLY B 1 282 ? -29.688 -10.031 17.797 1 19.05 282 GLY B O 1
#

Radius of gyration: 27.31 Å; Cα contacts (8 Å, |Δi|>4): 1058; chains: 2; bounding box: 65×80×90 Å

Foldseek 3Di:
DPPPDPDPDDPVRVVVVVVVVVVVVVVVLVVVLVVLVVVLVVVVPDFFEFPDQQVVVLVVLVVCLVPDDDDPDNLVVQQVVLQSRLVSSCVSPNEAEEEACLVHPVLRVCLCCSRRNDPHHYHYDPFQLVQQVVQQVDRYYKYKDFPQEHQDPSLVQLFDPPRKFFAAWPPLEDDPVRPSHGIITITHDHDPVSGDAQKWKKWWKKAPDDPQLCVQLVVAWRWYWHDDVVRNIIIIITIGGPDDVVVSQVSSVVSPMGIDDMGTRGHHDHRHYRPDPPDPPD/DPPPDPDPDDPVRVVVVVVVVVVVVVVVLVVVLVVLVVVLVVVVPDFFEQPDQQVVVLVVLVVCLVPDDDDPDNLVVQQVVLQSRLVSSCVSPNEAEEEACLVHPVLRVCLCCSRRNDPHHYHYDPFQLVQQVVQQVDRYYKYKDFPQEHQDPSLVQLQDPPRKFFAAWPPLEDDPPRPSHGIITITHDDDPVSGDAQKWKKWWKKAPDDPQLCVQLVVAWRWYWHDDVVRNIIIIITIGGPDDVVVSQVSSVVSPMGIDDMGTRGHHDHRHYRPDPDDPPD

Solvent-accessible surface area (backbone atoms only — not comparable to full-atom values): 29762 Å² total; per-residue (Å²): 132,80,74,70,72,78,71,76,76,48,72,68,54,54,50,50,52,45,51,52,43,52,52,50,42,52,52,43,51,35,48,48,27,50,53,51,54,52,47,44,67,68,47,76,72,78,82,69,44,25,69,65,40,49,42,60,52,52,51,51,51,53,53,50,60,73,69,59,60,79,76,49,55,64,67,56,54,52,31,49,50,33,24,52,53,39,47,54,33,32,73,67,45,68,44,41,40,23,30,24,33,64,88,37,50,69,55,44,49,45,34,47,40,44,47,37,36,66,83,47,49,79,43,82,27,79,31,50,50,57,11,46,51,52,19,57,77,38,62,34,17,30,12,38,29,59,59,74,58,61,89,60,64,50,58,66,70,19,50,50,88,89,40,31,25,35,45,35,52,35,56,44,67,43,56,96,82,45,74,44,61,61,47,25,33,35,29,30,37,53,44,77,89,31,62,24,74,54,23,38,29,30,35,34,34,34,31,52,68,44,71,66,31,52,61,66,38,48,86,62,30,53,72,35,68,24,77,31,77,91,61,53,16,26,38,32,43,38,35,28,57,84,58,58,70,64,59,55,52,48,43,38,41,75,54,58,26,46,80,74,47,72,35,71,27,30,24,13,62,70,65,42,72,60,76,74,72,74,70,83,72,125,132,81,75,71,73,80,71,75,76,50,72,67,54,54,50,50,52,46,52,52,44,52,50,52,42,53,52,44,52,35,48,48,25,52,54,52,53,53,48,45,69,68,48,78,71,75,81,71,46,24,69,65,42,50,44,60,52,51,53,52,51,54,53,50,58,73,69,60,58,78,76,49,55,64,67,57,54,51,31,49,49,33,23,53,52,39,46,55,33,34,73,67,46,70,46,41,41,23,29,25,32,61,88,38,48,70,57,42,47,44,34,46,40,43,48,37,34,65,81,46,50,77,42,82,27,79,32,50,50,57,11,47,50,54,18,56,76,37,62,36,17,30,12,39,29,59,60,73,60,60,90,60,63,51,58,64,71,20,51,50,88,89,38,33,24,35,44,37,51,35,55,44,68,44,57,96,82,45,74,44,63,59,46,26,33,35,28,29,38,55,44,78,87,30,62,25,75,54,22,38,30,30,36,33,34,34,32,52,67,44,72,66,32,50,60,66,38,50,87,61,33,53,74,36,69,24,80,30,76,92,60,56,17,26,38,32,41,38,37,27,59,84,57,58,69,64,60,54,52,50,43,35,42,74,53,60,26,45,79,76,47,72,37,72,25,31,24,12,62,69,66,42,72,60,75,75,73,74,71,82,70,127